Protein AF-A0A848CS69-F1 (afdb_monomer)

Radius of gyration: 28.73 Å; Cα contacts (8 Å, |Δi|>4): 547; chains: 1; bounding box: 85×51×76 Å

Structure (mmCIF, N/CA/C/O backbone):
data_AF-A0A848CS69-F1
#
_entry.id   AF-A0A848CS69-F1
#
loop_
_atom_site.group_PDB
_atom_site.id
_atom_site.type_symbol
_atom_site.label_atom_id
_atom_site.label_alt_id
_atom_site.label_comp_id
_atom_site.label_asym_id
_atom_site.label_entity_id
_atom_site.label_seq_id
_atom_site.pdbx_PDB_ins_code
_atom_site.Cartn_x
_atom_site.Cartn_y
_atom_site.Cartn_z
_atom_site.occupancy
_atom_site.B_iso_or_equiv
_atom_site.auth_seq_id
_atom_site.auth_comp_id
_atom_site.auth_asym_id
_atom_site.auth_atom_id
_atom_site.pdbx_PDB_model_num
ATOM 1 N N . MET A 1 1 ? 45.766 7.636 -18.496 1.00 32.69 1 MET A N 1
ATOM 2 C CA . MET A 1 1 ? 44.611 8.521 -18.244 1.00 32.69 1 MET A CA 1
ATOM 3 C C . MET A 1 1 ? 43.477 7.643 -17.753 1.00 32.69 1 MET A C 1
ATOM 5 O O . MET A 1 1 ? 42.910 6.905 -18.539 1.00 32.69 1 MET A O 1
ATOM 9 N N . THR A 1 2 ? 43.263 7.606 -16.443 1.00 29.02 2 THR A N 1
ATOM 10 C CA . THR A 1 2 ? 42.245 6.783 -15.784 1.00 29.02 2 THR A CA 1
ATOM 11 C C . THR A 1 2 ? 40.900 7.501 -15.844 1.00 29.02 2 THR A C 1
ATOM 13 O O . THR A 1 2 ? 40.774 8.635 -15.380 1.00 29.02 2 THR A O 1
ATOM 16 N N . ASP A 1 3 ? 39.917 6.856 -16.471 1.00 29.69 3 ASP A N 1
ATOM 17 C CA . ASP A 1 3 ? 38.559 7.365 -16.655 1.00 29.69 3 ASP A CA 1
ATOM 18 C C . ASP A 1 3 ? 37.892 7.613 -15.291 1.00 29.69 3 ASP A C 1
ATOM 20 O O . ASP A 1 3 ? 37.502 6.692 -14.577 1.00 29.69 3 ASP A O 1
ATOM 24 N N . LYS A 1 4 ? 37.736 8.889 -14.928 1.00 31.30 4 LYS A N 1
ATOM 25 C CA . LYS A 1 4 ? 36.994 9.372 -13.748 1.00 31.30 4 LYS A CA 1
ATOM 26 C C . LYS A 1 4 ? 35.462 9.231 -13.900 1.00 31.30 4 LYS A C 1
ATOM 28 O O . LYS A 1 4 ? 34.718 9.998 -13.302 1.00 31.30 4 LYS A O 1
ATOM 33 N N . ARG A 1 5 ? 34.965 8.287 -14.708 1.00 34.53 5 ARG A N 1
ATOM 34 C CA . ARG A 1 5 ? 33.547 8.216 -15.130 1.00 34.53 5 ARG A CA 1
ATOM 35 C C . ARG A 1 5 ? 32.634 7.346 -14.254 1.00 34.53 5 ARG A C 1
ATOM 37 O O . ARG A 1 5 ? 31.474 7.171 -14.596 1.00 34.53 5 ARG A O 1
ATOM 44 N N . VAL A 1 6 ? 33.121 6.794 -13.139 1.00 38.44 6 VAL A N 1
ATOM 45 C CA . VAL A 1 6 ? 32.386 5.758 -12.376 1.00 38.44 6 VAL A CA 1
ATOM 46 C C . VAL A 1 6 ? 31.570 6.301 -11.184 1.00 38.44 6 VAL A C 1
ATOM 48 O O . VAL A 1 6 ? 30.789 5.562 -10.603 1.00 38.44 6 VAL A O 1
ATOM 51 N N . ASN A 1 7 ? 31.651 7.589 -10.832 1.00 40.09 7 ASN A N 1
ATOM 52 C CA . ASN A 1 7 ? 31.157 8.065 -9.524 1.00 40.09 7 ASN A CA 1
ATOM 53 C C . ASN A 1 7 ? 29.826 8.844 -9.504 1.00 40.09 7 ASN A C 1
ATOM 55 O O . ASN A 1 7 ? 29.534 9.487 -8.501 1.00 40.09 7 ASN A O 1
ATOM 59 N N . GLU A 1 8 ? 29.001 8.800 -10.553 1.00 49.69 8 GLU A N 1
ATOM 60 C CA . GLU A 1 8 ? 27.701 9.511 -10.547 1.00 49.69 8 GLU A CA 1
ATOM 61 C C . GLU A 1 8 ? 26.488 8.605 -10.274 1.00 49.69 8 GLU A C 1
ATOM 63 O O . GLU A 1 8 ? 25.396 9.098 -9.994 1.00 49.69 8 GLU A O 1
ATOM 68 N N . THR A 1 9 ? 26.668 7.278 -10.279 1.00 57.91 9 THR A N 1
ATOM 69 C CA . THR A 1 9 ? 25.634 6.310 -9.873 1.00 57.91 9 THR A CA 1
ATOM 70 C C . THR A 1 9 ? 26.131 5.416 -8.760 1.00 57.91 9 THR A C 1
ATOM 72 O O . THR A 1 9 ? 27.282 4.994 -8.750 1.00 57.91 9 THR A O 1
ATOM 75 N N . GLY A 1 10 ? 25.232 5.080 -7.838 1.00 68.56 10 GLY A N 1
ATOM 76 C CA . GLY A 1 10 ? 25.487 4.089 -6.799 1.00 68.56 10 GLY A CA 1
ATOM 77 C C . GLY A 1 10 ? 25.571 2.654 -7.330 1.00 68.56 10 GLY A C 1
ATOM 78 O O . GLY A 1 10 ? 25.892 1.769 -6.544 1.00 68.56 10 GLY A O 1
ATOM 79 N N . GLY A 1 11 ? 25.273 2.441 -8.618 1.00 88.62 11 GLY A N 1
ATOM 80 C CA . GLY A 1 11 ? 25.394 1.187 -9.358 1.00 88.62 11 GLY A CA 1
ATOM 81 C C . GLY A 1 11 ? 24.170 0.888 -10.230 1.00 88.62 11 GLY A C 1
ATOM 82 O O . GLY A 1 11 ? 23.153 1.579 -10.161 1.00 88.62 11 GLY A O 1
ATOM 83 N N . THR A 1 12 ? 24.258 -0.149 -11.056 1.00 91.19 12 THR A N 1
ATOM 84 C CA . THR A 1 12 ? 23.193 -0.596 -11.964 1.00 91.19 12 THR A CA 1
ATOM 85 C C . THR A 1 12 ? 22.949 -2.096 -11.825 1.00 91.19 12 THR A C 1
ATOM 87 O O . THR A 1 12 ? 23.832 -2.829 -11.367 1.00 91.19 12 THR A O 1
ATOM 90 N N . PHE A 1 13 ? 21.751 -2.567 -12.180 1.00 92.38 13 PHE A N 1
ATOM 91 C CA . PHE A 1 13 ? 21.398 -3.983 -12.107 1.00 92.38 13 PHE A CA 1
ATOM 92 C C . PHE A 1 13 ? 20.371 -4.410 -13.155 1.00 92.38 13 PHE A C 1
ATOM 94 O O . PHE A 1 13 ? 19.520 -3.628 -13.578 1.00 92.38 13 PHE A O 1
ATOM 101 N N . VAL A 1 14 ? 20.431 -5.694 -13.503 1.00 91.50 14 VAL A N 1
ATOM 102 C CA . VAL A 1 14 ? 19.454 -6.390 -14.338 1.00 91.50 14 VAL A CA 1
ATOM 103 C C . VAL A 1 14 ? 19.036 -7.671 -13.626 1.00 91.50 14 VAL A C 1
ATOM 105 O O . VAL A 1 14 ? 19.890 -8.449 -13.190 1.00 91.50 14 VAL A O 1
ATOM 108 N N . ILE A 1 15 ? 17.729 -7.873 -13.481 1.00 90.50 15 ILE A N 1
ATOM 109 C CA . ILE A 1 15 ? 17.126 -9.089 -12.937 1.00 90.50 15 ILE A CA 1
ATOM 110 C C . ILE A 1 15 ? 16.302 -9.738 -14.041 1.00 90.50 15 ILE A C 1
ATOM 112 O O . ILE A 1 15 ? 15.501 -9.077 -14.700 1.00 90.50 15 ILE A O 1
ATOM 116 N N . ASP A 1 16 ? 16.498 -11.037 -14.208 1.00 88.31 16 ASP A N 1
ATOM 117 C CA . ASP A 1 16 ? 15.801 -11.851 -15.192 1.00 88.31 16 ASP A CA 1
ATOM 118 C C . ASP A 1 16 ? 15.541 -13.263 -14.634 1.00 88.31 16 ASP A C 1
ATOM 120 O O . ASP A 1 16 ? 15.951 -13.587 -13.518 1.00 88.31 16 ASP A O 1
ATOM 124 N N . ARG A 1 17 ? 14.816 -14.109 -15.362 1.00 83.81 17 ARG A N 1
ATOM 125 C CA . ARG A 1 17 ? 14.505 -15.487 -14.971 1.00 83.81 17 ARG A CA 1
ATOM 126 C C . ARG A 1 17 ? 15.755 -16.368 -14.909 1.00 83.81 17 ARG A C 1
ATOM 128 O O . ARG A 1 17 ? 16.570 -16.391 -15.824 1.00 83.81 17 ARG A O 1
ATOM 135 N N . ASP A 1 18 ? 15.863 -17.162 -13.843 1.00 75.69 18 ASP A N 1
ATOM 136 C CA . ASP A 1 18 ? 16.842 -18.245 -13.730 1.00 75.69 18 ASP A CA 1
ATOM 137 C C . ASP A 1 18 ? 16.339 -19.479 -14.507 1.00 75.69 18 ASP A C 1
ATOM 139 O O . ASP A 1 18 ? 15.344 -20.089 -14.086 1.00 75.69 18 ASP A O 1
ATOM 143 N N . PRO A 1 19 ? 17.024 -19.893 -15.593 1.00 64.88 19 PRO A N 1
ATOM 144 C CA . PRO A 1 19 ? 16.638 -21.064 -16.378 1.00 64.88 19 PRO A CA 1
ATOM 145 C C . PRO A 1 19 ? 16.680 -22.371 -15.574 1.00 64.88 19 PRO A C 1
ATOM 147 O O . PRO A 1 19 ? 15.929 -23.302 -15.854 1.00 64.88 19 PRO A O 1
ATOM 150 N N . ALA A 1 20 ? 17.590 -22.474 -14.600 1.00 63.34 20 ALA A N 1
ATOM 151 C CA . ALA A 1 20 ? 17.909 -23.718 -13.906 1.00 63.34 20 ALA A CA 1
ATOM 152 C C . ALA A 1 20 ? 17.099 -23.914 -12.619 1.00 63.34 20 ALA A C 1
ATOM 154 O O . ALA A 1 20 ? 16.867 -25.050 -12.204 1.00 63.34 20 ALA A O 1
ATOM 155 N N . ARG A 1 21 ? 16.701 -22.823 -11.956 1.00 60.56 21 ARG A N 1
ATOM 156 C CA . ARG A 1 21 ? 16.043 -22.872 -10.637 1.00 60.56 21 ARG A CA 1
ATOM 157 C C . ARG A 1 21 ? 14.581 -22.441 -10.652 1.00 60.56 21 ARG A C 1
ATOM 159 O O . ARG A 1 21 ? 13.849 -22.793 -9.729 1.00 60.56 21 ARG A O 1
ATOM 166 N N . GLY A 1 22 ? 14.152 -21.719 -11.689 1.00 63.41 22 GLY A N 1
ATOM 167 C CA . GLY A 1 22 ? 12.882 -21.000 -11.684 1.00 63.41 22 GLY A CA 1
ATOM 168 C C . GLY A 1 22 ? 12.912 -19.795 -10.731 1.00 63.41 22 GLY A C 1
ATOM 169 O O . GLY A 1 22 ? 13.581 -19.802 -9.700 1.00 63.41 22 GLY A O 1
ATOM 170 N N . GLY A 1 23 ? 12.181 -18.736 -11.085 1.00 74.19 23 GLY A N 1
ATOM 171 C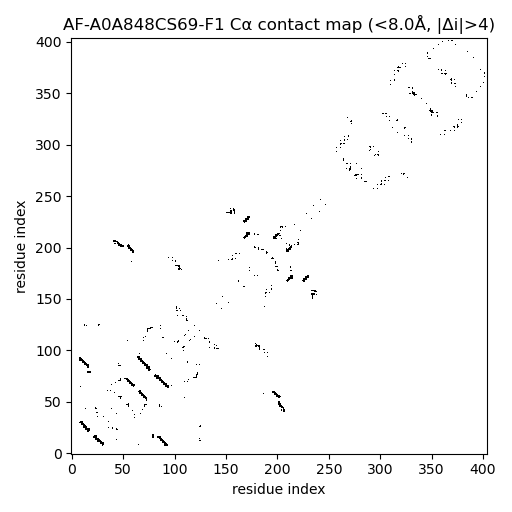 CA . GLY A 1 23 ? 12.185 -17.463 -10.348 1.00 74.19 23 GLY A CA 1
ATOM 172 C C . GLY A 1 23 ? 13.203 -16.451 -10.885 1.00 74.19 23 GLY A C 1
ATOM 173 O O . GLY A 1 23 ? 13.935 -16.742 -11.825 1.00 74.19 23 GLY A O 1
ATOM 174 N N . GLN A 1 24 ? 13.206 -15.239 -10.332 1.00 82.50 24 GLN A N 1
ATOM 175 C CA . GLN A 1 24 ? 14.039 -14.127 -10.801 1.00 82.50 24 GLN A CA 1
ATOM 176 C C . GLN A 1 24 ? 15.394 -14.052 -10.067 1.00 82.50 24 GLN A C 1
ATOM 178 O O . GLN A 1 24 ? 15.493 -14.220 -8.844 1.00 82.50 24 GLN A O 1
ATOM 183 N N . VAL A 1 25 ? 16.459 -13.779 -10.820 1.00 87.12 25 VAL A N 1
ATOM 184 C CA . VAL A 1 25 ? 17.848 -13.645 -10.365 1.00 87.12 25 VAL A CA 1
ATOM 185 C C . VAL A 1 25 ? 18.524 -12.442 -11.008 1.00 87.12 25 VAL A C 1
ATOM 187 O O . VAL A 1 25 ? 18.225 -12.060 -12.132 1.00 87.12 25 VAL A O 1
ATOM 190 N N . MET A 1 26 ? 19.464 -11.835 -10.287 1.00 88.81 26 MET A N 1
ATOM 191 C CA . MET A 1 26 ? 20.275 -10.747 -10.825 1.00 88.81 26 MET A CA 1
ATOM 192 C C . MET A 1 26 ? 21.317 -11.320 -11.792 1.00 88.81 26 MET A C 1
ATOM 194 O O . MET A 1 26 ? 22.241 -12.004 -11.352 1.00 88.81 26 MET A O 1
ATOM 198 N N . VAL A 1 27 ? 21.151 -11.055 -13.088 1.00 87.94 27 VAL A N 1
ATOM 199 C CA . VAL A 1 27 ? 22.013 -11.570 -14.168 1.00 87.94 27 VAL A CA 1
ATOM 200 C C . VAL A 1 27 ? 23.180 -1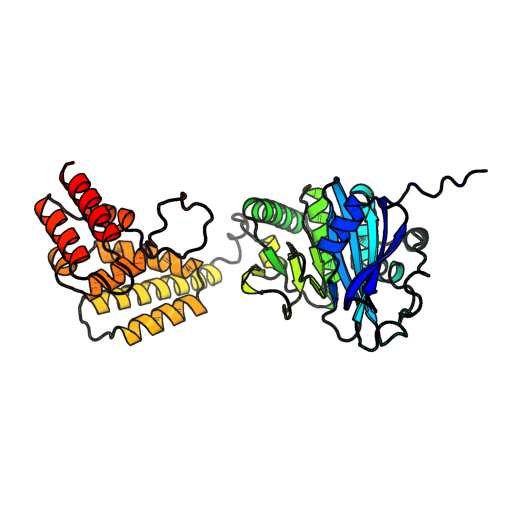0.636 -14.482 1.00 87.94 27 VAL A C 1
ATOM 202 O O . VAL A 1 27 ? 24.248 -11.098 -14.872 1.00 87.94 27 VAL A O 1
ATOM 205 N N . ALA A 1 28 ? 23.016 -9.335 -14.232 1.00 88.12 28 ALA A N 1
ATOM 206 C CA . ALA A 1 28 ? 24.075 -8.344 -14.382 1.00 88.12 28 ALA A CA 1
ATOM 207 C C . ALA A 1 28 ? 23.998 -7.289 -13.274 1.00 88.12 28 ALA A C 1
ATOM 209 O O . ALA A 1 28 ? 22.918 -6.924 -12.804 1.00 88.12 28 ALA A O 1
ATOM 210 N N . SER A 1 29 ? 25.158 -6.792 -12.841 1.00 90.62 29 SER A N 1
ATOM 211 C CA . SER A 1 29 ? 25.244 -5.700 -11.869 1.00 90.62 29 SER A CA 1
ATOM 212 C C . SER A 1 29 ? 26.596 -5.003 -11.931 1.00 90.62 29 SER A C 1
ATOM 214 O O . SER A 1 29 ? 27.621 -5.689 -11.924 1.00 90.62 29 SER A O 1
ATOM 216 N N . THR A 1 30 ? 26.604 -3.676 -11.858 1.00 89.06 30 THR A N 1
ATOM 217 C CA . THR A 1 30 ? 27.827 -2.860 -11.862 1.00 89.06 30 THR A CA 1
ATOM 218 C C . THR A 1 30 ? 27.806 -1.898 -10.681 1.00 89.06 30 THR A C 1
ATOM 220 O O . THR A 1 30 ? 26.786 -1.276 -10.414 1.00 89.06 30 THR A O 1
ATOM 223 N N . GLY A 1 31 ? 28.916 -1.769 -9.949 1.00 85.81 31 GLY A N 1
ATOM 224 C CA . GLY A 1 31 ? 29.045 -0.790 -8.855 1.00 85.81 31 GLY A CA 1
ATOM 225 C C . GLY A 1 31 ? 28.250 -1.093 -7.575 1.00 85.81 31 GLY A C 1
ATOM 226 O O . GLY A 1 31 ? 28.211 -0.254 -6.684 1.00 85.81 31 GLY A O 1
ATOM 227 N N . LEU A 1 32 ? 27.638 -2.279 -7.455 1.00 90.31 32 LEU A N 1
ATOM 228 C CA . LEU A 1 32 ? 26.842 -2.682 -6.289 1.00 90.31 32 LEU A CA 1
ATOM 229 C C . LEU A 1 32 ? 27.597 -3.670 -5.393 1.00 90.31 32 LEU A C 1
ATOM 231 O O . LEU A 1 32 ? 28.125 -4.674 -5.878 1.00 90.31 32 LEU A O 1
ATOM 235 N N . ASP A 1 33 ? 27.584 -3.430 -4.083 1.00 90.00 33 ASP A N 1
ATOM 236 C CA . ASP A 1 33 ? 28.054 -4.392 -3.084 1.00 90.00 33 ASP A CA 1
ATOM 237 C C . ASP A 1 33 ? 27.025 -5.509 -2.818 1.00 90.00 33 ASP A C 1
ATOM 239 O O . ASP A 1 33 ? 25.859 -5.433 -3.210 1.00 90.00 33 ASP A O 1
ATOM 243 N N . GLN A 1 34 ? 27.456 -6.578 -2.142 1.00 90.94 34 GLN A N 1
ATOM 244 C CA . GLN A 1 34 ? 26.623 -7.763 -1.916 1.00 90.94 34 GLN A CA 1
ATOM 245 C C . GLN A 1 34 ? 25.390 -7.490 -1.039 1.00 90.94 34 GLN A C 1
ATOM 247 O O . GLN A 1 34 ? 24.348 -8.125 -1.230 1.00 90.94 34 GLN A O 1
ATOM 252 N N . THR A 1 35 ? 25.485 -6.552 -0.096 1.00 90.75 35 THR A N 1
ATOM 253 C CA . THR A 1 35 ? 24.377 -6.185 0.794 1.00 90.75 35 THR A CA 1
ATOM 254 C C . THR A 1 35 ? 23.265 -5.533 -0.016 1.00 90.75 35 THR A C 1
ATOM 256 O O . THR A 1 35 ? 22.107 -5.943 0.072 1.00 90.75 35 THR A O 1
ATOM 259 N N . VAL A 1 36 ? 23.632 -4.587 -0.879 1.00 91.38 36 VAL A N 1
ATOM 260 C CA . VAL A 1 36 ? 22.708 -3.884 -1.772 1.00 91.38 36 VAL A CA 1
ATOM 261 C C . VAL A 1 36 ? 22.100 -4.833 -2.797 1.00 91.38 36 VAL A C 1
ATOM 263 O O . VAL A 1 36 ? 20.892 -4.795 -3.013 1.00 91.38 36 VAL A O 1
ATOM 266 N N . LYS A 1 37 ? 22.890 -5.744 -3.385 1.00 92.06 37 LYS A N 1
ATOM 267 C CA . LYS A 1 37 ? 22.360 -6.770 -4.304 1.00 92.06 37 LYS A CA 1
ATOM 268 C C . LYS A 1 37 ? 21.302 -7.650 -3.641 1.00 92.06 37 LYS A C 1
ATOM 270 O O . LYS A 1 37 ? 20.285 -7.960 -4.258 1.00 92.06 37 LYS A O 1
ATOM 275 N N . THR A 1 38 ? 21.540 -8.043 -2.390 1.00 90.56 38 THR A N 1
ATOM 276 C CA . THR A 1 38 ? 20.602 -8.868 -1.616 1.00 90.56 38 THR A CA 1
ATOM 277 C C . THR A 1 38 ? 19.312 -8.102 -1.341 1.00 90.56 38 THR A C 1
ATOM 279 O O . THR A 1 38 ? 18.231 -8.607 -1.626 1.00 90.56 38 THR A O 1
ATOM 282 N N . GLU A 1 39 ? 19.420 -6.852 -0.888 1.00 92.31 39 GLU A N 1
ATOM 283 C CA . GLU A 1 39 ? 18.257 -5.996 -0.644 1.00 92.31 39 GLU A CA 1
ATOM 284 C C . GLU A 1 39 ? 17.457 -5.712 -1.929 1.00 92.31 39 GLU A C 1
ATOM 286 O O . GLU A 1 39 ? 16.229 -5.758 -1.917 1.00 92.31 39 GLU A O 1
ATOM 291 N N . ILE A 1 40 ? 18.124 -5.477 -3.062 1.00 92.19 40 ILE A N 1
ATOM 292 C CA . ILE A 1 40 ? 17.464 -5.321 -4.366 1.00 92.19 40 ILE A CA 1
ATOM 293 C C . ILE A 1 40 ? 16.691 -6.587 -4.732 1.00 92.19 40 ILE A C 1
ATOM 295 O O . ILE A 1 40 ? 15.539 -6.489 -5.141 1.00 92.19 40 ILE A O 1
ATOM 299 N N . LYS A 1 41 ? 17.282 -7.772 -4.553 1.00 89.31 41 LYS A N 1
ATOM 300 C CA . LYS A 1 41 ? 16.595 -9.038 -4.830 1.00 89.31 41 LYS A CA 1
ATOM 301 C C . LYS A 1 41 ? 15.353 -9.217 -3.951 1.00 89.31 41 LYS A C 1
ATOM 303 O O . LYS A 1 41 ? 14.325 -9.657 -4.449 1.00 89.31 41 LYS A O 1
ATOM 308 N N . GLU A 1 42 ? 15.424 -8.847 -2.675 1.00 87.44 42 GLU A N 1
ATOM 309 C CA . GLU A 1 42 ? 14.285 -8.904 -1.746 1.00 87.44 42 GLU A CA 1
ATOM 310 C C . GLU A 1 42 ? 13.171 -7.902 -2.099 1.00 87.44 42 GLU A C 1
ATOM 312 O O . GLU A 1 42 ? 11.996 -8.181 -1.869 1.00 87.44 42 GLU A O 1
ATOM 317 N N . ASN A 1 43 ? 13.525 -6.740 -2.655 1.00 85.81 43 ASN A N 1
ATOM 318 C CA . ASN A 1 43 ? 12.572 -5.666 -2.954 1.00 85.81 43 ASN A CA 1
ATOM 319 C C . ASN A 1 43 ? 11.982 -5.741 -4.370 1.00 85.81 43 ASN A C 1
ATOM 321 O O . ASN A 1 43 ? 10.851 -5.308 -4.578 1.00 85.81 43 ASN A O 1
ATOM 325 N N . TYR A 1 44 ? 12.758 -6.243 -5.332 1.00 84.56 44 TYR A N 1
ATOM 326 C CA . TYR A 1 44 ? 12.459 -6.190 -6.763 1.00 84.56 44 TYR A CA 1
ATOM 327 C C . TYR A 1 44 ? 12.492 -7.542 -7.463 1.00 84.56 44 TYR A C 1
ATOM 329 O O . TYR A 1 44 ? 12.136 -7.601 -8.628 1.00 84.56 44 TYR A O 1
ATOM 337 N N . GLY A 1 45 ? 12.876 -8.631 -6.797 1.00 77.06 45 GLY A N 1
ATOM 338 C CA . GLY A 1 45 ? 12.942 -9.959 -7.416 1.00 77.06 45 GLY A CA 1
ATOM 339 C C . GLY A 1 45 ? 11.590 -10.578 -7.793 1.00 77.06 45 GLY A C 1
ATOM 340 O O . GLY A 1 45 ? 11.544 -11.782 -8.015 1.00 77.06 45 GLY A O 1
ATOM 341 N N . GLU A 1 46 ? 10.503 -9.802 -7.793 1.00 85.50 46 GLU A N 1
ATOM 342 C CA . GLU A 1 46 ? 9.202 -10.198 -8.337 1.00 85.50 46 GLU A CA 1
ATOM 343 C C . GLU A 1 46 ? 8.364 -8.947 -8.657 1.00 85.50 46 GLU A C 1
ATOM 345 O O . GLU A 1 46 ? 7.351 -8.663 -8.018 1.00 85.50 46 GLU A O 1
ATOM 350 N N . LEU A 1 47 ? 8.841 -8.145 -9.616 1.00 89.75 47 LEU A N 1
ATOM 351 C CA . LEU A 1 47 ? 8.038 -7.080 -10.222 1.00 89.75 47 LEU A CA 1
ATOM 352 C C . LEU A 1 47 ? 7.165 -7.656 -11.335 1.00 89.75 47 LEU A C 1
ATOM 354 O O . LEU A 1 47 ? 7.687 -8.242 -12.282 1.00 89.75 47 LEU A O 1
ATOM 358 N N . ILE A 1 48 ? 5.855 -7.443 -11.237 1.00 89.38 48 ILE A N 1
ATOM 359 C CA . ILE A 1 48 ? 4.859 -7.968 -12.170 1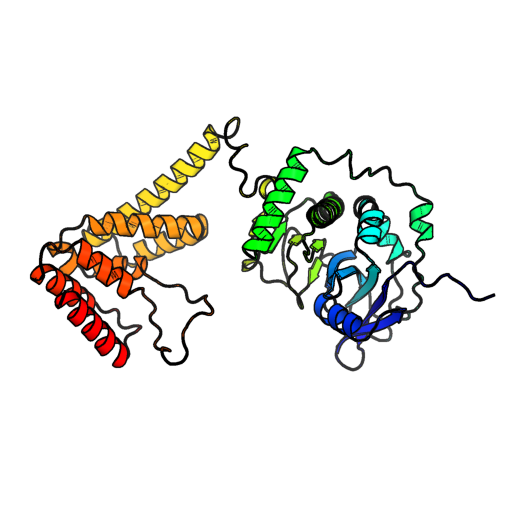.00 89.38 48 ILE A CA 1
ATOM 360 C C . ILE A 1 48 ? 4.221 -6.805 -12.925 1.00 89.38 48 ILE A C 1
ATOM 362 O O . ILE A 1 48 ? 3.578 -5.938 -12.330 1.00 89.38 48 ILE A O 1
ATOM 366 N N . VAL A 1 49 ? 4.358 -6.809 -14.249 1.00 90.44 49 VAL A N 1
ATOM 367 C CA . VAL A 1 49 ? 3.695 -5.835 -15.127 1.00 90.44 49 VAL A CA 1
ATOM 368 C C . VAL A 1 49 ? 2.240 -6.263 -15.325 1.00 90.44 49 VAL A C 1
ATOM 370 O O . VAL A 1 49 ? 1.981 -7.379 -15.786 1.00 90.44 49 VAL A O 1
ATOM 373 N N . GLN A 1 50 ? 1.270 -5.396 -15.017 1.00 83.69 50 GLN A N 1
ATOM 374 C CA . GLN A 1 50 ? -0.150 -5.769 -15.119 1.00 83.69 50 GLN A CA 1
ATOM 375 C C . GLN A 1 50 ? -0.625 -5.832 -16.578 1.00 83.69 50 GLN A C 1
ATOM 377 O O . GLN A 1 50 ? -1.370 -6.732 -16.973 1.00 83.69 50 GLN A O 1
ATOM 382 N N . SER A 1 51 ? -0.174 -4.897 -17.411 1.00 78.81 51 SER A N 1
ATOM 383 C CA . SER A 1 51 ? -0.581 -4.825 -18.810 1.00 78.81 51 SER A CA 1
ATOM 384 C C . SER A 1 51 ? 0.000 -5.976 -19.647 1.00 78.81 51 SER A C 1
ATOM 386 O O . SER A 1 51 ? 1.013 -6.602 -19.316 1.00 78.81 51 SER A O 1
ATOM 388 N N . LYS A 1 52 ? -0.663 -6.288 -20.771 1.00 68.81 52 LYS A N 1
ATOM 389 C CA . LYS A 1 52 ? -0.127 -7.230 -21.774 1.00 68.81 52 LYS A CA 1
ATOM 390 C C . LYS A 1 52 ? 1.086 -6.657 -22.516 1.00 68.81 52 LYS A C 1
ATOM 392 O O . LYS A 1 52 ? 1.920 -7.429 -22.970 1.00 68.81 52 LYS A O 1
ATOM 397 N N . LYS A 1 53 ? 1.151 -5.329 -22.639 1.00 70.19 53 LYS A N 1
ATOM 398 C CA . LYS A 1 53 ? 2.263 -4.551 -23.194 1.00 70.19 53 LYS A CA 1
ATOM 399 C C . LYS A 1 53 ? 2.483 -3.312 -22.331 1.00 70.19 53 LYS A C 1
ATOM 401 O O . LYS A 1 53 ? 1.501 -2.686 -21.927 1.00 70.19 53 LYS A O 1
ATOM 406 N N . GLY A 1 54 ? 3.739 -2.963 -22.079 1.00 77.62 54 GLY A N 1
ATOM 407 C CA . GLY A 1 54 ? 4.134 -1.801 -21.285 1.00 77.62 54 GLY A CA 1
ATOM 408 C C . GLY A 1 54 ? 5.111 -2.163 -20.172 1.00 77.62 54 GLY A C 1
ATOM 409 O O . GLY A 1 54 ? 5.611 -3.291 -20.108 1.00 77.62 54 GLY A O 1
ATOM 410 N N . THR A 1 55 ? 5.359 -1.195 -19.298 1.00 87.88 55 THR A N 1
ATOM 411 C CA . THR A 1 55 ? 6.272 -1.330 -18.167 1.00 87.88 55 THR A CA 1
ATOM 412 C C . THR A 1 55 ? 5.575 -1.055 -16.845 1.00 87.88 55 THR A C 1
ATOM 414 O O . THR A 1 55 ? 4.523 -0.422 -16.795 1.00 87.88 55 THR A O 1
ATOM 417 N N . CYS A 1 56 ? 6.174 -1.535 -15.759 1.00 91.56 56 CYS A N 1
ATOM 418 C CA . CYS A 1 56 ? 5.870 -1.039 -14.422 1.00 91.56 56 CYS A CA 1
ATOM 419 C C . CYS A 1 56 ? 7.111 -0.391 -13.819 1.00 91.56 56 CYS A C 1
ATOM 421 O O . CYS A 1 56 ? 8.233 -0.810 -14.113 1.00 91.56 56 CYS A O 1
ATOM 423 N N . CYS A 1 57 ? 6.914 0.577 -12.930 1.00 93.38 57 CYS A N 1
ATOM 424 C CA . CYS A 1 57 ? 7.996 1.312 -12.287 1.00 93.38 57 CYS A CA 1
ATOM 425 C C . CYS A 1 57 ? 7.938 1.162 -10.764 1.00 93.38 57 CYS A C 1
ATOM 427 O O . CYS A 1 57 ? 6.864 1.227 -10.163 1.00 93.38 57 CYS A O 1
ATOM 429 N N . GLY A 1 58 ? 9.097 1.011 -10.126 1.00 94.88 58 GLY A N 1
ATOM 430 C CA . GLY A 1 58 ? 9.243 1.012 -8.675 1.00 94.88 58 GLY A CA 1
ATOM 431 C C . GLY A 1 58 ? 10.385 1.910 -8.205 1.00 94.88 58 GLY A C 1
ATOM 432 O O . GLY A 1 58 ? 11.446 1.961 -8.825 1.00 94.88 58 GLY A O 1
ATOM 433 N N . VAL A 1 59 ? 10.172 2.607 -7.087 1.00 96.44 59 VAL A N 1
ATOM 434 C CA . VAL A 1 59 ? 11.189 3.409 -6.389 1.00 96.44 59 VAL A CA 1
ATOM 435 C C . VAL A 1 59 ? 11.215 2.999 -4.925 1.00 96.44 59 VAL A C 1
ATOM 437 O O . VAL A 1 59 ? 10.263 3.242 -4.184 1.00 96.44 59 VAL A O 1
ATOM 440 N N . CYS A 1 60 ? 12.317 2.391 -4.496 1.00 95.31 60 CYS A N 1
ATOM 441 C CA . CYS A 1 60 ? 12.458 1.789 -3.178 1.00 95.31 60 CYS A CA 1
ATOM 442 C C . CYS A 1 60 ? 13.666 2.379 -2.443 1.00 95.31 60 CYS A C 1
ATOM 444 O O . CYS A 1 60 ? 14.781 2.347 -2.971 1.00 95.31 60 CYS A O 1
ATOM 446 N N . PRO A 1 61 ? 13.489 2.872 -1.207 1.00 94.69 61 PRO A N 1
ATOM 447 C CA . PRO A 1 61 ? 14.603 3.243 -0.348 1.00 94.69 61 PRO A CA 1
ATOM 448 C C . PRO A 1 61 ? 15.376 1.998 0.104 1.00 94.69 61 PRO A C 1
ATOM 450 O O . PRO A 1 61 ? 14.769 0.992 0.479 1.00 94.69 61 PRO A O 1
ATOM 453 N N . LEU A 1 62 ? 16.705 2.098 0.121 1.00 93.62 62 LEU A N 1
ATOM 454 C CA . LEU A 1 62 ? 17.631 1.061 0.590 1.00 93.62 62 LEU A CA 1
ATOM 455 C C . LEU A 1 62 ? 18.098 1.316 2.030 1.00 93.62 62 LEU A C 1
ATOM 457 O O . LEU A 1 62 ? 18.079 2.448 2.513 1.00 93.62 62 LEU A O 1
ATOM 461 N N . LYS A 1 63 ? 18.565 0.307 2.762 1.00 90.88 63 LYS A N 1
ATOM 462 C CA . LYS A 1 63 ? 18.984 0.488 4.169 1.00 90.88 63 LYS A CA 1
ATOM 463 C C . LYS A 1 63 ? 20.109 1.514 4.347 1.00 90.88 63 LYS A C 1
ATOM 465 O O . LYS A 1 63 ? 20.122 2.216 5.353 1.00 90.88 63 LYS A O 1
ATOM 470 N N . ASP A 1 64 ? 20.984 1.651 3.358 1.00 88.06 64 ASP A N 1
ATOM 471 C C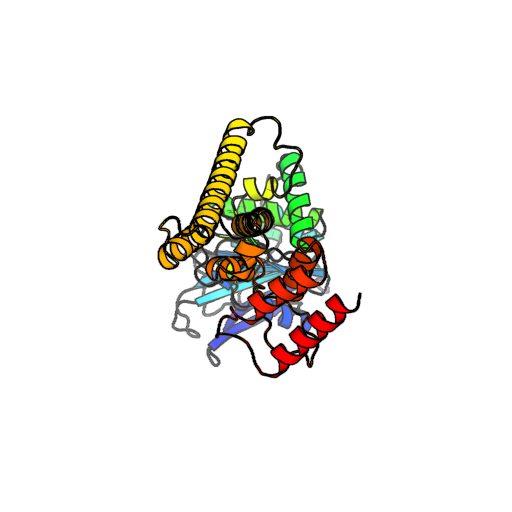A . ASP A 1 64 ? 22.148 2.547 3.367 1.00 88.06 64 ASP A CA 1
ATOM 472 C C . ASP A 1 64 ? 21.836 4.033 3.090 1.00 88.06 64 ASP A C 1
ATOM 474 O O . ASP A 1 64 ? 22.737 4.866 3.100 1.00 88.06 64 ASP A O 1
ATOM 478 N N . GLY A 1 65 ? 20.569 4.377 2.848 1.00 88.12 65 GLY A N 1
ATOM 479 C CA . GLY A 1 65 ? 20.134 5.751 2.573 1.00 88.12 65 GLY A CA 1
ATOM 480 C C . GLY A 1 65 ? 19.894 6.053 1.093 1.00 88.12 65 GLY A C 1
ATOM 481 O O . GLY A 1 65 ? 19.148 6.984 0.792 1.00 88.12 65 GLY A O 1
ATOM 482 N N . ARG A 1 66 ? 20.425 5.240 0.173 1.00 93.69 66 ARG A N 1
ATOM 483 C CA . ARG A 1 66 ? 20.203 5.393 -1.272 1.00 93.69 66 ARG A CA 1
ATOM 484 C C . ARG A 1 66 ? 18.807 4.918 -1.683 1.00 93.69 66 ARG A C 1
ATOM 486 O O . ARG A 1 66 ? 18.029 4.407 -0.869 1.00 93.69 66 ARG A O 1
ATOM 493 N N . TYR A 1 67 ? 18.488 5.101 -2.959 1.00 95.00 67 TYR A N 1
ATOM 494 C CA . TYR A 1 67 ? 17.252 4.646 -3.585 1.00 95.00 67 TYR A CA 1
ATOM 495 C C . TYR A 1 67 ? 17.573 3.779 -4.793 1.00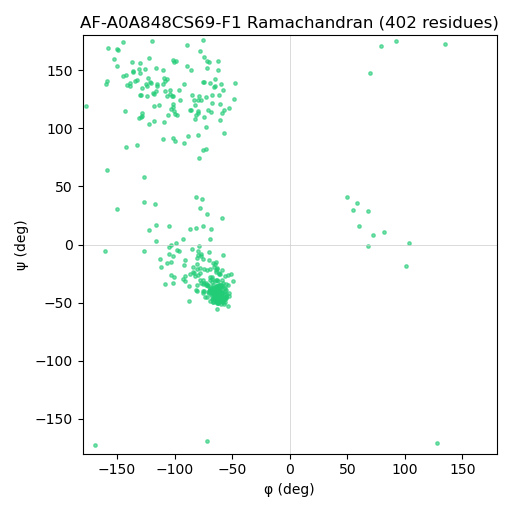 95.00 67 TYR A C 1
ATOM 497 O O . TYR A 1 67 ? 18.449 4.108 -5.588 1.00 95.00 67 TYR A O 1
ATOM 505 N N . ALA A 1 68 ? 16.838 2.687 -4.942 1.00 95.06 68 ALA A N 1
ATOM 506 C CA . ALA A 1 68 ? 16.845 1.878 -6.145 1.00 95.06 68 ALA A CA 1
ATOM 507 C C . ALA A 1 68 ? 15.592 2.205 -6.961 1.00 95.06 68 ALA A C 1
ATOM 509 O O . ALA A 1 68 ? 14.483 2.153 -6.425 1.00 95.06 68 ALA A O 1
ATOM 510 N N . ILE A 1 69 ? 15.771 2.535 -8.236 1.00 94.31 69 ILE A N 1
ATOM 511 C CA . ILE A 1 69 ? 14.695 2.723 -9.214 1.00 94.31 69 ILE A CA 1
ATOM 512 C C . ILE A 1 69 ? 14.748 1.539 -10.164 1.00 94.31 69 ILE A C 1
ATOM 514 O O . ILE A 1 69 ? 15.828 1.207 -10.652 1.00 94.31 69 ILE A O 1
ATOM 518 N N . ALA A 1 70 ? 13.608 0.917 -10.424 1.00 94.50 70 ALA A N 1
ATOM 519 C CA . ALA A 1 70 ? 13.512 -0.223 -11.317 1.00 94.50 70 ALA A CA 1
ATOM 520 C C . ALA A 1 70 ? 12.330 -0.065 -12.268 1.00 94.50 70 ALA A C 1
ATOM 522 O O . ALA A 1 70 ? 11.251 0.364 -11.856 1.00 94.50 70 ALA A O 1
ATOM 523 N N . PHE A 1 71 ? 12.534 -0.459 -13.518 1.00 93.25 71 PHE A N 1
ATOM 524 C CA . PHE A 1 71 ? 11.469 -0.687 -14.480 1.00 93.25 71 PHE A CA 1
ATOM 525 C C . PHE A 1 71 ? 11.448 -2.165 -14.849 1.00 93.25 71 PHE A C 1
ATOM 527 O O . PHE A 1 71 ? 12.499 -2.759 -15.092 1.00 93.25 71 PHE A O 1
ATOM 534 N N . ALA A 1 72 ? 10.256 -2.748 -14.904 1.00 93.12 72 ALA A N 1
ATOM 535 C CA . ALA A 1 72 ? 10.054 -4.084 -15.445 1.00 93.12 72 ALA A CA 1
ATOM 536 C C . ALA A 1 72 ? 9.344 -3.992 -16.791 1.00 93.12 72 ALA A C 1
ATOM 538 O O . ALA A 1 72 ? 8.425 -3.189 -16.938 1.00 93.12 72 ALA A O 1
ATOM 539 N N . TYR A 1 73 ? 9.748 -4.829 -17.739 1.00 91.06 73 TYR A N 1
ATOM 540 C CA . TYR A 1 73 ? 9.119 -4.979 -19.046 1.00 91.06 73 TYR A CA 1
ATOM 541 C C . TYR A 1 73 ? 8.736 -6.444 -19.249 1.00 91.06 73 TYR A C 1
ATOM 543 O O . TYR A 1 73 ? 9.522 -7.347 -18.952 1.00 91.06 73 TYR A O 1
ATOM 551 N N . LYS A 1 74 ? 7.530 -6.687 -19.767 1.00 89.50 74 LYS A N 1
ATOM 552 C CA . LYS A 1 74 ? 7.048 -8.038 -20.072 1.00 89.50 74 LYS A CA 1
ATOM 553 C C . LYS A 1 74 ? 7.575 -8.500 -21.431 1.00 89.50 74 LYS A C 1
ATOM 555 O O . LYS A 1 74 ? 7.126 -8.014 -22.465 1.00 89.50 74 LYS A O 1
ATOM 560 N N . VAL A 1 75 ? 8.520 -9.433 -21.423 1.00 86.94 75 VAL A N 1
ATOM 561 C CA . VAL A 1 75 ? 9.194 -9.965 -22.613 1.00 86.94 75 VAL A CA 1
ATOM 562 C C . VAL A 1 75 ? 8.633 -11.322 -23.033 1.00 86.94 75 VAL A C 1
ATOM 564 O O . VAL A 1 75 ? 8.007 -12.039 -22.247 1.00 86.94 75 VAL A O 1
ATOM 567 N N . GLY A 1 76 ? 8.827 -11.657 -24.309 1.00 83.88 76 GLY A N 1
ATOM 568 C CA . GLY A 1 76 ? 8.460 -12.952 -24.877 1.00 83.88 76 GLY A CA 1
ATOM 569 C C . GLY A 1 76 ? 9.362 -14.097 -24.407 1.00 83.88 76 GLY A C 1
ATOM 570 O O . GLY A 1 76 ? 10.164 -13.956 -23.488 1.00 83.88 76 GLY A O 1
ATOM 571 N N . ALA A 1 77 ? 9.217 -15.248 -25.061 1.00 83.44 77 ALA A N 1
ATOM 572 C CA . ALA A 1 77 ? 10.103 -16.381 -24.832 1.00 83.44 77 ALA A CA 1
ATOM 573 C C . ALA A 1 77 ? 11.542 -16.054 -25.272 1.00 83.44 77 ALA A C 1
ATOM 575 O O . ALA A 1 77 ? 11.748 -15.418 -26.304 1.00 83.44 77 ALA A O 1
ATOM 576 N N . SER A 1 78 ? 12.518 -16.548 -24.519 1.00 80.88 78 SER A N 1
ATOM 577 C CA . SER A 1 78 ? 13.946 -16.518 -24.836 1.00 80.88 78 SER A CA 1
ATOM 578 C C . SER A 1 78 ? 14.504 -17.937 -24.924 1.00 80.88 78 SER A C 1
ATOM 580 O O . SER A 1 78 ? 13.829 -18.916 -24.592 1.00 80.88 78 SER A O 1
ATOM 582 N N . LYS A 1 79 ? 15.774 -18.074 -25.311 1.00 79.69 79 LYS A N 1
ATOM 583 C CA . LYS A 1 79 ? 16.511 -19.347 -25.220 1.00 79.69 79 LYS A CA 1
ATOM 584 C C . LYS A 1 79 ? 16.582 -19.885 -23.785 1.00 79.69 79 LYS A C 1
ATOM 586 O O . LYS A 1 79 ? 16.831 -21.073 -23.592 1.00 79.69 79 LYS A O 1
ATOM 591 N N . LYS A 1 80 ? 16.415 -19.006 -22.792 1.00 75.12 80 LYS A N 1
ATOM 592 C CA . LYS A 1 80 ? 16.565 -19.269 -21.356 1.00 75.12 80 LYS A CA 1
ATOM 593 C C . LYS A 1 80 ? 15.219 -19.480 -20.643 1.00 75.12 80 LYS A C 1
ATOM 595 O O . LYS A 1 80 ? 15.169 -20.220 -19.667 1.00 75.12 80 LYS A O 1
ATOM 600 N N . GLU A 1 81 ? 14.128 -18.888 -21.128 1.00 82.62 81 GLU A N 1
ATOM 601 C CA . GLU A 1 81 ? 12.781 -19.031 -20.561 1.00 82.62 81 GLU A CA 1
ATOM 602 C C . GLU A 1 81 ? 11.737 -19.062 -21.684 1.00 82.62 81 GLU A C 1
ATOM 604 O O . GLU A 1 81 ? 11.530 -18.086 -22.396 1.00 82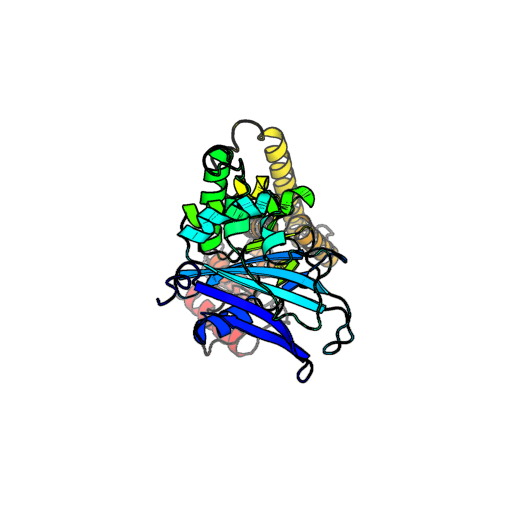.62 81 GLU A O 1
ATOM 609 N N . PHE A 1 82 ? 11.049 -20.195 -21.833 1.00 81.12 82 PHE A N 1
ATOM 610 C CA . PHE A 1 82 ? 10.090 -20.419 -22.923 1.00 81.12 82 PHE A CA 1
ATOM 611 C C . PHE A 1 82 ? 8.738 -19.721 -22.715 1.00 81.12 82 PHE A C 1
ATOM 613 O O . PHE A 1 82 ? 7.886 -19.745 -23.605 1.00 81.12 82 PHE A O 1
ATOM 620 N N . ARG A 1 83 ? 8.502 -19.136 -21.537 1.00 84.19 83 ARG A N 1
ATOM 621 C CA . ARG A 1 83 ? 7.276 -18.401 -21.213 1.00 84.19 83 ARG A CA 1
ATOM 622 C C . ARG A 1 83 ? 7.501 -16.899 -21.306 1.00 84.19 83 ARG A C 1
ATOM 624 O O . ARG A 1 83 ? 8.610 -16.402 -21.146 1.00 84.19 83 ARG A O 1
ATOM 631 N N . THR A 1 84 ? 6.406 -16.168 -21.467 1.00 85.50 84 THR A N 1
ATOM 632 C CA . THR A 1 84 ? 6.382 -14.732 -21.182 1.00 85.50 84 THR A CA 1
ATOM 633 C C . THR A 1 84 ? 6.778 -14.494 -19.725 1.00 85.50 84 THR A C 1
ATOM 635 O O . THR A 1 84 ? 6.268 -15.172 -18.829 1.00 85.50 84 THR A O 1
ATOM 638 N N . HIS A 1 85 ? 7.682 -13.550 -19.498 1.00 86.56 85 HIS A N 1
ATOM 639 C CA . HIS A 1 85 ? 8.208 -13.219 -18.176 1.00 86.56 85 HIS A CA 1
ATOM 640 C C . HIS A 1 85 ? 8.606 -11.743 -18.105 1.00 86.56 85 HIS A C 1
ATOM 642 O O . HIS A 1 85 ? 8.637 -11.040 -19.113 1.00 86.56 85 HIS A O 1
ATOM 648 N N . GLU A 1 86 ? 8.879 -11.257 -16.901 1.00 89.12 86 GLU A N 1
ATOM 649 C CA . GLU A 1 86 ? 9.323 -9.894 -16.654 1.00 89.12 86 GLU A CA 1
ATOM 650 C C . GLU A 1 86 ? 10.846 -9.825 -16.561 1.00 89.12 86 GLU A C 1
ATOM 652 O O . GLU A 1 86 ? 11.456 -10.473 -15.705 1.00 89.12 86 GLU A O 1
ATOM 657 N N . MET A 1 87 ? 11.434 -8.976 -17.402 1.00 90.06 87 MET A N 1
ATOM 658 C CA . MET A 1 87 ? 12.814 -8.526 -17.270 1.00 90.06 87 MET A CA 1
ATOM 659 C C . MET A 1 87 ? 12.821 -7.181 -16.546 1.00 90.06 87 MET A C 1
ATOM 661 O O . MET A 1 87 ? 12.080 -6.264 -16.905 1.00 90.06 87 MET A O 1
ATOM 665 N N . ILE A 1 88 ? 13.687 -7.041 -15.547 1.00 92.00 88 ILE A N 1
ATOM 666 C CA . ILE A 1 88 ? 13.764 -5.857 -14.693 1.00 92.00 88 ILE A CA 1
ATOM 667 C C . ILE A 1 88 ? 15.125 -5.201 -14.853 1.00 92.00 88 ILE A C 1
ATOM 669 O O . ILE A 1 88 ? 16.163 -5.839 -14.680 1.00 92.00 88 ILE A O 1
ATOM 673 N N . ARG A 1 89 ? 15.126 -3.897 -15.108 1.00 92.19 89 ARG A N 1
ATOM 674 C CA . ARG A 1 89 ? 16.333 -3.072 -15.170 1.00 92.19 89 ARG A CA 1
ATOM 675 C C . ARG A 1 89 ? 16.245 -1.970 -14.140 1.00 92.19 89 ARG A C 1
ATOM 677 O O . ARG A 1 89 ? 15.189 -1.367 -13.962 1.00 92.19 89 ARG A O 1
ATOM 684 N N . GLY A 1 90 ? 17.351 -1.700 -13.462 1.00 93.00 90 GLY A N 1
ATOM 685 C CA . GLY A 1 90 ? 17.349 -0.737 -12.379 1.00 93.00 90 GLY A CA 1
ATOM 686 C C . GLY A 1 90 ? 18.681 -0.054 -12.133 1.00 93.00 90 GLY A C 1
ATOM 687 O O . GLY A 1 90 ? 19.752 -0.529 -12.513 1.00 93.00 90 GLY A O 1
ATOM 688 N N . VAL A 1 91 ? 18.598 1.090 -11.466 1.00 93.19 91 VAL A N 1
ATOM 689 C CA . VAL A 1 91 ? 19.743 1.902 -11.052 1.00 93.19 91 VAL A CA 1
ATOM 690 C C . VAL A 1 91 ? 19.620 2.253 -9.578 1.00 93.19 91 VAL A C 1
ATOM 692 O O . VAL A 1 91 ? 18.520 2.426 -9.052 1.00 93.19 91 VAL A O 1
ATOM 695 N N . VAL A 1 92 ? 20.761 2.368 -8.908 1.00 93.88 92 VAL A N 1
ATOM 696 C CA . VAL A 1 92 ? 20.861 2.840 -7.529 1.00 93.88 92 VAL A CA 1
ATOM 697 C C . VAL A 1 92 ? 21.444 4.241 -7.537 1.00 93.88 92 VAL A C 1
ATOM 699 O O . VAL A 1 92 ? 22.501 4.489 -8.117 1.00 93.88 92 VAL A O 1
ATOM 702 N N . VAL A 1 93 ? 20.758 5.166 -6.878 1.00 92.56 93 VAL A N 1
ATOM 703 C CA . VAL A 1 93 ? 21.112 6.583 -6.859 1.00 92.56 93 VAL A CA 1
ATOM 704 C C . VAL A 1 93 ? 20.980 7.169 -5.459 1.00 92.56 93 VAL A C 1
ATOM 706 O O . VAL A 1 93 ? 20.243 6.669 -4.607 1.00 92.56 93 VAL A O 1
ATOM 709 N N . GLU A 1 94 ? 21.703 8.255 -5.218 1.00 91.69 94 GLU A N 1
ATOM 710 C CA . GLU A 1 94 ? 21.524 9.070 -4.020 1.00 91.69 94 GLU A CA 1
ATOM 711 C C . GLU A 1 94 ? 20.242 9.911 -4.101 1.00 91.69 94 GLU A C 1
ATOM 713 O O . GLU A 1 94 ? 19.711 10.170 -5.182 1.00 91.69 94 GLU A O 1
ATOM 718 N N . GLU A 1 95 ? 19.774 10.394 -2.948 1.00 90.44 95 GLU A N 1
ATOM 719 C CA . GLU A 1 95 ? 18.577 11.238 -2.827 1.00 90.44 95 GLU A CA 1
ATOM 720 C C . GLU A 1 95 ? 18.614 12.460 -3.756 1.00 90.44 95 GLU A C 1
ATOM 722 O O . GLU A 1 95 ? 17.636 12.747 -4.447 1.00 90.44 95 GLU A O 1
ATOM 727 N N . LYS A 1 96 ? 19.764 13.144 -3.830 1.00 88.44 96 LYS A N 1
ATOM 728 C CA . LYS A 1 96 ? 19.942 14.317 -4.693 1.00 88.44 96 LYS A CA 1
ATOM 729 C C . LYS A 1 96 ? 19.724 13.969 -6.166 1.00 88.44 96 LYS A C 1
ATOM 731 O O . LYS A 1 96 ? 19.016 14.686 -6.867 1.00 88.44 96 LYS A O 1
ATOM 736 N N . LYS A 1 97 ? 20.284 12.846 -6.619 1.00 88.00 97 LYS A N 1
ATOM 737 C CA . LYS A 1 97 ? 20.138 12.406 -8.007 1.00 88.00 97 LYS A CA 1
ATOM 738 C C . LYS A 1 97 ? 18.718 11.920 -8.294 1.00 88.00 97 LYS A C 1
ATOM 740 O O . LYS A 1 97 ? 18.197 12.209 -9.363 1.00 88.00 97 LYS A O 1
ATOM 745 N N . LEU A 1 98 ? 18.053 11.269 -7.332 1.00 90.44 98 LEU A N 1
ATOM 746 C CA . LEU A 1 98 ? 16.631 10.9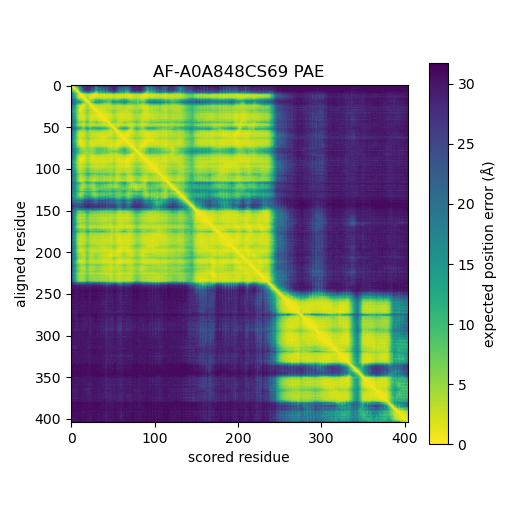29 -7.455 1.00 90.44 98 LEU A CA 1
ATOM 747 C C . LEU A 1 98 ? 15.762 12.187 -7.648 1.00 90.44 98 LEU A C 1
ATOM 749 O O . LEU A 1 98 ? 14.848 12.179 -8.469 1.00 90.44 98 LEU A O 1
ATOM 753 N N . ALA A 1 99 ? 16.060 13.276 -6.933 1.00 86.94 99 ALA A N 1
ATOM 754 C CA . ALA A 1 99 ? 15.353 14.545 -7.100 1.00 86.94 99 ALA A CA 1
ATOM 755 C C . ALA A 1 99 ? 15.565 15.157 -8.498 1.00 86.94 99 ALA A C 1
ATOM 757 O O . ALA A 1 99 ? 14.608 15.656 -9.087 1.00 86.94 99 ALA A O 1
ATOM 758 N N . GLU A 1 100 ? 16.786 15.077 -9.042 1.00 85.12 100 GLU A N 1
ATOM 759 C CA . GLU A 1 100 ? 17.112 15.537 -10.403 1.00 85.12 100 GLU A CA 1
ATOM 760 C C . GLU A 1 100 ? 16.355 14.757 -11.483 1.00 85.12 100 GLU A C 1
ATOM 762 O O . GLU A 1 100 ? 15.963 15.338 -12.491 1.00 85.12 100 GLU A O 1
ATOM 767 N N . ILE A 1 101 ? 16.136 13.453 -11.283 1.00 86.00 101 ILE A N 1
ATOM 768 C CA . ILE A 1 101 ? 15.502 12.602 -12.300 1.00 86.00 101 ILE A CA 1
ATOM 769 C C . ILE A 1 101 ? 13.974 12.525 -12.164 1.00 86.00 101 ILE A C 1
ATOM 771 O O . ILE A 1 101 ? 13.289 12.030 -13.057 1.00 86.00 101 ILE A O 1
ATOM 775 N N . CYS A 1 102 ? 13.428 12.981 -11.036 1.00 85.19 102 CYS A N 1
ATOM 776 C CA . CYS A 1 102 ? 12.003 12.901 -10.737 1.00 85.19 102 CYS A CA 1
ATOM 777 C C . CYS A 1 102 ? 11.088 13.543 -11.812 1.00 85.19 102 CYS A C 1
ATOM 779 O O . CYS A 1 102 ? 10.071 12.935 -12.154 1.00 85.19 102 CYS A O 1
ATOM 781 N N . PRO A 1 103 ? 11.449 14.692 -12.419 1.00 80.12 103 PRO A N 1
ATOM 782 C CA . PRO A 1 103 ? 10.723 15.271 -13.555 1.00 80.12 103 PRO A CA 1
ATOM 783 C C . PRO A 1 103 ? 10.506 14.315 -14.742 1.00 80.12 103 PRO A C 1
ATOM 785 O O . PRO A 1 103 ? 9.449 14.343 -15.373 1.00 80.12 103 PRO A O 1
ATOM 788 N N . TYR A 1 104 ? 11.464 13.424 -15.020 1.00 84.44 104 TYR A N 1
ATOM 789 C CA . TYR A 1 104 ? 11.421 12.533 -16.186 1.00 84.44 104 TYR A CA 1
ATOM 790 C C . TYR A 1 104 ? 10.474 11.340 -16.024 1.00 84.44 104 TYR A C 1
ATOM 792 O O . TYR A 1 104 ? 10.200 10.639 -17.000 1.00 84.44 104 TYR A O 1
ATOM 800 N N . PHE A 1 105 ? 9.953 11.099 -14.814 1.00 82.25 105 PHE A N 1
ATOM 801 C CA . PHE A 1 105 ? 8.862 10.142 -14.630 1.00 82.25 105 PHE A CA 1
ATOM 802 C C . PHE A 1 105 ? 7.629 10.616 -15.405 1.00 82.25 105 PHE A C 1
ATOM 804 O O . PHE A 1 105 ? 7.064 9.849 -16.176 1.00 82.25 105 PHE A O 1
ATOM 811 N N . ALA A 1 106 ? 7.251 11.890 -15.260 1.00 75.19 106 ALA A N 1
ATOM 812 C CA . ALA A 1 106 ? 6.047 12.440 -15.878 1.00 75.19 106 ALA A CA 1
ATOM 813 C C . ALA A 1 106 ? 6.150 12.559 -17.409 1.00 75.19 106 ALA A C 1
ATOM 815 O O . ALA A 1 106 ? 5.138 12.434 -18.092 1.00 75.19 106 ALA A O 1
ATOM 816 N N . SER A 1 107 ? 7.352 12.774 -17.957 1.00 74.19 107 SER A N 1
ATOM 817 C CA . SER A 1 107 ? 7.564 12.871 -19.409 1.00 74.19 107 SER A CA 1
ATOM 818 C C . SER A 1 107 ? 7.630 11.512 -20.119 1.00 74.19 107 SER A C 1
ATOM 820 O O . SER A 1 107 ? 7.700 11.473 -21.346 1.00 74.19 107 SER A O 1
ATOM 822 N N . GLY A 1 108 ? 7.672 10.398 -19.376 1.00 73.69 108 GLY A N 1
ATOM 823 C CA . GLY A 1 108 ? 7.882 9.055 -19.932 1.00 73.69 108 GLY A CA 1
ATOM 824 C C . GLY A 1 108 ? 9.285 8.826 -20.514 1.00 73.69 108 GLY A C 1
ATOM 825 O O . GLY A 1 108 ? 9.603 7.726 -20.955 1.00 73.69 108 GLY A O 1
ATOM 826 N N . GLN A 1 109 ? 10.167 9.831 -20.495 1.00 77.69 109 GLN A N 1
ATOM 827 C CA . GLN A 1 109 ? 11.546 9.703 -20.983 1.00 77.69 109 GLN A CA 1
ATOM 828 C C . GLN A 1 109 ? 12.375 8.771 -20.104 1.00 77.69 109 GLN A C 1
ATOM 830 O O . GLN A 1 109 ? 13.280 8.106 -20.601 1.00 77.69 109 GLN A O 1
ATOM 835 N N . LEU A 1 110 ? 12.050 8.687 -18.809 1.00 82.31 110 LEU A N 1
ATOM 836 C CA . LEU A 1 110 ? 12.767 7.815 -17.892 1.00 82.31 110 LEU A CA 1
ATOM 837 C C . LEU A 1 110 ? 12.657 6.344 -18.313 1.00 82.31 110 LEU A C 1
ATOM 839 O O . LEU A 1 110 ? 13.667 5.650 -18.307 1.00 82.31 110 LEU A O 1
ATOM 843 N N . GLU A 1 111 ? 11.476 5.891 -18.748 1.00 85.62 111 GLU A N 1
ATOM 844 C CA . GLU A 1 111 ? 11.255 4.526 -19.253 1.00 85.62 111 GLU A CA 1
ATOM 845 C C . GLU A 1 111 ? 12.208 4.194 -20.409 1.00 85.62 111 GLU A C 1
ATOM 847 O O . GLU A 1 111 ? 12.836 3.135 -20.404 1.00 85.62 111 GLU A O 1
ATOM 852 N N . LYS A 1 112 ? 12.400 5.138 -21.341 1.00 81.38 112 LYS A N 1
ATOM 853 C CA . LYS A 1 112 ? 13.280 4.975 -22.508 1.00 81.38 112 LYS A CA 1
ATOM 854 C C . LYS A 1 112 ? 14.754 4.787 -22.137 1.00 81.38 112 LYS A C 1
ATOM 856 O O . LYS A 1 112 ? 15.507 4.234 -22.928 1.00 81.38 112 LYS A O 1
ATOM 861 N N . LEU A 1 113 ? 15.187 5.201 -20.943 1.00 82.12 113 LEU A N 1
ATOM 862 C CA . LEU A 1 113 ? 16.550 4.916 -20.469 1.00 82.12 113 LEU A CA 1
ATOM 863 C C . LEU A 1 113 ? 16.724 3.466 -20.018 1.00 82.12 113 LEU A C 1
ATOM 865 O O . LEU A 1 113 ? 17.809 2.893 -20.128 1.00 82.12 113 LEU A O 1
ATOM 869 N N . PHE A 1 114 ? 15.670 2.878 -19.453 1.00 86.62 114 PHE A N 1
ATOM 870 C CA . PHE A 1 114 ? 15.690 1.482 -19.029 1.00 86.62 114 PHE A CA 1
ATOM 871 C C . PHE A 1 114 ? 15.443 0.563 -20.230 1.00 86.62 114 PHE A C 1
ATOM 873 O O . PHE A 1 114 ? 16.124 -0.456 -20.379 1.00 86.62 114 PHE A O 1
ATOM 880 N N . PHE A 1 115 ? 14.545 0.962 -21.131 1.00 85.81 115 PHE A N 1
ATOM 881 C CA . PHE A 1 115 ? 14.177 0.227 -22.338 1.00 85.81 115 PHE A CA 1
ATOM 882 C C . PHE A 1 115 ? 14.167 1.167 -23.562 1.00 85.81 115 PHE A C 1
ATOM 884 O O . PHE A 1 115 ? 13.124 1.712 -23.913 1.00 85.81 115 PHE A O 1
ATOM 891 N N . PRO A 1 116 ? 15.326 1.380 -24.220 1.00 75.62 116 PRO A N 1
ATOM 892 C CA . PRO A 1 116 ? 15.444 2.300 -25.362 1.00 75.62 116 PRO A CA 1
ATOM 893 C C . PRO A 1 116 ? 14.859 1.754 -26.672 1.00 75.62 116 PRO A C 1
ATOM 895 O O . PRO A 1 116 ? 14.712 2.497 -27.639 1.00 75.62 116 PRO A O 1
ATOM 898 N N . VAL A 1 117 ? 14.549 0.459 -26.717 1.00 75.38 117 VAL A N 1
ATOM 899 C CA . VAL A 1 117 ? 13.945 -0.233 -27.862 1.00 75.38 117 VAL A CA 1
ATOM 900 C C . VAL A 1 117 ? 12.508 -0.624 -27.526 1.00 75.38 117 VAL A C 1
ATOM 902 O O . VAL A 1 117 ? 12.203 -0.881 -26.363 1.00 75.38 117 VAL A O 1
ATOM 905 N N . GLU A 1 118 ? 11.635 -0.690 -28.535 1.00 69.56 118 GLU A N 1
ATOM 906 C CA . GLU A 1 118 ? 10.210 -1.002 -28.331 1.00 69.56 118 GLU A CA 1
ATOM 907 C C . GLU A 1 118 ? 9.982 -2.388 -27.712 1.00 69.56 118 GLU A C 1
ATOM 909 O O . GLU A 1 118 ? 9.112 -2.538 -26.854 1.00 69.56 118 GLU A O 1
ATOM 914 N N . GLU A 1 119 ? 10.776 -3.385 -28.115 1.00 75.25 119 GLU A N 1
ATOM 915 C CA . GLU A 1 119 ? 10.752 -4.745 -27.573 1.00 75.25 119 GLU A CA 1
ATOM 916 C C . GLU A 1 119 ? 12.190 -5.164 -27.227 1.00 75.25 119 GLU A C 1
ATOM 918 O O . GLU A 1 119 ? 13.018 -5.332 -28.127 1.00 75.25 119 GLU A O 1
ATOM 923 N N . PRO A 1 120 ? 12.541 -5.270 -25.934 1.00 78.56 120 PRO A N 1
ATOM 924 C CA . PRO A 1 120 ? 13.894 -5.625 -25.542 1.00 78.56 120 PRO A CA 1
ATOM 925 C C . PRO A 1 120 ? 14.166 -7.117 -25.763 1.00 78.56 120 PRO A C 1
ATOM 927 O O . PRO A 1 120 ? 13.314 -7.956 -25.476 1.00 78.56 120 PRO A O 1
ATOM 930 N N . ASP A 1 121 ? 15.369 -7.433 -26.250 1.00 81.00 121 ASP A N 1
ATOM 931 C CA . ASP A 1 121 ? 15.803 -8.807 -26.517 1.00 81.00 121 ASP A CA 1
ATOM 932 C C . ASP A 1 121 ? 16.044 -9.569 -25.198 1.00 81.00 121 ASP A C 1
ATOM 934 O O . ASP A 1 121 ? 16.941 -9.194 -24.433 1.00 81.00 121 ASP A O 1
ATOM 938 N N . PRO A 1 122 ? 15.264 -10.626 -24.906 1.00 81.38 122 PRO A N 1
ATOM 939 C CA . PRO A 1 122 ? 15.406 -11.385 -23.672 1.00 81.38 122 PRO A CA 1
ATOM 940 C C . PRO A 1 122 ? 16.565 -12.399 -23.701 1.00 81.38 122 PRO A C 1
ATOM 942 O O . PRO A 1 122 ? 16.836 -13.035 -22.685 1.00 81.38 122 PRO A O 1
ATOM 945 N N . ASP A 1 123 ? 17.264 -12.593 -24.828 1.00 82.50 123 ASP A N 1
ATOM 946 C CA . ASP A 1 123 ? 18.444 -13.469 -24.878 1.00 82.50 123 ASP A CA 1
ATOM 947 C C . ASP A 1 123 ? 19.702 -12.806 -24.291 1.00 82.50 123 ASP A C 1
ATOM 949 O O . ASP A 1 123 ? 20.541 -13.505 -23.698 1.00 82.50 123 ASP A O 1
ATOM 953 N N . TYR A 1 124 ? 19.793 -11.475 -24.413 1.00 80.56 124 TYR A N 1
ATOM 954 C CA . TYR A 1 124 ? 20.936 -10.647 -24.005 1.00 80.56 124 TYR A CA 1
ATOM 955 C C . TYR A 1 124 ? 20.517 -9.500 -23.062 1.00 80.56 124 TYR A C 1
ATOM 957 O O . TYR A 1 124 ? 20.734 -8.319 -23.359 1.00 80.56 124 TYR A O 1
ATOM 965 N N . PRO A 1 125 ? 19.904 -9.810 -21.904 1.00 74.94 125 PRO A N 1
ATOM 966 C CA . PRO A 1 125 ? 19.457 -8.799 -20.948 1.00 74.94 125 PRO A CA 1
ATOM 967 C C . PRO A 1 125 ? 20.611 -7.939 -20.395 1.00 74.94 125 PRO A C 1
ATOM 969 O O . PRO A 1 125 ? 20.380 -6.796 -19.990 1.00 74.94 125 PRO A O 1
ATOM 972 N N . GLU A 1 126 ? 21.841 -8.465 -20.396 1.00 70.50 126 GLU A N 1
ATOM 973 C CA . GLU A 1 126 ? 23.070 -7.814 -19.934 1.00 70.50 126 GLU A CA 1
ATOM 974 C C . GLU A 1 126 ? 23.645 -6.735 -20.868 1.00 70.50 126 GLU A C 1
ATOM 976 O O . GLU A 1 126 ? 24.352 -5.857 -20.376 1.00 70.50 126 GLU A O 1
ATOM 981 N N . ASP A 1 127 ? 23.309 -6.730 -22.165 1.00 73.19 127 ASP A N 1
ATOM 982 C CA . ASP A 1 127 ? 23.863 -5.794 -23.172 1.00 73.19 127 ASP A CA 1
ATOM 983 C C . ASP A 1 127 ? 23.287 -4.365 -23.065 1.00 73.19 127 ASP A C 1
ATOM 985 O O . ASP A 1 127 ? 23.401 -3.522 -23.958 1.00 73.19 127 ASP A O 1
ATOM 989 N N . TRP A 1 128 ? 22.655 -4.066 -21.935 1.00 71.12 128 TRP A N 1
ATOM 990 C CA . TRP A 1 128 ? 22.086 -2.771 -21.619 1.00 71.12 128 TRP A CA 1
ATOM 991 C C . TRP A 1 128 ? 23.165 -1.730 -21.300 1.00 71.12 128 TRP A C 1
ATOM 993 O O . TRP A 1 128 ? 23.984 -1.895 -20.393 1.00 71.12 128 TRP A O 1
ATOM 1003 N N . SER A 1 129 ? 23.098 -0.597 -21.998 1.00 69.06 129 SER A N 1
ATOM 1004 C CA . SER A 1 129 ? 23.830 0.616 -21.652 1.00 69.06 129 SER A CA 1
ATOM 1005 C C . SER A 1 129 ? 22.886 1.635 -21.017 1.00 69.06 129 SER A C 1
ATOM 1007 O O . SER A 1 129 ? 21.815 1.940 -21.539 1.00 69.06 129 SER A O 1
ATOM 1009 N N . PHE A 1 130 ? 23.290 2.167 -19.865 1.00 74.56 130 PHE A N 1
ATOM 1010 C CA . PHE A 1 130 ? 22.580 3.251 -19.199 1.00 74.56 130 PHE A CA 1
ATOM 1011 C C . PHE A 1 130 ? 23.361 4.551 -19.383 1.00 74.56 130 PHE A C 1
ATOM 1013 O O . PHE A 1 130 ? 24.454 4.693 -18.831 1.00 74.56 130 PHE A O 1
ATOM 1020 N N . ASP A 1 131 ? 22.818 5.492 -20.157 1.00 75.56 131 ASP A N 1
ATOM 1021 C CA . ASP A 1 131 ? 23.468 6.777 -20.432 1.00 75.56 131 ASP A CA 1
ATOM 1022 C C . ASP A 1 131 ? 22.637 7.953 -19.904 1.00 75.56 131 ASP A C 1
ATOM 1024 O O . ASP A 1 131 ? 21.621 8.339 -20.482 1.00 75.56 131 ASP A O 1
ATOM 1028 N N . TRP A 1 132 ? 23.104 8.562 -18.810 1.00 74.94 132 TRP A N 1
ATOM 1029 C CA . TRP A 1 132 ? 22.481 9.753 -18.221 1.00 74.94 132 TRP A CA 1
ATOM 1030 C C . TRP A 1 132 ? 22.449 10.950 -19.165 1.00 74.94 132 TRP A C 1
ATOM 1032 O O . TRP A 1 132 ? 21.576 11.805 -19.020 1.00 74.94 132 TRP A O 1
ATOM 1042 N N . LYS A 1 133 ? 23.360 11.019 -20.141 1.00 71.38 133 LYS A N 1
ATOM 1043 C CA . LYS A 1 133 ? 23.421 12.141 -21.084 1.00 71.38 133 LYS A CA 1
ATOM 1044 C C . LYS A 1 133 ? 22.179 12.231 -21.958 1.00 71.38 133 LYS A C 1
ATOM 1046 O O . LYS A 1 133 ? 21.863 13.316 -22.434 1.00 71.38 133 LYS A O 1
ATOM 1051 N N . LEU A 1 134 ? 21.460 11.121 -22.133 1.00 69.00 134 LEU A N 1
ATOM 1052 C CA . LEU A 1 134 ? 20.181 11.104 -22.840 1.00 69.00 134 LEU A CA 1
ATOM 1053 C C . LEU A 1 134 ? 19.119 11.952 -22.123 1.00 69.00 134 LEU A C 1
ATOM 1055 O O . LEU A 1 134 ? 18.293 12.561 -22.790 1.00 69.00 134 LEU A O 1
ATOM 1059 N N . LEU A 1 135 ? 19.174 12.067 -20.788 1.00 67.19 135 LEU A N 1
ATOM 1060 C CA . LEU A 1 135 ? 18.286 12.965 -20.039 1.00 67.19 135 LEU A CA 1
ATOM 1061 C C . LEU A 1 135 ? 18.705 14.433 -20.138 1.00 67.19 135 LEU A C 1
ATOM 1063 O O . LEU A 1 135 ? 17.860 15.318 -20.140 1.00 67.19 135 LEU A O 1
ATOM 1067 N N . GLU A 1 136 ? 20.005 14.714 -20.222 1.00 62.78 136 GLU A N 1
ATOM 1068 C CA . GLU A 1 136 ? 20.521 16.091 -20.260 1.00 62.78 136 GLU A CA 1
ATOM 1069 C C . GLU A 1 136 ? 20.243 16.802 -21.595 1.00 62.78 136 GLU A C 1
ATOM 1071 O O . GLU A 1 136 ? 20.233 18.034 -21.655 1.00 62.78 136 GLU A O 1
ATOM 1076 N N . GLN A 1 137 ? 20.015 16.036 -22.666 1.00 56.06 137 GLN A N 1
ATOM 1077 C CA . GLN A 1 137 ? 19.743 16.552 -24.010 1.00 56.06 137 GLN A CA 1
ATOM 1078 C C . GLN A 1 137 ? 18.293 17.019 -24.196 1.00 56.06 137 GLN A C 1
ATOM 1080 O O . GLN A 1 137 ? 18.044 17.928 -24.988 1.00 56.06 137 GLN A O 1
ATOM 1085 N N . GLU A 1 138 ? 17.347 16.464 -23.438 1.00 55.19 138 GLU A N 1
ATOM 1086 C CA . GLU A 1 138 ? 15.934 16.834 -23.490 1.00 55.19 138 GLU A CA 1
ATOM 1087 C C . GLU A 1 138 ? 15.554 17.570 -22.200 1.00 55.19 138 GLU A C 1
ATOM 1089 O O . GLU A 1 138 ? 15.158 16.965 -21.207 1.00 55.19 138 GLU A O 1
ATOM 1094 N N . LYS A 1 139 ? 15.676 18.905 -22.193 1.00 52.59 139 LYS A N 1
ATOM 1095 C CA . LYS A 1 139 ? 15.202 19.717 -21.061 1.00 52.59 139 LYS A CA 1
ATOM 1096 C C . LYS A 1 139 ? 13.706 19.478 -20.853 1.00 52.59 139 LYS A C 1
ATOM 1098 O O . LYS A 1 139 ? 12.894 19.890 -21.674 1.00 52.59 139 LYS A O 1
ATOM 1103 N N . THR A 1 140 ? 13.337 18.858 -19.738 1.00 54.22 140 THR A N 1
ATOM 1104 C CA . THR A 1 140 ? 11.940 18.796 -19.307 1.00 54.22 140 THR A CA 1
ATOM 1105 C C . THR A 1 140 ? 11.521 20.132 -18.703 1.00 54.22 140 THR A C 1
ATOM 1107 O O . THR A 1 140 ? 12.101 20.560 -17.705 1.00 54.22 140 THR A O 1
ATOM 1110 N N . ASP A 1 141 ? 10.452 20.737 -19.225 1.00 50.97 141 ASP A N 1
ATOM 1111 C CA . ASP A 1 141 ? 9.797 21.924 -18.642 1.00 50.97 141 ASP A CA 1
ATOM 1112 C C . ASP A 1 141 ? 9.071 21.633 -17.313 1.00 50.97 141 ASP A C 1
ATOM 1114 O O . ASP A 1 141 ? 8.408 22.501 -16.739 1.00 50.97 141 ASP A O 1
ATOM 1118 N N . PHE A 1 142 ? 9.189 20.409 -16.791 1.00 48.75 142 PHE A N 1
ATOM 1119 C CA . PHE A 1 142 ? 8.563 19.994 -15.544 1.00 48.75 142 PHE A CA 1
ATOM 1120 C C . PHE A 1 142 ? 9.318 20.585 -14.347 1.00 48.75 142 PHE A C 1
ATOM 1122 O O . PHE A 1 142 ? 10.170 19.966 -13.708 1.00 48.75 142 PHE A O 1
ATOM 1129 N N . ASN A 1 143 ? 9.008 21.846 -14.060 1.00 48.72 143 ASN A N 1
ATOM 1130 C CA . ASN A 1 143 ? 9.560 22.582 -12.938 1.00 48.72 143 ASN A CA 1
ATOM 1131 C C . ASN A 1 143 ? 8.812 22.159 -11.659 1.00 48.72 143 ASN A C 1
ATOM 1133 O O . ASN A 1 143 ? 7.742 22.687 -11.338 1.00 48.72 143 ASN A O 1
ATOM 1137 N N . ASN A 1 144 ? 9.377 21.179 -10.944 1.00 46.22 144 ASN A N 1
ATOM 1138 C CA . ASN A 1 144 ? 8.833 20.574 -9.715 1.00 46.22 144 ASN A CA 1
ATOM 1139 C C . ASN A 1 144 ? 8.424 21.599 -8.635 1.00 46.22 144 ASN A C 1
ATOM 1141 O O . ASN A 1 144 ? 7.564 21.318 -7.804 1.00 46.22 144 ASN A O 1
ATOM 1145 N N . SER A 1 145 ? 9.033 22.786 -8.636 1.00 42.22 145 SER A N 1
ATOM 1146 C CA . SER A 1 145 ? 8.779 23.868 -7.680 1.00 42.22 145 SER A CA 1
ATOM 1147 C C . SER A 1 145 ? 7.588 24.767 -8.035 1.00 42.22 145 SER A C 1
ATOM 1149 O O . SER A 1 145 ? 7.061 25.420 -7.139 1.00 42.22 145 SER A O 1
ATOM 1151 N N . ASN A 1 146 ? 7.136 24.788 -9.296 1.00 41.88 146 ASN A N 1
ATOM 1152 C CA . ASN A 1 146 ? 6.105 25.727 -9.765 1.00 41.88 146 ASN A CA 1
ATOM 1153 C C . ASN A 1 146 ? 4.767 25.069 -10.145 1.00 41.88 146 ASN A C 1
ATOM 1155 O O . ASN A 1 146 ? 3.787 25.788 -10.321 1.00 41.88 146 ASN A O 1
ATOM 1159 N N . CYS A 1 147 ? 4.698 23.737 -10.269 1.00 42.16 147 CYS A N 1
ATOM 1160 C CA . CYS A 1 147 ? 3.508 23.053 -10.808 1.00 42.16 147 CYS A CA 1
ATOM 1161 C C . CYS A 1 147 ? 2.627 22.353 -9.762 1.00 42.16 147 CYS A C 1
ATOM 1163 O O . CYS A 1 147 ? 1.536 21.898 -10.093 1.00 42.16 147 CYS A O 1
ATOM 1165 N N . ILE A 1 148 ? 3.065 22.256 -8.504 1.00 56.06 148 ILE A N 1
ATOM 1166 C CA . ILE A 1 148 ? 2.249 21.668 -7.438 1.00 56.06 148 ILE A CA 1
ATOM 1167 C C . ILE A 1 148 ? 1.631 22.817 -6.659 1.00 56.06 148 ILE A C 1
ATOM 1169 O O . ILE A 1 148 ? 2.338 23.558 -5.976 1.00 56.06 148 ILE A O 1
ATOM 1173 N N . GLU A 1 149 ? 0.308 22.965 -6.741 1.00 63.88 149 GLU A N 1
ATOM 1174 C CA . GLU A 1 149 ? -0.412 23.894 -5.875 1.00 63.88 149 GLU A CA 1
ATOM 1175 C C . GLU A 1 149 ? 0.040 23.666 -4.424 1.00 63.88 149 GLU A C 1
ATOM 1177 O O . GLU A 1 149 ? -0.011 22.543 -3.916 1.00 63.88 149 GLU A O 1
ATOM 1182 N N . SER A 1 150 ? 0.507 24.721 -3.749 1.00 68.88 150 SER A N 1
ATOM 1183 C CA . SER A 1 150 ? 1.057 24.645 -2.382 1.00 68.88 150 SER A CA 1
ATOM 1184 C C . SER A 1 150 ? 0.140 23.875 -1.421 1.00 68.88 150 SER A C 1
ATOM 1186 O O . SER A 1 150 ? 0.585 23.183 -0.505 1.00 68.88 150 SER A O 1
ATOM 1188 N N . GLU A 1 151 ? -1.170 23.938 -1.648 1.00 71.94 151 GLU A N 1
ATOM 1189 C CA . GLU A 1 151 ? -2.167 23.214 -0.870 1.00 71.94 151 GLU A CA 1
ATOM 1190 C C . GLU A 1 151 ? -2.130 21.693 -1.087 1.00 71.94 151 GLU A C 1
ATOM 1192 O O . GLU A 1 151 ? -2.264 20.947 -0.114 1.00 71.94 151 GLU A O 1
ATOM 1197 N N . THR A 1 152 ? -1.894 21.238 -2.319 1.00 79.81 152 THR A N 1
ATOM 1198 C CA . THR A 1 152 ? -1.720 19.824 -2.689 1.00 79.81 152 THR A CA 1
ATOM 1199 C C . THR A 1 152 ? -0.466 19.254 -2.042 1.00 79.81 152 THR A C 1
ATOM 1201 O O . THR A 1 152 ? -0.532 18.236 -1.350 1.00 79.81 152 THR A O 1
ATOM 1204 N N . PHE A 1 153 ? 0.657 19.967 -2.156 1.00 82.25 153 PHE A N 1
ATOM 1205 C CA . PHE A 1 153 ? 1.913 19.580 -1.516 1.00 82.25 153 PHE A CA 1
ATOM 1206 C C . PHE A 1 153 ? 1.778 19.481 0.010 1.00 82.25 153 PHE A C 1
ATOM 1208 O O . PHE A 1 153 ? 2.176 18.490 0.626 1.00 82.25 153 PHE A O 1
ATOM 1215 N N . ASN A 1 154 ? 1.170 20.491 0.638 1.00 83.06 154 ASN A N 1
ATOM 1216 C CA . ASN A 1 154 ? 0.938 20.506 2.081 1.00 83.06 154 ASN A CA 1
ATOM 1217 C C . ASN A 1 154 ? 0.004 19.377 2.540 1.00 83.06 154 ASN A C 1
ATOM 1219 O O . ASN A 1 154 ? 0.187 18.840 3.635 1.00 83.06 154 ASN A O 1
ATOM 1223 N N . GLY A 1 155 ? -1.000 19.030 1.731 1.00 86.0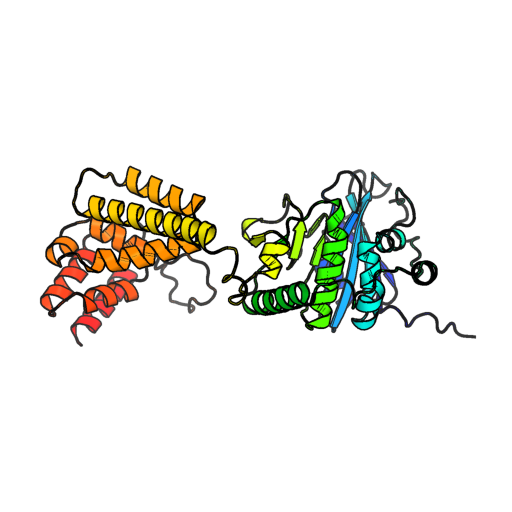0 155 GLY A N 1
ATOM 1224 C CA . GLY A 1 155 ? -1.893 17.903 1.983 1.00 86.00 155 GLY A CA 1
ATOM 1225 C C . GLY A 1 155 ? -1.147 16.572 1.979 1.00 86.00 155 GLY A C 1
ATOM 1226 O O . GLY A 1 155 ? -1.136 15.870 2.991 1.00 86.00 155 GLY A O 1
ATOM 1227 N N . LEU A 1 156 ? -0.430 16.284 0.890 1.00 90.75 156 LEU A N 1
ATOM 1228 C CA . LEU A 1 156 ? 0.372 15.065 0.750 1.00 90.75 156 LEU A CA 1
ATOM 1229 C C . LEU A 1 156 ? 1.453 14.953 1.832 1.00 90.75 156 LEU A C 1
ATOM 1231 O O . LEU A 1 156 ? 1.623 13.896 2.433 1.00 90.75 156 LEU A O 1
ATOM 1235 N N . SER A 1 157 ? 2.124 16.058 2.160 1.00 89.44 157 SER A N 1
ATOM 1236 C CA . SER A 1 157 ? 3.134 16.111 3.225 1.00 89.44 157 SER A CA 1
ATOM 1237 C C . SER A 1 157 ? 2.585 15.649 4.581 1.00 89.44 157 SER A C 1
ATOM 1239 O O . SER A 1 157 ? 3.260 14.942 5.334 1.00 89.44 157 SER A O 1
ATOM 1241 N N . ARG A 1 158 ? 1.343 16.027 4.917 1.00 88.44 158 ARG A N 1
ATOM 1242 C CA . ARG A 1 158 ? 0.669 15.569 6.146 1.00 88.44 158 ARG A CA 1
ATOM 1243 C C . ARG A 1 158 ? 0.273 14.103 6.047 1.00 88.44 158 ARG A C 1
ATOM 1245 O O . ARG A 1 158 ? 0.534 13.355 6.989 1.00 88.44 158 ARG A O 1
ATOM 1252 N N . ALA A 1 159 ? -0.307 13.703 4.916 1.00 91.38 159 ALA A N 1
ATOM 1253 C CA . ALA A 1 159 ? -0.691 12.320 4.662 1.00 91.38 159 ALA A CA 1
ATOM 1254 C C . ALA A 1 159 ? 0.507 11.377 4.838 1.00 91.38 159 ALA A C 1
ATOM 1256 O O . ALA A 1 159 ? 0.423 10.403 5.579 1.00 91.38 159 ALA A O 1
ATOM 1257 N N . PHE A 1 160 ? 1.661 11.730 4.271 1.00 93.62 160 PHE A N 1
ATOM 1258 C CA . PHE A 1 160 ? 2.884 10.930 4.332 1.00 93.62 160 PHE A CA 1
ATOM 1259 C C . PHE A 1 160 ? 3.412 10.766 5.758 1.00 93.62 160 PHE A C 1
ATOM 1261 O O . PHE A 1 160 ? 3.804 9.668 6.157 1.00 93.62 160 PHE A O 1
ATOM 1268 N N . LYS A 1 161 ? 3.387 11.829 6.567 1.00 89.50 161 LYS A N 1
ATOM 1269 C CA . LYS A 1 161 ? 3.795 11.746 7.978 1.00 89.50 161 LYS A CA 1
ATOM 1270 C C . LYS A 1 161 ? 2.900 10.791 8.768 1.00 89.50 161 LYS A C 1
ATOM 1272 O O . LYS A 1 161 ? 3.408 9.971 9.530 1.00 89.50 161 LYS A O 1
ATOM 1277 N N . GLU A 1 162 ? 1.588 10.854 8.555 1.00 87.44 162 GLU A N 1
ATOM 1278 C CA . GLU A 1 162 ? 0.636 9.960 9.220 1.00 87.44 162 GLU A CA 1
ATOM 1279 C C . GLU A 1 162 ? 0.726 8.519 8.712 1.00 87.44 162 GLU A C 1
ATOM 1281 O O . GLU A 1 162 ? 0.713 7.588 9.513 1.00 87.44 162 GLU A O 1
ATOM 1286 N N . MET A 1 163 ? 0.890 8.314 7.406 1.00 91.62 163 MET A N 1
ATOM 1287 C CA . MET A 1 163 ? 1.115 6.986 6.839 1.00 91.62 163 MET A CA 1
ATOM 1288 C C . MET A 1 163 ? 2.349 6.324 7.448 1.00 91.62 163 MET A C 1
ATOM 1290 O O . MET A 1 163 ? 2.265 5.189 7.909 1.00 91.62 163 MET A O 1
ATOM 1294 N N . LYS A 1 164 ? 3.471 7.054 7.530 1.00 88.69 164 LYS A N 1
ATOM 1295 C CA . LYS A 1 164 ? 4.710 6.555 8.143 1.00 88.69 164 LYS A CA 1
ATOM 1296 C C . LYS A 1 164 ? 4.505 6.201 9.617 1.00 88.69 164 LYS A C 1
ATOM 1298 O O . LYS A 1 164 ? 4.986 5.169 10.071 1.00 88.69 164 LYS A O 1
ATOM 1303 N N . LYS A 1 165 ? 3.791 7.050 10.360 1.00 86.88 165 LYS A N 1
ATOM 1304 C CA . LYS A 1 165 ? 3.516 6.863 11.791 1.00 86.88 165 LYS A CA 1
ATOM 1305 C C . LYS A 1 165 ? 2.640 5.639 12.068 1.00 86.88 165 LYS A C 1
ATOM 1307 O O . LYS A 1 165 ? 2.902 4.918 13.024 1.00 86.88 165 LYS A O 1
ATOM 1312 N N . ASN A 1 166 ? 1.607 5.426 11.257 1.00 85.31 166 ASN A N 1
ATOM 1313 C CA . ASN A 1 166 ? 0.609 4.378 11.482 1.00 85.31 166 ASN A CA 1
ATOM 1314 C C . ASN A 1 166 ? 0.871 3.099 10.663 1.00 85.31 166 ASN A C 1
ATOM 1316 O O . ASN A 1 166 ? 0.157 2.114 10.830 1.00 85.31 166 ASN A O 1
ATOM 1320 N N . GLY A 1 167 ? 1.882 3.096 9.788 1.00 86.50 167 GLY A N 1
ATOM 1321 C CA . GLY A 1 167 ? 2.213 1.960 8.925 1.00 86.50 167 GLY A CA 1
ATOM 1322 C C . GLY A 1 167 ? 1.158 1.681 7.852 1.00 86.50 167 GLY A C 1
ATOM 1323 O O . GLY A 1 167 ? 0.969 0.528 7.466 1.00 86.50 167 GLY A O 1
ATOM 1324 N N . TRP A 1 168 ? 0.438 2.711 7.402 1.00 90.94 168 TRP A N 1
ATOM 1325 C CA . TRP A 1 168 ? -0.607 2.558 6.391 1.00 90.94 168 TRP A CA 1
ATOM 1326 C C . TRP A 1 168 ? -0.021 2.351 5.001 1.00 90.94 168 TRP A C 1
ATOM 1328 O O . TRP A 1 168 ? 0.929 3.029 4.611 1.00 90.94 168 TRP A O 1
ATOM 1338 N N . LYS A 1 169 ? -0.651 1.452 4.245 1.00 94.06 169 LYS A N 1
ATOM 1339 C CA . LYS A 1 169 ? -0.362 1.219 2.833 1.00 94.06 169 LYS A CA 1
ATOM 1340 C C . LYS A 1 169 ? -1.513 1.722 1.980 1.00 94.06 169 LYS A C 1
ATOM 1342 O O . LYS A 1 169 ? -2.676 1.528 2.336 1.00 94.06 169 LYS A O 1
ATOM 1347 N N . ILE A 1 170 ? -1.190 2.378 0.876 1.00 95.62 170 ILE A N 1
ATOM 1348 C CA . ILE A 1 170 ? -2.157 3.087 0.040 1.00 95.62 170 ILE A CA 1
ATOM 1349 C C . ILE A 1 170 ? -2.183 2.478 -1.354 1.00 95.62 170 ILE A C 1
ATOM 1351 O O . ILE A 1 170 ? -1.142 2.294 -1.978 1.00 95.62 170 ILE A O 1
ATOM 1355 N N . GLN A 1 171 ? -3.381 2.178 -1.838 1.00 95.69 171 GLN A N 1
ATOM 1356 C CA . GLN A 1 171 ? -3.615 1.927 -3.250 1.00 95.69 171 GLN A CA 1
ATOM 1357 C C . GLN A 1 171 ? -4.236 3.194 -3.837 1.00 95.69 171 GLN A C 1
ATOM 1359 O O . GLN A 1 171 ? -5.318 3.613 -3.421 1.00 95.69 171 GLN A O 1
ATOM 1364 N N . LEU A 1 172 ? -3.548 3.811 -4.788 1.00 95.19 172 LEU A N 1
ATOM 1365 C CA . LEU A 1 172 ? -3.973 5.046 -5.417 1.00 95.19 172 LEU A CA 1
ATOM 1366 C C . LEU A 1 172 ? -4.599 4.752 -6.780 1.00 95.19 172 LEU A C 1
ATOM 1368 O O . LEU A 1 172 ? -3.917 4.283 -7.689 1.00 95.19 172 LEU A O 1
ATOM 1372 N N . SER A 1 173 ? -5.893 5.036 -6.911 1.00 91.69 173 SER A N 1
ATOM 1373 C CA . SER A 1 173 ? -6.604 4.946 -8.187 1.00 91.69 173 SER A CA 1
ATOM 1374 C C . SER A 1 173 ? -6.426 6.259 -8.938 1.00 91.69 173 SER A C 1
ATOM 1376 O O . SER A 1 173 ? -6.831 7.323 -8.461 1.00 91.69 173 SER A O 1
ATOM 1378 N N . VAL A 1 174 ? -5.755 6.175 -10.083 1.00 85.88 174 VAL A N 1
ATOM 1379 C CA . VAL A 1 174 ? -5.407 7.302 -10.950 1.00 85.88 174 VAL A CA 1
ATOM 1380 C C . VAL A 1 174 ? -5.632 6.846 -12.393 1.00 85.88 174 VAL A C 1
ATOM 1382 O O . VAL A 1 174 ? -5.211 5.732 -12.727 1.00 85.88 174 VAL A O 1
ATOM 1385 N N . PRO A 1 175 ? -6.253 7.684 -13.249 1.00 82.88 175 PRO A N 1
ATOM 1386 C CA . PRO A 1 175 ? -6.349 7.418 -14.681 1.00 82.88 175 PRO A CA 1
ATOM 1387 C C . PRO A 1 175 ? -5.000 7.000 -15.274 1.00 82.88 175 PRO A C 1
ATOM 1389 O O . PRO A 1 175 ? -3.965 7.549 -14.895 1.00 82.88 175 PRO A O 1
ATOM 1392 N N . GLY A 1 176 ? -5.011 6.009 -16.171 1.00 79.25 176 GLY A N 1
ATOM 1393 C CA . GLY A 1 176 ? -3.796 5.355 -16.679 1.00 79.25 176 GLY A CA 1
ATOM 1394 C C . GLY A 1 176 ? -2.746 6.321 -17.234 1.00 79.25 176 GLY A C 1
ATOM 1395 O O . GLY A 1 176 ? -1.568 6.207 -16.917 1.00 79.25 176 GLY A O 1
ATOM 1396 N N . ASP A 1 177 ? -3.190 7.327 -17.980 1.00 80.06 177 ASP A N 1
ATOM 1397 C CA . ASP A 1 177 ? -2.377 8.394 -18.568 1.00 80.06 177 ASP A CA 1
ATOM 1398 C C . ASP A 1 177 ? -1.718 9.327 -17.536 1.00 80.06 177 ASP A C 1
ATOM 1400 O O . ASP A 1 177 ? -0.729 9.991 -17.839 1.00 80.06 177 ASP A O 1
ATOM 1404 N N . MET A 1 178 ? -2.221 9.356 -16.300 1.00 84.06 178 MET A N 1
ATOM 1405 C CA . MET A 1 178 ? -1.706 10.202 -15.222 1.00 84.06 178 MET A CA 1
ATOM 1406 C C . MET A 1 178 ? -0.879 9.445 -14.174 1.00 84.06 178 MET A C 1
ATOM 1408 O O . MET A 1 178 ? -0.352 10.069 -13.250 1.00 84.06 178 MET A O 1
ATOM 1412 N N . ARG A 1 179 ? -0.721 8.119 -14.283 1.00 88.25 179 ARG A N 1
ATOM 1413 C CA . ARG A 1 179 ? -0.049 7.304 -13.250 1.00 88.25 179 ARG A CA 1
ATOM 1414 C C . ARG A 1 179 ? 1.419 7.673 -13.058 1.00 88.25 179 ARG A C 1
ATOM 1416 O O . ARG A 1 179 ? 1.864 7.818 -11.920 1.00 88.25 179 ARG A O 1
ATOM 1423 N N . MET A 1 180 ? 2.151 7.923 -14.141 1.00 87.19 180 MET A N 1
ATOM 1424 C CA . MET A 1 180 ? 3.558 8.330 -14.064 1.00 87.19 180 MET A CA 1
ATOM 1425 C C . MET A 1 180 ? 3.741 9.770 -13.564 1.00 87.19 180 MET A C 1
ATOM 1427 O O . MET A 1 180 ? 4.672 10.051 -12.807 1.00 87.19 180 MET A O 1
ATOM 1431 N N . ALA A 1 181 ? 2.811 10.673 -13.887 1.00 85.75 181 ALA A N 1
ATOM 1432 C CA . ALA A 1 181 ? 2.777 12.009 -13.294 1.00 85.75 181 ALA A CA 1
ATOM 1433 C C . ALA A 1 181 ? 2.479 11.950 -11.783 1.00 85.75 181 ALA A C 1
ATOM 1435 O O . ALA A 1 181 ? 3.127 12.634 -10.988 1.00 85.75 181 ALA A O 1
ATOM 1436 N N . ALA A 1 182 ? 1.553 11.081 -11.364 1.00 89.25 182 ALA A N 1
ATOM 1437 C CA . ALA A 1 182 ? 1.289 10.818 -9.953 1.00 89.25 182 ALA A CA 1
ATOM 1438 C C . ALA A 1 182 ? 2.520 10.225 -9.252 1.00 89.25 182 ALA A C 1
ATOM 1440 O O . ALA A 1 182 ? 2.870 10.671 -8.161 1.00 89.25 182 ALA A O 1
ATOM 1441 N N . MET A 1 183 ? 3.223 9.283 -9.888 1.00 91.44 183 MET A N 1
ATOM 1442 C CA . MET A 1 183 ? 4.479 8.729 -9.380 1.00 91.44 183 MET A CA 1
ATOM 1443 C C . MET A 1 183 ? 5.527 9.830 -9.152 1.00 91.44 183 MET A C 1
ATOM 1445 O O . MET A 1 183 ? 6.104 9.906 -8.066 1.00 91.44 183 MET A O 1
ATOM 1449 N N . ALA A 1 184 ? 5.713 10.738 -10.118 1.00 89.69 184 ALA A N 1
ATOM 1450 C CA . ALA A 1 184 ? 6.616 11.885 -9.993 1.00 89.69 184 ALA A CA 1
ATOM 1451 C C . ALA A 1 184 ? 6.255 12.783 -8.792 1.00 89.69 184 ALA A C 1
ATOM 1453 O O . ALA A 1 184 ? 7.113 13.140 -7.978 1.00 89.69 184 ALA A O 1
ATOM 1454 N N . LEU A 1 185 ? 4.967 13.106 -8.634 1.00 89.12 185 LEU A N 1
ATOM 1455 C CA . LEU A 1 185 ? 4.457 13.908 -7.519 1.00 89.12 185 LEU A CA 1
ATOM 1456 C C . LEU A 1 185 ? 4.710 13.240 -6.158 1.00 89.12 185 LEU A C 1
ATOM 1458 O O . LEU A 1 185 ? 5.157 13.896 -5.211 1.00 89.12 185 LEU A O 1
ATOM 1462 N N . LEU A 1 186 ? 4.435 11.939 -6.052 1.00 93.44 186 LEU A N 1
ATOM 1463 C CA . LEU A 1 186 ? 4.622 11.168 -4.823 1.00 93.44 186 LEU A CA 1
ATOM 1464 C C . LEU A 1 186 ? 6.105 11.066 -4.451 1.00 93.44 186 LEU A C 1
ATOM 1466 O O . LEU A 1 186 ? 6.450 11.335 -3.300 1.00 93.44 186 LEU A O 1
ATOM 1470 N N . VAL A 1 187 ? 6.983 10.747 -5.410 1.00 92.69 187 VAL A N 1
ATOM 1471 C CA . VAL A 1 187 ? 8.440 10.694 -5.196 1.00 92.69 187 VAL A CA 1
ATOM 1472 C C . VAL A 1 187 ? 8.954 12.062 -4.746 1.00 92.69 187 VAL A C 1
ATOM 1474 O O . VAL A 1 187 ? 9.582 12.160 -3.693 1.00 92.69 187 VAL A O 1
ATOM 1477 N N . SER A 1 188 ? 8.621 13.132 -5.474 1.00 89.31 188 SER A N 1
ATOM 1478 C CA . SER A 1 188 ? 9.030 14.502 -5.129 1.00 89.31 188 SER A CA 1
ATOM 1479 C C . SER A 1 188 ? 8.595 14.889 -3.719 1.00 89.31 188 SER A C 1
ATOM 1481 O O . SER A 1 188 ? 9.385 15.414 -2.934 1.00 89.31 188 SER A O 1
ATOM 1483 N N . THR A 1 189 ? 7.345 14.587 -3.365 1.00 90.44 189 THR A N 1
ATOM 1484 C CA . THR A 1 189 ? 6.813 14.914 -2.041 1.00 90.44 189 THR A CA 1
ATOM 1485 C C . THR A 1 189 ? 7.482 14.096 -0.939 1.00 90.44 189 THR A C 1
ATOM 1487 O O . THR A 1 189 ? 7.745 14.624 0.144 1.00 90.44 189 THR A O 1
ATOM 1490 N N . ALA A 1 190 ? 7.783 12.822 -1.201 1.00 92.19 190 ALA A N 1
ATOM 1491 C CA . ALA A 1 190 ? 8.440 11.937 -0.247 1.00 92.19 190 ALA A CA 1
ATOM 1492 C C . ALA A 1 190 ? 9.848 12.443 0.082 1.00 92.19 190 ALA A C 1
ATOM 1494 O O . ALA A 1 190 ? 10.188 12.560 1.261 1.00 92.19 190 ALA A O 1
ATOM 1495 N N . LEU A 1 191 ? 10.610 12.834 -0.946 1.00 90.50 191 LEU A N 1
ATOM 1496 C CA . LEU A 1 191 ? 11.953 13.397 -0.795 1.00 90.50 191 LEU A CA 1
ATOM 1497 C C . LEU A 1 191 ? 11.934 14.704 -0.002 1.00 90.50 191 LEU A C 1
ATOM 1499 O O . LEU A 1 191 ? 12.633 14.823 0.998 1.00 90.50 191 LEU A O 1
ATOM 1503 N N . GLN A 1 192 ? 11.065 15.651 -0.368 1.00 87.75 192 GLN A N 1
ATOM 1504 C CA . GLN A 1 192 ? 10.973 16.943 0.326 1.00 87.75 192 GLN A CA 1
ATOM 1505 C C . GLN A 1 192 ? 10.530 16.816 1.796 1.00 87.75 192 GLN A C 1
ATOM 1507 O O . GLN A 1 192 ? 10.789 17.705 2.603 1.00 87.75 192 GLN A O 1
ATOM 1512 N N . ASN A 1 193 ? 9.867 15.714 2.164 1.00 87.06 193 ASN A N 1
ATOM 1513 C CA . ASN A 1 193 ? 9.475 15.423 3.545 1.00 87.06 193 ASN A CA 1
ATOM 1514 C C . ASN A 1 193 ? 10.427 14.454 4.266 1.00 87.06 193 ASN A C 1
ATOM 1516 O O . ASN A 1 193 ? 10.154 14.095 5.416 1.00 87.06 193 ASN A O 1
ATOM 1520 N N . HIS A 1 194 ? 11.504 14.007 3.613 1.00 89.06 194 HIS A N 1
ATOM 1521 C CA . HIS A 1 194 ? 12.427 12.978 4.103 1.00 89.06 194 HIS A CA 1
ATOM 1522 C C . HIS A 1 194 ? 11.702 11.709 4.593 1.00 89.06 194 HIS A C 1
ATOM 1524 O O . HIS A 1 194 ? 12.012 11.108 5.634 1.00 89.06 194 HIS A O 1
ATOM 1530 N N . VAL A 1 195 ? 10.674 11.302 3.846 1.00 92.44 195 VAL A N 1
ATOM 1531 C CA . VAL A 1 195 ? 9.926 10.072 4.092 1.00 92.44 195 VAL A CA 1
ATOM 1532 C C . VAL A 1 195 ? 10.371 9.008 3.099 1.00 92.44 195 VAL A C 1
ATOM 1534 O O . VAL A 1 195 ? 10.387 9.220 1.894 1.00 92.44 195 VAL A O 1
ATOM 1537 N N . ARG A 1 196 ? 10.733 7.838 3.627 1.00 93.19 196 ARG A N 1
ATOM 1538 C CA . ARG A 1 196 ? 11.291 6.726 2.860 1.00 93.19 196 ARG A CA 1
ATOM 1539 C C . ARG A 1 196 ? 10.187 5.710 2.586 1.00 93.19 196 ARG A C 1
ATOM 1541 O O . ARG A 1 196 ? 9.983 4.812 3.398 1.00 93.19 196 ARG A O 1
ATOM 1548 N N . PHE A 1 197 ? 9.473 5.888 1.480 1.00 95.19 197 PHE A N 1
ATOM 1549 C CA . PHE A 1 197 ? 8.422 4.971 1.037 1.00 95.19 197 PHE A CA 1
ATOM 1550 C C . PHE A 1 197 ? 8.858 4.153 -0.164 1.00 95.19 197 PHE A C 1
ATOM 1552 O O . PHE A 1 197 ? 9.506 4.681 -1.063 1.00 95.19 197 PHE A O 1
ATOM 1559 N N . PHE A 1 198 ? 8.454 2.885 -0.193 1.00 95.81 198 PHE A N 1
ATOM 1560 C CA . PHE A 1 198 ? 8.463 2.109 -1.424 1.00 95.81 198 PHE A CA 1
ATOM 1561 C C . PHE A 1 198 ? 7.230 2.482 -2.257 1.00 95.81 198 PHE A C 1
ATOM 1563 O O . PHE A 1 198 ? 6.096 2.233 -1.844 1.00 95.81 198 PHE A O 1
ATOM 1570 N N . LEU A 1 199 ? 7.459 3.107 -3.408 1.00 96.38 199 LEU A N 1
ATOM 1571 C CA . LEU A 1 199 ? 6.433 3.560 -4.341 1.00 96.38 199 LEU A CA 1
ATOM 1572 C C . LEU A 1 199 ? 6.452 2.687 -5.598 1.00 96.38 199 LEU A C 1
ATOM 1574 O O . LEU A 1 199 ? 7.525 2.291 -6.056 1.00 96.38 199 LEU A O 1
ATOM 1578 N N . MET A 1 200 ? 5.281 2.415 -6.164 1.00 95.12 200 MET A N 1
ATOM 1579 C CA . MET A 1 200 ? 5.129 1.591 -7.360 1.00 95.12 200 MET A CA 1
ATOM 1580 C C . MET A 1 200 ? 3.992 2.098 -8.249 1.00 95.12 200 MET A C 1
ATOM 1582 O O . MET A 1 200 ? 2.974 2.546 -7.726 1.00 95.12 200 MET A O 1
ATOM 1586 N N . ALA A 1 201 ? 4.144 1.989 -9.569 1.00 93.94 201 ALA A N 1
ATOM 1587 C CA . ALA A 1 201 ? 3.125 2.319 -10.564 1.00 93.94 201 ALA A CA 1
ATOM 1588 C C . ALA A 1 201 ? 3.052 1.250 -11.668 1.00 93.94 201 ALA A C 1
ATOM 1590 O O . ALA A 1 201 ? 4.065 0.630 -11.998 1.00 93.94 201 ALA A O 1
ATOM 1591 N N . ASP A 1 202 ? 1.852 1.047 -12.224 1.00 91.50 202 ASP A N 1
ATOM 1592 C CA . ASP A 1 202 ? 1.572 0.178 -13.389 1.00 91.50 202 ASP A CA 1
ATOM 1593 C C . ASP A 1 202 ? 1.916 -1.316 -13.229 1.00 91.50 202 ASP A C 1
ATOM 1595 O O . ASP A 1 202 ? 1.940 -2.093 -14.188 1.00 91.50 202 ASP A O 1
ATOM 1599 N N . GLY A 1 203 ? 2.123 -1.757 -11.992 1.00 92.00 203 GLY A N 1
ATOM 1600 C CA . GLY A 1 203 ? 2.410 -3.146 -11.676 1.00 92.00 203 GLY A CA 1
ATOM 1601 C C . GLY A 1 203 ? 2.337 -3.440 -10.189 1.00 92.00 203 GLY A C 1
ATOM 1602 O O . GLY A 1 203 ? 1.915 -2.607 -9.382 1.00 92.00 203 GLY A O 1
ATOM 1603 N N . GLU A 1 204 ? 2.749 -4.651 -9.843 1.00 92.75 204 GLU A N 1
ATOM 1604 C CA . GLU A 1 204 ? 2.666 -5.204 -8.496 1.00 92.75 204 GLU A CA 1
ATOM 1605 C C . GLU A 1 204 ? 4.006 -5.809 -8.060 1.00 92.75 204 GLU A C 1
ATOM 1607 O O . GLU A 1 204 ? 4.791 -6.257 -8.894 1.00 92.75 204 GLU A O 1
ATOM 1612 N N . CYS A 1 205 ? 4.284 -5.815 -6.750 1.00 90.75 205 CYS A N 1
ATOM 1613 C CA . CYS A 1 205 ? 5.461 -6.468 -6.169 1.00 90.75 205 CYS A CA 1
ATOM 1614 C C . CYS A 1 205 ? 5.033 -7.391 -5.031 1.00 90.75 205 CYS A C 1
ATOM 1616 O O . CYS A 1 205 ? 4.613 -6.943 -3.960 1.00 90.75 205 CYS A O 1
ATOM 1618 N N . THR A 1 206 ? 5.156 -8.693 -5.248 1.00 86.19 206 THR A N 1
ATOM 1619 C CA . THR A 1 206 ? 4.674 -9.724 -4.318 1.00 86.19 206 THR A CA 1
ATOM 1620 C C . THR A 1 206 ? 5.686 -10.078 -3.230 1.00 86.19 206 THR A C 1
ATOM 1622 O O . THR A 1 206 ? 5.273 -10.459 -2.132 1.00 86.19 206 THR A O 1
ATOM 1625 N N . LEU A 1 207 ? 6.990 -9.877 -3.463 1.00 85.69 207 LEU A N 1
ATOM 1626 C CA . LEU A 1 207 ? 8.026 -10.104 -2.443 1.00 85.69 207 LEU A CA 1
ATOM 1627 C C . LEU A 1 207 ? 7.961 -9.074 -1.313 1.00 85.69 207 LEU A C 1
ATOM 1629 O O . LEU A 1 207 ? 7.934 -9.430 -0.131 1.00 85.69 207 LEU A O 1
ATOM 1633 N N . ARG A 1 208 ? 7.889 -7.785 -1.664 1.00 87.12 208 ARG A N 1
ATOM 1634 C CA . ARG A 1 208 ? 7.758 -6.692 -0.700 1.00 87.12 208 ARG A CA 1
ATOM 1635 C C . ARG A 1 208 ? 6.608 -5.785 -1.095 1.00 87.12 208 ARG A C 1
ATOM 1637 O O . ARG A 1 208 ? 6.723 -4.982 -2.006 1.00 87.12 208 ARG A O 1
ATOM 1644 N N . ASN A 1 209 ? 5.540 -5.844 -0.303 1.00 90.25 209 ASN A N 1
ATOM 1645 C CA . ASN A 1 209 ? 4.385 -4.956 -0.440 1.00 90.25 209 ASN A CA 1
ATOM 1646 C C . ASN A 1 209 ? 4.844 -3.480 -0.457 1.00 90.25 209 ASN A C 1
ATOM 1648 O O . ASN A 1 209 ? 5.358 -3.020 0.578 1.00 90.25 209 ASN A O 1
ATOM 1652 N N . PRO A 1 210 ? 4.629 -2.721 -1.549 1.00 94.69 210 PRO A N 1
ATOM 1653 C CA . PRO A 1 210 ? 4.927 -1.292 -1.588 1.00 94.69 210 PRO A CA 1
ATOM 1654 C C . PRO A 1 210 ? 4.081 -0.517 -0.576 1.00 94.69 210 PRO A C 1
ATOM 1656 O O . PRO A 1 210 ? 3.049 -1.000 -0.098 1.00 94.69 210 PRO A O 1
ATOM 1659 N N . ASP A 1 211 ? 4.537 0.663 -0.179 1.00 96.31 211 ASP A N 1
ATOM 1660 C CA . ASP A 1 211 ? 3.804 1.551 0.728 1.00 96.31 211 ASP A CA 1
ATOM 1661 C C . ASP A 1 211 ? 2.730 2.339 -0.020 1.00 96.31 211 ASP A C 1
ATOM 1663 O O . ASP A 1 211 ? 1.639 2.535 0.514 1.00 96.31 211 ASP A O 1
ATOM 1667 N N . ILE A 1 212 ? 3.007 2.714 -1.272 1.00 97.00 212 ILE A N 1
ATOM 1668 C CA . ILE A 1 212 ? 2.011 3.265 -2.195 1.00 97.00 212 ILE A CA 1
ATOM 1669 C C . ILE A 1 212 ? 2.090 2.517 -3.519 1.00 97.00 212 ILE A C 1
ATOM 1671 O O . ILE A 1 212 ? 3.167 2.402 -4.101 1.00 97.00 212 ILE A O 1
ATOM 1675 N N . VAL A 1 213 ? 0.943 2.039 -3.991 1.00 96.50 213 VAL A N 1
ATOM 1676 C CA . VAL A 1 213 ? 0.787 1.416 -5.308 1.00 96.50 213 VAL A CA 1
ATOM 1677 C C . VAL A 1 213 ? -0.189 2.253 -6.124 1.00 96.50 213 VAL A C 1
ATOM 1679 O O . VAL A 1 213 ? -1.337 2.418 -5.720 1.00 96.50 213 VAL A O 1
ATOM 1682 N N . VAL A 1 214 ? 0.259 2.793 -7.252 1.00 95.00 214 VAL A N 1
ATOM 1683 C CA . VAL A 1 214 ? -0.548 3.565 -8.202 1.00 95.00 214 VAL A CA 1
ATOM 1684 C C . VAL A 1 214 ? -1.104 2.600 -9.245 1.00 95.00 214 VAL A C 1
ATOM 1686 O O . VAL A 1 214 ? -0.476 2.330 -10.270 1.00 95.00 214 VAL A O 1
ATOM 1689 N N . LEU A 1 215 ? -2.259 2.017 -8.922 1.00 90.81 215 LEU A N 1
ATOM 1690 C CA . LEU A 1 215 ? -2.926 1.001 -9.730 1.00 90.81 215 LEU A CA 1
ATOM 1691 C C . LEU A 1 215 ? -4.415 0.927 -9.379 1.00 90.81 215 LEU A C 1
ATOM 1693 O O . LEU A 1 215 ? -4.801 0.982 -8.206 1.00 90.81 215 LEU A O 1
ATOM 1697 N N . ASP A 1 216 ? -5.271 0.744 -10.383 1.00 86.44 216 ASP A N 1
ATOM 1698 C CA . ASP A 1 216 ? -6.724 0.710 -10.164 1.00 86.44 216 ASP A CA 1
ATOM 1699 C C . ASP A 1 216 ? -7.204 -0.593 -9.521 1.00 86.44 216 ASP A C 1
ATOM 1701 O O . ASP A 1 216 ? -8.140 -0.587 -8.711 1.00 86.44 216 ASP A O 1
ATOM 1705 N N . GLN A 1 217 ? -6.544 -1.706 -9.831 1.00 88.38 217 GLN A N 1
ATOM 1706 C CA . GLN A 1 217 ? -6.872 -3.030 -9.320 1.00 88.38 217 GLN A CA 1
ATOM 1707 C C . GLN A 1 217 ? -5.593 -3.805 -9.020 1.00 88.38 217 GLN A C 1
ATOM 1709 O O . GLN A 1 217 ? -4.656 -3.752 -9.808 1.00 88.38 217 GLN A O 1
ATOM 1714 N N . LEU A 1 218 ? -5.586 -4.505 -7.885 1.00 88.94 218 LEU A N 1
ATOM 1715 C CA . LEU A 1 218 ? -4.533 -5.434 -7.484 1.00 88.94 218 LEU A CA 1
ATOM 1716 C C . LEU A 1 218 ? -5.022 -6.855 -7.766 1.00 88.94 218 LEU A C 1
ATOM 1718 O O . LEU A 1 218 ? -6.058 -7.254 -7.229 1.00 88.94 218 LEU A O 1
ATOM 1722 N N . ASP A 1 219 ? -4.291 -7.587 -8.595 1.00 89.50 219 ASP A N 1
ATOM 1723 C CA . ASP A 1 219 ? -4.596 -8.960 -8.993 1.00 89.50 219 ASP A CA 1
ATOM 1724 C C . ASP A 1 219 ? -3.739 -9.973 -8.221 1.00 89.50 219 ASP A C 1
ATOM 1726 O O . ASP A 1 219 ? -4.210 -11.067 -7.902 1.00 89.50 219 ASP A O 1
ATOM 1730 N N . TYR A 1 220 ? -2.499 -9.608 -7.876 1.00 88.62 220 TYR A N 1
ATOM 1731 C CA . TYR A 1 220 ? -1.528 -10.512 -7.245 1.00 88.62 220 TYR A CA 1
ATOM 1732 C C . TYR A 1 220 ? -1.282 -10.193 -5.764 1.00 88.62 220 TYR A C 1
ATOM 1734 O O . TYR A 1 220 ? -1.070 -11.092 -4.946 1.00 88.62 220 TYR A O 1
ATOM 1742 N N . MET A 1 221 ? -1.325 -8.917 -5.381 1.00 89.00 221 MET A N 1
ATOM 1743 C CA . MET A 1 221 ? -1.181 -8.467 -4.000 1.00 89.00 221 MET A CA 1
ATOM 1744 C C . MET A 1 221 ? -2.518 -8.485 -3.254 1.00 89.00 221 MET A C 1
ATOM 1746 O O . MET A 1 221 ? -3.595 -8.254 -3.795 1.00 89.00 221 MET A O 1
ATOM 1750 N N . ASN A 1 222 ? -2.457 -8.705 -1.938 1.00 86.88 222 ASN A N 1
ATOM 1751 C CA . ASN A 1 222 ? -3.653 -8.707 -1.100 1.00 86.88 222 ASN A CA 1
ATOM 1752 C C . ASN A 1 222 ? -4.208 -7.283 -0.910 1.00 86.88 222 ASN A C 1
ATOM 1754 O O . ASN A 1 222 ? -3.740 -6.543 -0.039 1.00 86.88 222 ASN A O 1
ATOM 1758 N N . ALA A 1 223 ? -5.262 -6.947 -1.657 1.00 86.94 223 ALA A N 1
ATOM 1759 C CA . ALA A 1 223 ? -5.929 -5.646 -1.607 1.00 86.94 223 ALA A CA 1
ATOM 1760 C C . ALA A 1 223 ? -6.424 -5.235 -0.209 1.00 86.94 223 ALA A C 1
ATOM 1762 O O . ALA A 1 223 ? -6.443 -4.049 0.106 1.00 86.94 223 ALA A O 1
ATOM 1763 N N . ARG A 1 224 ? -6.739 -6.186 0.687 1.00 85.62 224 ARG A N 1
ATOM 1764 C CA . ARG A 1 224 ? -7.182 -5.880 2.065 1.00 85.62 224 ARG A CA 1
ATOM 1765 C C . ARG A 1 224 ? -6.101 -5.199 2.910 1.00 85.62 224 ARG A C 1
ATOM 1767 O O . ARG A 1 224 ? -6.412 -4.641 3.957 1.00 85.62 224 ARG A O 1
ATOM 1774 N N . LYS A 1 225 ? -4.833 -5.261 2.486 1.00 88.12 225 LYS A N 1
ATOM 1775 C CA . LYS A 1 225 ? -3.713 -4.576 3.151 1.00 88.12 225 LYS A CA 1
ATOM 1776 C C . LYS A 1 225 ? -3.619 -3.093 2.791 1.00 88.12 225 LYS A C 1
ATOM 1778 O O . LYS A 1 225 ? -2.846 -2.385 3.431 1.00 88.12 225 LYS A O 1
ATOM 1783 N N . TYR A 1 226 ? -4.356 -2.644 1.778 1.00 91.62 226 TYR A N 1
ATOM 1784 C CA . TYR A 1 226 ? -4.243 -1.309 1.212 1.00 91.62 226 TYR A CA 1
ATOM 1785 C C . TYR A 1 226 ? -5.525 -0.509 1.424 1.00 91.62 226 TYR A C 1
ATOM 1787 O O . TYR A 1 226 ? -6.636 -0.997 1.227 1.00 91.62 226 TYR A O 1
ATOM 1795 N N . HIS A 1 227 ? -5.371 0.762 1.780 1.00 90.94 227 HIS A N 1
ATOM 1796 C CA . HIS A 1 227 ? -6.458 1.725 1.702 1.00 90.94 227 HIS A CA 1
ATOM 1797 C C . HIS A 1 227 ? -6.556 2.224 0.263 1.00 90.94 227 HIS A C 1
ATOM 1799 O O . HIS A 1 227 ? -5.659 2.924 -0.208 1.00 90.94 227 HIS A O 1
ATOM 1805 N N . LYS A 1 228 ? -7.633 1.856 -0.435 1.00 92.62 228 LYS A N 1
ATOM 1806 C CA . LYS A 1 228 ? -7.905 2.344 -1.789 1.00 92.62 228 LYS A CA 1
ATOM 1807 C C . LYS A 1 228 ? -8.494 3.753 -1.741 1.00 92.62 228 LYS A C 1
ATOM 1809 O O . LYS A 1 228 ? -9.472 3.976 -1.030 1.00 92.62 228 LYS A O 1
ATOM 1814 N N . MET A 1 229 ? -7.909 4.688 -2.485 1.00 92.31 229 MET A N 1
ATOM 1815 C CA . MET A 1 229 ? -8.364 6.082 -2.553 1.00 92.31 229 MET A CA 1
ATOM 1816 C C . MET A 1 229 ? -7.903 6.782 -3.835 1.00 92.31 229 MET A C 1
ATOM 1818 O O . MET A 1 229 ? -7.062 6.248 -4.559 1.00 92.31 229 MET A O 1
ATOM 1822 N N . THR A 1 230 ? -8.434 7.973 -4.112 1.00 90.19 230 THR A N 1
ATOM 1823 C CA . THR A 1 230 ? -7.940 8.841 -5.196 1.00 90.19 230 THR A CA 1
ATOM 1824 C C . THR A 1 230 ? -6.827 9.776 -4.709 1.00 90.19 230 THR A C 1
ATOM 1826 O O . THR A 1 230 ? -6.563 9.885 -3.506 1.00 90.19 230 THR A O 1
ATOM 1829 N N . MET A 1 231 ? -6.170 10.488 -5.633 1.00 87.31 231 MET A N 1
ATOM 1830 C CA . MET A 1 231 ? -5.176 11.512 -5.280 1.00 87.31 231 MET A CA 1
ATOM 1831 C C . MET A 1 231 ? -5.783 12.621 -4.408 1.00 87.31 231 MET A C 1
ATOM 1833 O O . MET A 1 231 ? -5.173 13.048 -3.430 1.00 87.31 231 MET A O 1
ATOM 1837 N N . GLU A 1 232 ? -7.005 13.058 -4.704 1.00 86.25 232 GLU A N 1
ATOM 1838 C CA . GLU A 1 232 ? -7.702 14.100 -3.945 1.00 86.25 232 GLU A CA 1
ATOM 1839 C C . GLU A 1 232 ? -7.995 13.656 -2.510 1.00 86.25 232 GLU A C 1
ATOM 1841 O O . GLU A 1 232 ? -7.849 14.447 -1.573 1.00 86.25 232 GLU A O 1
ATOM 1846 N N . ASP A 1 233 ? -8.387 12.395 -2.331 1.00 87.75 233 ASP A N 1
ATOM 1847 C CA . ASP A 1 233 ? -8.615 11.803 -1.016 1.00 87.75 233 ASP A CA 1
ATOM 1848 C C . ASP A 1 233 ? -7.314 11.728 -0.212 1.00 87.75 233 ASP A C 1
ATOM 1850 O O . ASP A 1 233 ? -7.303 12.084 0.968 1.00 87.75 233 ASP A O 1
ATOM 1854 N N . LEU A 1 234 ? -6.203 11.352 -0.857 1.00 89.56 234 LEU A N 1
ATOM 1855 C CA . LEU A 1 234 ? -4.882 11.318 -0.230 1.00 89.56 234 LEU A CA 1
ATOM 1856 C C . LEU A 1 234 ? -4.406 12.723 0.177 1.00 89.56 234 LEU A C 1
ATOM 1858 O O . LEU A 1 234 ? -3.919 12.920 1.287 1.00 89.56 234 LEU A O 1
ATOM 1862 N N . VAL A 1 235 ? -4.602 13.735 -0.672 1.00 87.06 235 VAL A N 1
ATOM 1863 C CA . VAL A 1 235 ? -4.282 15.146 -0.367 1.00 87.06 235 VAL A CA 1
ATOM 1864 C C . VAL A 1 235 ? -5.121 15.673 0.803 1.00 87.06 235 VAL A C 1
ATOM 1866 O O . VAL A 1 235 ? -4.664 16.476 1.625 1.00 87.06 235 VAL A O 1
ATOM 1869 N N . ARG A 1 236 ? -6.381 15.243 0.892 1.00 83.56 236 ARG A N 1
ATOM 1870 C CA . ARG A 1 236 ? -7.307 15.627 1.969 1.00 83.56 236 ARG A CA 1
ATOM 1871 C C . ARG A 1 236 ? -7.168 14.750 3.206 1.00 83.56 236 ARG A C 1
ATOM 1873 O O . ARG A 1 236 ? -7.817 15.044 4.217 1.00 83.56 236 ARG A O 1
ATOM 1880 N N . TRP A 1 237 ? -6.326 13.723 3.148 1.00 77.00 237 TRP A N 1
ATOM 1881 C CA . TRP A 1 237 ? -6.177 12.740 4.202 1.00 77.00 237 TRP A CA 1
ATOM 1882 C C . TRP A 1 237 ? -5.811 13.430 5.512 1.00 77.00 237 TRP A C 1
ATOM 1884 O O . TRP A 1 237 ? -4.769 14.073 5.652 1.00 77.00 237 TRP A O 1
ATOM 1894 N N . ASN A 1 238 ? -6.725 13.323 6.474 1.00 62.25 238 ASN A N 1
ATOM 1895 C CA . ASN A 1 238 ? -6.590 13.903 7.804 1.00 62.25 238 ASN A CA 1
ATOM 1896 C C . ASN A 1 238 ? -6.401 15.439 7.819 1.00 62.25 238 ASN A C 1
ATOM 1898 O O . ASN A 1 238 ? -5.671 15.979 8.651 1.00 62.25 238 ASN A O 1
ATOM 1902 N N . ASN A 1 239 ? -7.054 16.162 6.898 1.00 54.44 239 ASN A N 1
ATOM 1903 C CA . ASN A 1 239 ? -6.967 17.619 6.784 1.00 54.44 239 ASN A CA 1
ATOM 1904 C C . ASN A 1 239 ? -8.204 18.320 7.403 1.00 54.44 239 ASN A C 1
ATOM 1906 O O . ASN A 1 239 ? -9.198 18.559 6.713 1.00 54.44 239 ASN A O 1
ATOM 1910 N N . PRO A 1 240 ? -8.183 18.703 8.698 1.00 47.59 240 PRO A N 1
ATOM 1911 C CA . PRO A 1 240 ? -9.351 19.279 9.373 1.00 47.59 240 PRO A CA 1
ATOM 1912 C C . PRO A 1 240 ? -9.724 20.694 8.894 1.00 47.59 240 PRO A C 1
ATOM 1914 O O . PRO A 1 240 ? -10.811 21.174 9.208 1.00 47.59 240 PRO A O 1
ATOM 1917 N N . ARG A 1 241 ? -8.850 21.386 8.142 1.00 43.00 241 ARG A N 1
ATOM 1918 C CA . ARG A 1 241 ? -9.012 22.820 7.828 1.00 43.00 241 ARG A CA 1
ATOM 1919 C C . ARG A 1 241 ? -9.753 23.143 6.526 1.00 43.00 241 ARG A C 1
ATOM 1921 O O . ARG A 1 241 ? -10.255 24.254 6.413 1.00 43.00 241 ARG A O 1
ATOM 1928 N N . LYS A 1 242 ? -9.900 22.206 5.582 1.00 42.06 242 LYS A N 1
ATOM 1929 C CA . LYS A 1 242 ? -10.626 22.444 4.311 1.00 42.06 242 LYS A CA 1
ATOM 1930 C C . LYS A 1 242 ? -12.034 21.848 4.237 1.00 42.06 242 LYS A C 1
ATOM 1932 O O . LYS A 1 242 ? -12.745 22.083 3.268 1.00 42.06 242 LYS A O 1
ATOM 1937 N N . ASN A 1 243 ? -12.490 21.175 5.291 1.00 38.34 243 ASN A N 1
ATOM 1938 C CA . ASN A 1 243 ? -13.853 20.637 5.380 1.00 38.34 243 ASN A CA 1
ATOM 1939 C C . ASN A 1 243 ? -14.923 21.665 5.798 1.00 38.34 243 ASN A C 1
ATOM 1941 O O . ASN A 1 243 ? -16.020 21.267 6.176 1.00 38.34 243 ASN A O 1
ATOM 1945 N N . ARG A 1 244 ? -14.633 22.976 5.767 1.00 39.06 244 ARG A N 1
ATOM 1946 C CA . ARG A 1 244 ? -15.569 23.991 6.284 1.00 39.06 244 ARG A CA 1
ATOM 1947 C C . ARG A 1 244 ? -16.359 24.785 5.246 1.00 39.06 244 ARG A C 1
ATOM 1949 O O . ARG A 1 244 ? -17.471 25.166 5.581 1.00 39.06 244 ARG A O 1
ATOM 1956 N N . ASN A 1 245 ? -15.891 24.977 4.009 1.00 34.56 245 ASN A N 1
ATOM 1957 C CA . ASN A 1 245 ? -16.494 26.032 3.169 1.00 34.56 245 ASN A CA 1
ATOM 1958 C C . ASN A 1 245 ? -17.092 25.585 1.820 1.00 34.56 245 ASN A C 1
ATOM 1960 O O . ASN A 1 245 ? -17.437 26.437 1.013 1.00 34.56 245 ASN A O 1
ATOM 1964 N N . GLY A 1 246 ? -17.281 24.284 1.567 1.00 34.88 246 GLY A N 1
ATOM 1965 C CA . GLY A 1 246 ? -17.957 23.840 0.329 1.00 34.88 246 GLY A CA 1
ATOM 1966 C C . GLY A 1 246 ? -18.536 22.422 0.317 1.00 34.88 246 GLY A C 1
ATOM 1967 O O . GLY A 1 246 ? -19.205 22.043 -0.638 1.00 34.88 246 GLY A O 1
ATOM 1968 N N . SER A 1 247 ? -18.307 21.629 1.368 1.00 41.28 247 SER A N 1
ATOM 1969 C CA . SER A 1 247 ? -18.736 20.226 1.469 1.00 41.28 247 SER A CA 1
ATOM 1970 C C . SER A 1 247 ? -19.752 19.963 2.583 1.00 41.28 247 SER A C 1
ATOM 1972 O O . SER A 1 247 ? -20.113 18.805 2.791 1.00 41.28 247 SER A O 1
ATOM 1974 N N . SER A 1 248 ? -20.210 20.996 3.308 1.00 43.47 248 SER A N 1
ATOM 1975 C CA . SER A 1 248 ? -20.991 20.779 4.530 1.00 43.47 248 SER A CA 1
ATOM 1976 C C . SER A 1 248 ? -22.303 20.062 4.239 1.00 43.47 248 SER A C 1
ATOM 1978 O O . SER A 1 248 ? -22.549 19.064 4.882 1.00 43.47 248 SER A O 1
ATOM 1980 N N . VAL A 1 249 ? -23.074 20.432 3.217 1.00 40.97 249 VAL A N 1
ATOM 1981 C CA . VAL A 1 249 ? -24.405 19.829 3.012 1.00 40.97 249 VAL A CA 1
ATOM 1982 C C . VAL A 1 249 ? -24.324 18.336 2.656 1.00 40.97 249 VAL A C 1
ATOM 1984 O O . VAL A 1 249 ? -24.935 17.519 3.333 1.00 40.97 249 VAL A O 1
ATOM 1987 N N . LYS A 1 250 ? -23.483 17.943 1.686 1.00 41.69 250 LYS A N 1
ATOM 1988 C CA . LYS A 1 250 ? -23.381 16.534 1.244 1.00 41.69 250 LYS A CA 1
ATOM 1989 C C . LYS A 1 250 ? -22.629 15.622 2.221 1.00 41.69 250 LYS A C 1
ATOM 1991 O O . LYS A 1 250 ? -22.915 14.428 2.281 1.00 41.69 250 LYS A O 1
ATOM 1996 N N . ASN A 1 251 ? -21.652 16.141 2.973 1.00 42.50 251 ASN A N 1
ATOM 1997 C CA . ASN A 1 251 ? -20.978 15.358 4.015 1.00 42.50 251 ASN A CA 1
ATOM 1998 C C . ASN A 1 251 ? -21.774 15.326 5.324 1.00 42.50 251 ASN A C 1
ATOM 2000 O O . ASN A 1 251 ? -21.633 14.352 6.058 1.00 42.50 251 ASN A O 1
ATOM 2004 N N . HIS A 1 252 ? -22.596 16.341 5.611 1.00 47.25 252 HIS A N 1
ATOM 2005 C CA . HIS A 1 252 ? -23.578 16.288 6.692 1.00 47.25 252 HIS A CA 1
ATOM 2006 C C . HIS A 1 252 ? -24.651 15.260 6.341 1.00 47.25 252 HIS A C 1
ATOM 2008 O O . HIS A 1 252 ? -24.797 14.331 7.113 1.00 47.25 252 HIS A O 1
ATOM 2014 N N . GLU A 1 253 ? -25.203 15.268 5.121 1.00 50.00 253 GLU A N 1
ATOM 2015 C CA . GLU A 1 253 ? -26.117 14.216 4.641 1.00 50.00 253 GLU A CA 1
ATOM 2016 C C . GLU A 1 253 ? -25.498 12.817 4.716 1.00 50.00 253 GLU A C 1
ATOM 2018 O O . GLU A 1 253 ? -26.101 11.905 5.263 1.00 50.00 253 GLU A O 1
ATOM 2023 N N . LYS A 1 254 ? -24.273 12.607 4.210 1.00 59.19 254 LYS A N 1
ATOM 2024 C CA . LYS A 1 254 ? -23.630 11.279 4.272 1.00 59.19 254 LYS A CA 1
ATOM 2025 C C . LYS A 1 254 ? -23.268 10.853 5.695 1.00 59.19 254 LYS A C 1
ATOM 2027 O O . LYS A 1 254 ? -23.170 9.655 5.959 1.00 59.19 254 LYS A O 1
ATOM 2032 N N . ARG A 1 255 ? -23.006 11.798 6.602 1.00 59.81 255 ARG A N 1
ATOM 2033 C CA . ARG A 1 255 ? -22.720 11.513 8.014 1.00 59.81 255 ARG A CA 1
ATOM 2034 C C . ARG A 1 255 ? -24.005 11.278 8.799 1.00 59.81 255 ARG A C 1
ATOM 2036 O O . ARG A 1 255 ? -24.018 10.354 9.596 1.00 59.81 255 ARG A O 1
ATOM 2043 N N . GLU A 1 256 ? -25.057 12.041 8.532 1.00 65.44 256 GLU A N 1
ATOM 2044 C CA . GLU A 1 256 ? -26.410 11.840 9.048 1.00 65.44 256 GLU A CA 1
ATOM 2045 C C . GLU A 1 256 ? -26.949 10.498 8.581 1.00 65.44 256 GLU A C 1
ATOM 2047 O O . GLU A 1 256 ? -27.287 9.689 9.424 1.00 65.44 256 GLU A O 1
ATOM 2052 N N . GLN A 1 257 ? -26.860 10.160 7.293 1.00 75.00 257 GLN A N 1
ATOM 2053 C CA . GLN A 1 257 ? -27.255 8.842 6.783 1.00 75.00 257 GLN A CA 1
ATOM 2054 C C . GLN A 1 257 ? -26.458 7.696 7.424 1.00 75.00 257 GLN A C 1
ATOM 2056 O O . GLN A 1 257 ? -26.993 6.615 7.658 1.00 75.00 257 GLN A O 1
ATOM 2061 N N . LYS A 1 258 ? -25.163 7.891 7.709 1.00 79.31 258 LYS A N 1
ATOM 2062 C CA . LYS A 1 258 ? -24.362 6.890 8.435 1.00 79.31 258 LYS A CA 1
ATOM 2063 C C . LYS A 1 258 ? -24.776 6.781 9.900 1.00 79.31 258 LYS A C 1
ATOM 2065 O O . LYS A 1 258 ? -24.868 5.668 10.409 1.00 79.31 258 LYS A O 1
ATOM 2070 N N . GLU A 1 259 ? -25.029 7.903 10.561 1.00 83.25 259 GLU A N 1
ATOM 2071 C CA . GLU A 1 259 ? -25.480 7.940 11.952 1.00 83.25 259 GLU A CA 1
ATOM 2072 C C . GLU A 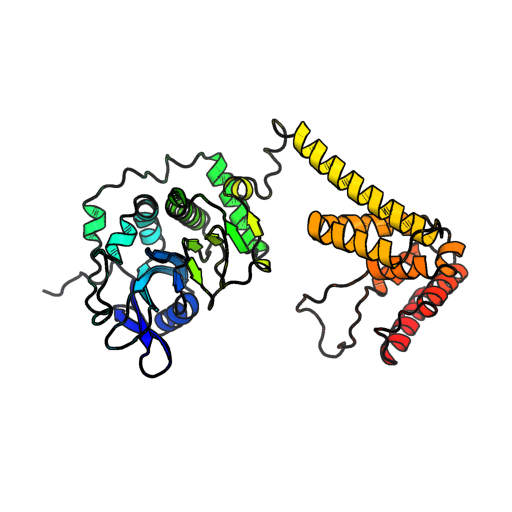1 259 ? -26.894 7.359 12.090 1.00 83.25 259 GLU A C 1
ATOM 2074 O O . GLU A 1 259 ? -27.145 6.586 13.005 1.00 83.25 259 GLU A O 1
ATOM 2079 N N . GLU A 1 260 ? -27.784 7.631 11.137 1.00 86.00 260 GLU A N 1
ATOM 2080 C CA . GLU A 1 260 ? -29.119 7.043 11.019 1.00 86.00 260 GLU A CA 1
ATOM 2081 C C . GLU A 1 260 ? -29.041 5.530 10.839 1.00 86.00 260 GLU A C 1
ATOM 2083 O O . GLU A 1 260 ? -29.750 4.800 11.527 1.00 86.00 260 GLU A O 1
ATOM 2088 N N . LYS A 1 261 ? -28.141 5.029 9.981 1.00 87.31 261 LYS A N 1
ATOM 2089 C CA . LYS A 1 261 ? -27.918 3.583 9.824 1.00 87.31 261 LYS A CA 1
ATOM 2090 C C . LYS A 1 261 ? -27.381 2.937 11.100 1.00 87.31 261 LYS A C 1
ATOM 2092 O O . LYS A 1 261 ? -27.850 1.863 11.470 1.00 87.31 261 LYS A O 1
ATOM 2097 N N . ILE A 1 262 ? -26.442 3.588 11.795 1.00 90.75 262 ILE A N 1
ATOM 2098 C CA . ILE A 1 262 ? -25.971 3.128 13.111 1.00 90.75 262 ILE A CA 1
ATOM 2099 C C . ILE A 1 262 ? -27.144 3.096 14.093 1.00 90.75 262 ILE A C 1
ATOM 2101 O O . ILE A 1 262 ? -27.357 2.089 14.761 1.00 90.75 262 ILE A O 1
ATOM 2105 N N . HIS A 1 263 ? -27.929 4.169 14.163 1.00 90.56 263 HIS A N 1
ATOM 2106 C CA . HIS A 1 263 ? -29.060 4.274 15.075 1.00 90.56 263 HIS A CA 1
ATOM 2107 C C . HIS A 1 263 ? -30.138 3.223 14.774 1.00 90.56 263 HIS A C 1
ATOM 2109 O O . HIS A 1 263 ? -30.690 2.629 15.700 1.00 90.56 263 HIS A O 1
ATOM 2115 N N . ALA A 1 264 ? -30.422 2.955 13.500 1.00 90.38 264 ALA A N 1
ATOM 2116 C CA . ALA A 1 264 ? -31.357 1.920 13.077 1.00 90.38 264 ALA A CA 1
ATOM 2117 C C . ALA A 1 264 ? -30.872 0.526 13.494 1.00 90.38 264 ALA A C 1
ATOM 2119 O O . ALA A 1 264 ? -31.641 -0.240 14.073 1.00 90.38 264 ALA A O 1
ATOM 2120 N N . LEU A 1 265 ? -29.587 0.221 13.283 1.00 89.88 265 LEU A N 1
ATOM 2121 C CA . LEU A 1 265 ? -29.011 -1.066 13.673 1.00 89.88 265 LEU A CA 1
ATOM 2122 C C . LEU A 1 265 ? -28.985 -1.250 15.196 1.00 89.88 265 LEU A C 1
ATOM 2124 O O . LEU A 1 265 ? -29.278 -2.330 15.703 1.00 89.88 265 LEU A O 1
ATOM 2128 N N . VAL A 1 266 ? -28.696 -0.188 15.950 1.00 92.38 266 VAL A N 1
ATOM 2129 C CA . VAL A 1 266 ? -28.761 -0.219 17.416 1.00 92.38 266 VAL A CA 1
ATOM 2130 C C . VAL A 1 266 ? -30.201 -0.397 17.909 1.00 92.38 266 VAL A C 1
ATOM 2132 O O . VAL A 1 266 ? -30.431 -1.164 18.843 1.00 92.38 266 VAL A O 1
ATOM 2135 N N . ASN A 1 267 ? -31.184 0.245 17.270 1.00 90.38 267 ASN A N 1
ATOM 2136 C CA . ASN A 1 267 ? -32.599 0.028 17.580 1.00 90.38 267 ASN A CA 1
ATOM 2137 C C . ASN A 1 267 ? -33.023 -1.418 17.306 1.00 90.38 267 ASN A C 1
ATOM 2139 O O . ASN A 1 267 ? -33.761 -1.984 18.108 1.00 90.38 267 ASN A O 1
ATOM 2143 N N . LEU A 1 268 ? -32.526 -2.025 16.224 1.00 87.38 268 LEU A N 1
ATOM 2144 C CA . LEU A 1 268 ? -32.764 -3.435 15.916 1.00 87.38 268 LEU A CA 1
ATOM 2145 C C . LEU A 1 268 ? -32.175 -4.351 17.000 1.00 87.38 268 LEU A C 1
ATOM 2147 O O . LEU A 1 268 ? -32.862 -5.241 17.490 1.00 87.38 268 LEU A O 1
ATOM 2151 N N . CYS A 1 269 ? -30.947 -4.076 17.456 1.00 88.06 269 CYS A N 1
ATOM 2152 C CA . CYS A 1 269 ? -30.339 -4.783 18.588 1.00 88.06 269 CYS A CA 1
ATOM 2153 C C . CYS A 1 269 ? -31.179 -4.629 19.868 1.00 88.06 269 CYS A C 1
ATOM 2155 O O . CYS A 1 269 ? -31.392 -5.581 20.610 1.00 88.06 269 CYS A O 1
ATOM 2157 N N . ARG A 1 270 ? -31.699 -3.427 20.137 1.00 90.12 270 ARG A N 1
ATOM 2158 C CA . ARG A 1 270 ? -32.562 -3.182 21.299 1.00 90.12 270 ARG A CA 1
ATOM 2159 C C . ARG A 1 270 ? -33.884 -3.948 21.197 1.00 90.12 270 ARG A C 1
ATOM 2161 O O . ARG A 1 270 ? -34.337 -4.500 22.194 1.00 90.12 270 ARG A O 1
ATOM 2168 N N . ALA A 1 271 ? -34.483 -3.985 20.009 1.00 87.88 271 ALA A N 1
ATOM 2169 C CA . ALA A 1 271 ? -35.700 -4.738 19.721 1.00 87.88 271 ALA A CA 1
ATOM 2170 C C . ALA A 1 271 ? -35.494 -6.251 19.897 1.00 87.88 271 ALA A C 1
ATOM 2172 O O . ALA A 1 271 ? -36.374 -6.917 20.435 1.00 87.88 271 ALA A O 1
ATOM 2173 N N . TYR A 1 272 ? -34.315 -6.762 19.528 1.00 86.88 272 TYR A N 1
ATOM 2174 C CA . TYR A 1 272 ? -33.915 -8.150 19.760 1.00 86.88 272 TYR A CA 1
ATOM 2175 C C . TYR A 1 272 ? -33.897 -8.517 21.253 1.00 86.88 272 TYR A C 1
ATOM 2177 O O . TYR A 1 272 ? -34.460 -9.537 21.637 1.00 86.88 272 TYR A O 1
ATOM 2185 N N . VAL A 1 273 ? -33.350 -7.651 22.118 1.00 87.50 273 VAL A N 1
ATOM 2186 C CA . VAL A 1 273 ? -33.366 -7.879 23.581 1.00 87.50 273 VAL A CA 1
ATOM 2187 C C . VAL A 1 273 ? -34.773 -7.824 24.168 1.00 87.50 273 VAL A C 1
ATOM 2189 O O . VAL A 1 273 ? -35.079 -8.522 25.127 1.00 87.50 273 VAL A O 1
ATOM 2192 N N . LEU A 1 274 ? -35.624 -6.960 23.620 1.00 86.75 274 LEU A N 1
ATOM 2193 C CA . LEU A 1 274 ? -36.996 -6.759 24.089 1.00 86.75 274 LEU A CA 1
ATOM 2194 C C . LEU A 1 274 ? -37.997 -7.746 23.462 1.00 86.75 274 LEU A C 1
ATOM 2196 O O . LEU A 1 274 ? -39.199 -7.513 23.566 1.00 86.75 274 LEU A O 1
ATOM 2200 N N . GLU A 1 275 ? -37.515 -8.808 22.805 1.00 72.19 275 GLU A N 1
ATOM 2201 C CA . GLU A 1 275 ? -38.323 -9.859 22.167 1.00 72.19 275 GLU A CA 1
ATOM 2202 C C . GLU A 1 275 ? -39.356 -9.333 21.146 1.00 72.19 275 GLU A C 1
ATOM 2204 O O . GLU A 1 275 ? -40.401 -9.938 20.912 1.00 72.19 275 GLU A O 1
ATOM 2209 N N . ALA A 1 276 ? -39.076 -8.210 20.478 1.00 72.12 276 ALA A N 1
ATOM 2210 C CA . ALA A 1 276 ? -40.019 -7.554 19.565 1.00 72.12 276 ALA A CA 1
ATOM 2211 C C . ALA A 1 276 ? -40.129 -8.228 18.173 1.00 72.12 276 ALA A C 1
ATOM 2213 O O . ALA A 1 276 ? -40.359 -7.551 17.173 1.00 72.12 276 ALA A O 1
ATOM 2214 N N . GLY A 1 277 ? -39.957 -9.553 18.097 1.00 71.56 277 GLY A N 1
ATOM 2215 C CA . GLY A 1 277 ? -40.098 -10.341 16.865 1.00 71.56 277 GLY A CA 1
ATOM 2216 C C . GLY A 1 277 ? -38.878 -10.357 15.935 1.00 71.56 277 GLY A C 1
ATOM 2217 O O . GLY A 1 277 ? -38.995 -10.835 14.812 1.00 71.56 277 GLY A O 1
ATOM 2218 N N . VAL A 1 278 ? -37.718 -9.864 16.383 1.00 79.94 278 VAL A N 1
ATOM 2219 C CA . VAL A 1 278 ? -36.453 -9.921 15.626 1.00 79.94 278 VAL A CA 1
ATOM 2220 C C . VAL A 1 278 ? -35.772 -11.264 15.881 1.00 79.94 278 VAL A C 1
ATOM 2222 O O . VAL A 1 278 ? -35.580 -11.647 17.033 1.00 79.94 278 VAL A O 1
ATOM 2225 N N . THR A 1 279 ? -35.379 -11.975 14.825 1.00 76.00 279 THR A N 1
ATOM 2226 C CA . THR A 1 279 ? -34.651 -13.249 14.965 1.00 76.00 279 THR A CA 1
ATOM 2227 C C . THR A 1 279 ? -33.136 -13.033 15.030 1.00 76.00 279 THR A C 1
ATOM 2229 O O . THR A 1 279 ? -32.614 -12.075 14.459 1.00 76.00 279 THR A O 1
ATOM 2232 N N . ALA A 1 280 ? -32.403 -13.951 15.672 1.00 70.38 280 ALA A N 1
ATOM 2233 C CA . ALA A 1 280 ? -30.936 -13.910 15.715 1.00 70.38 280 ALA A CA 1
ATOM 2234 C C . ALA A 1 280 ? -30.310 -13.913 14.306 1.00 70.38 280 ALA A C 1
ATOM 2236 O O . ALA A 1 280 ? -29.336 -13.206 14.051 1.00 70.38 280 ALA A O 1
ATOM 2237 N N . TYR A 1 281 ? -30.912 -14.666 13.378 1.00 65.94 281 TYR A N 1
ATOM 2238 C CA . TYR A 1 281 ? -30.489 -14.737 11.979 1.00 65.94 281 TYR A CA 1
ATOM 2239 C C . TYR A 1 281 ? -30.633 -13.388 11.263 1.00 65.94 281 TYR A C 1
ATOM 2241 O O . TYR A 1 281 ? -29.672 -12.902 10.672 1.00 65.94 281 TYR A O 1
ATOM 2249 N N . GLU A 1 282 ? -31.804 -12.754 11.378 1.00 72.56 282 GLU A N 1
ATOM 2250 C CA . GLU A 1 282 ? -32.061 -11.426 10.807 1.00 72.56 282 GLU A CA 1
ATOM 2251 C C . GLU A 1 282 ? -31.095 -10.382 11.377 1.00 72.56 282 GLU A C 1
ATOM 2253 O O . GLU A 1 282 ? -30.523 -9.576 10.643 1.00 72.56 282 GLU A O 1
ATOM 2258 N N . LEU A 1 283 ? -30.862 -10.416 12.690 1.00 77.81 283 LEU A N 1
ATOM 2259 C CA . LEU A 1 283 ? -29.925 -9.512 13.338 1.00 77.81 283 LEU A CA 1
ATOM 2260 C C . LEU A 1 283 ? -28.493 -9.714 12.819 1.00 77.81 283 LEU A C 1
ATOM 2262 O O . LEU A 1 283 ? -27.816 -8.739 12.488 1.00 77.81 283 LEU A O 1
ATOM 2266 N N . GLN A 1 284 ? -28.033 -10.961 12.718 1.00 72.19 284 GLN A N 1
ATOM 2267 C CA . GLN A 1 284 ? -26.696 -11.284 12.227 1.00 72.19 284 GLN A CA 1
ATOM 2268 C C . GLN A 1 284 ? -26.503 -10.851 10.769 1.00 72.19 284 GLN A C 1
ATOM 2270 O O . GLN A 1 284 ? -25.475 -10.256 10.442 1.00 72.19 284 GLN A O 1
ATOM 2275 N N . GLU A 1 285 ? -27.494 -11.096 9.910 1.00 65.88 285 GLU A N 1
ATOM 2276 C CA . GLU A 1 285 ? -27.477 -10.678 8.506 1.00 65.88 285 GLU A CA 1
ATOM 2277 C C . GLU A 1 285 ? -27.351 -9.154 8.386 1.00 65.88 285 GLU A C 1
ATOM 2279 O O . GLU A 1 285 ? -26.479 -8.659 7.672 1.00 65.88 285 GLU A O 1
ATOM 2284 N N . ARG A 1 286 ? -28.140 -8.395 9.156 1.00 72.62 286 ARG A N 1
ATOM 2285 C CA . ARG A 1 286 ? -28.097 -6.923 9.156 1.00 72.62 286 ARG A CA 1
ATOM 2286 C C . ARG A 1 286 ? -26.789 -6.357 9.685 1.00 72.62 286 ARG A C 1
ATOM 2288 O O . ARG A 1 286 ? -26.301 -5.346 9.177 1.00 72.62 286 ARG A O 1
ATOM 2295 N N . ILE A 1 287 ? -26.213 -6.991 10.701 1.00 77.12 287 ILE A N 1
ATOM 2296 C CA . ILE A 1 287 ? -24.910 -6.598 11.242 1.00 77.12 287 ILE A CA 1
ATOM 2297 C C . ILE A 1 287 ? -23.808 -6.841 10.203 1.00 77.12 287 ILE A C 1
ATOM 2299 O O . ILE A 1 287 ? -22.956 -5.971 10.005 1.00 77.12 287 ILE A O 1
ATOM 2303 N N . GLN A 1 288 ? -23.844 -7.985 9.517 1.00 68.94 288 GLN A N 1
ATOM 2304 C CA . GLN A 1 288 ? -22.890 -8.322 8.464 1.00 68.94 288 GLN A CA 1
ATOM 2305 C C . GLN A 1 288 ? -23.034 -7.382 7.257 1.00 68.94 288 GLN A C 1
ATOM 2307 O O . GLN A 1 288 ? -22.046 -6.795 6.820 1.00 68.94 288 GLN A O 1
ATOM 2312 N N . GLU A 1 289 ? -24.264 -7.144 6.790 1.00 72.00 289 GLU A N 1
ATOM 2313 C CA . GLU A 1 289 ? -24.578 -6.186 5.723 1.00 72.00 289 GLU A CA 1
ATOM 2314 C C . GLU A 1 289 ? -24.037 -4.790 6.064 1.00 72.00 289 GLU A C 1
ATOM 2316 O O . GLU A 1 289 ? -23.399 -4.135 5.234 1.00 72.00 289 GLU A O 1
ATOM 2321 N N . PHE A 1 290 ? -24.241 -4.332 7.303 1.00 76.25 290 PHE A N 1
ATOM 2322 C CA . PHE A 1 290 ? -23.732 -3.047 7.773 1.00 76.25 290 PHE A CA 1
ATOM 2323 C C . PHE A 1 290 ? -22.202 -3.004 7.796 1.00 76.25 290 PHE A C 1
ATOM 2325 O O . PHE A 1 290 ? -21.613 -2.013 7.358 1.00 76.25 290 PHE A O 1
ATOM 2332 N N . HIS A 1 291 ? -21.545 -4.060 8.279 1.00 72.81 291 HIS A N 1
ATOM 2333 C CA . HIS A 1 291 ? -20.088 -4.151 8.265 1.00 72.81 291 HIS A CA 1
ATOM 2334 C C . HIS A 1 291 ? -19.537 -4.082 6.831 1.00 72.81 291 HIS A C 1
ATOM 2336 O O . HIS A 1 291 ? -18.606 -3.316 6.570 1.00 72.81 291 HIS A O 1
ATOM 2342 N N . ASP A 1 292 ? -20.150 -4.807 5.896 1.00 63.81 292 ASP A N 1
ATOM 2343 C CA . ASP A 1 292 ? -19.689 -4.903 4.510 1.00 63.81 292 ASP A CA 1
ATOM 2344 C C . ASP A 1 292 ? -19.949 -3.618 3.711 1.00 63.81 292 ASP A C 1
ATOM 2346 O O . ASP A 1 292 ? -19.117 -3.209 2.900 1.00 63.81 292 ASP A O 1
ATOM 2350 N N . THR A 1 293 ? -21.061 -2.924 3.975 1.00 72.19 293 THR A N 1
ATOM 2351 C CA . THR A 1 293 ? -21.410 -1.675 3.275 1.00 72.19 293 THR A CA 1
ATOM 2352 C C . THR A 1 293 ? -20.817 -0.416 3.907 1.00 72.19 293 THR A C 1
ATOM 2354 O O . THR A 1 293 ? -20.476 0.528 3.190 1.00 72.19 293 THR A O 1
ATOM 2357 N N . CYS A 1 294 ? -20.705 -0.353 5.237 1.00 71.00 294 CYS A N 1
ATOM 2358 C CA . CYS A 1 294 ? -20.273 0.853 5.956 1.00 71.00 294 CYS A CA 1
ATOM 2359 C C . CYS A 1 294 ? -18.817 0.786 6.449 1.00 71.00 294 CYS A C 1
ATOM 2361 O O . CYS A 1 294 ? -18.234 1.832 6.764 1.00 71.00 294 CYS A O 1
ATOM 2363 N N . GLY A 1 295 ? -18.215 -0.407 6.467 1.00 68.81 295 GLY A N 1
ATOM 2364 C CA . GLY A 1 295 ? -16.816 -0.648 6.810 1.00 68.81 295 GLY A CA 1
ATOM 2365 C C . GLY A 1 295 ? -16.518 -0.665 8.314 1.00 68.81 295 GLY A C 1
ATOM 2366 O O . GLY A 1 295 ? -17.323 -0.270 9.161 1.00 68.81 295 GLY A O 1
ATOM 2367 N N . SER A 1 296 ? -15.294 -1.076 8.654 1.00 71.19 296 SER A N 1
ATOM 2368 C CA . SER A 1 296 ? -14.852 -1.346 10.032 1.00 71.19 296 SER A CA 1
ATOM 2369 C C . SER A 1 296 ? -14.919 -0.143 10.983 1.00 71.19 296 SER A C 1
ATOM 2371 O O . SER A 1 296 ? -15.242 -0.302 12.155 1.00 71.19 296 SER A O 1
ATOM 2373 N N . ILE A 1 297 ? -14.665 1.080 10.501 1.00 74.19 297 ILE A N 1
ATOM 2374 C CA . ILE A 1 297 ? -14.721 2.295 11.338 1.00 74.19 297 ILE A CA 1
ATOM 2375 C C . ILE A 1 297 ? -16.164 2.583 11.789 1.00 74.19 297 ILE A C 1
ATOM 2377 O O . ILE A 1 297 ? -16.406 2.943 12.946 1.00 74.19 297 ILE A O 1
ATOM 2381 N N . ALA A 1 298 ? -17.130 2.425 10.880 1.00 76.62 298 ALA A N 1
ATOM 2382 C CA . ALA A 1 298 ? -18.546 2.595 11.194 1.00 76.62 298 ALA A CA 1
ATOM 2383 C C . ALA A 1 298 ? -19.036 1.470 12.110 1.00 76.62 298 ALA A C 1
ATOM 2385 O O . ALA A 1 298 ? -19.758 1.740 13.065 1.00 76.62 298 ALA A O 1
ATOM 2386 N N . TYR A 1 299 ? -18.568 0.241 11.881 1.00 77.19 299 TYR A N 1
ATOM 2387 C CA . TYR A 1 299 ? -18.824 -0.902 12.753 1.00 77.19 299 TYR A CA 1
ATOM 2388 C C . TYR A 1 299 ? -18.327 -0.671 14.189 1.00 77.19 299 TYR A C 1
ATOM 2390 O O . TYR A 1 299 ? -19.092 -0.816 15.136 1.00 77.19 299 TYR A O 1
ATOM 2398 N N . GLU A 1 300 ? -17.103 -0.175 14.376 1.00 80.81 300 GLU A N 1
ATOM 2399 C CA . GLU A 1 300 ? -16.587 0.207 15.702 1.00 80.81 300 GLU A CA 1
ATOM 2400 C C . GLU A 1 300 ? -17.422 1.307 16.376 1.00 80.81 300 GLU A C 1
ATOM 2402 O O . GLU A 1 300 ? -17.601 1.327 17.599 1.00 80.81 300 GLU A O 1
ATOM 2407 N N . SER A 1 301 ? -17.955 2.236 15.581 1.00 85.56 301 SER A N 1
ATOM 2408 C CA . SER A 1 301 ? -18.829 3.309 16.069 1.00 85.56 301 SER A CA 1
ATOM 2409 C C . SER A 1 301 ? -20.191 2.754 16.499 1.00 85.56 301 SER A C 1
ATOM 2411 O O . SER A 1 301 ? -20.685 3.110 17.572 1.00 85.56 301 SER A O 1
ATOM 2413 N N . PHE A 1 302 ? -20.734 1.805 15.733 1.00 87.75 302 PHE A N 1
ATOM 2414 C CA . PHE A 1 302 ? -21.895 1.002 16.100 1.00 87.75 302 PHE A CA 1
ATOM 2415 C C . PHE A 1 302 ? -21.669 0.245 17.415 1.00 87.75 302 PHE A C 1
ATOM 2417 O O . PHE A 1 302 ? -22.460 0.426 18.335 1.00 87.75 302 PHE A O 1
ATOM 2424 N N . LEU A 1 303 ? -20.568 -0.499 17.580 1.00 85.62 303 LEU A N 1
ATOM 2425 C CA . LEU A 1 303 ? -20.291 -1.241 18.821 1.00 85.62 303 LEU A CA 1
ATOM 2426 C C . LEU A 1 303 ? -20.181 -0.312 20.040 1.00 85.62 303 LEU A C 1
ATOM 2428 O O . LEU A 1 303 ? -20.659 -0.636 21.128 1.00 85.62 303 LEU A O 1
ATOM 2432 N N . ARG A 1 304 ? -19.584 0.879 19.881 1.00 88.25 304 ARG A N 1
ATOM 2433 C CA . ARG A 1 304 ? -19.555 1.898 20.947 1.00 88.25 304 ARG A CA 1
ATOM 2434 C C . ARG A 1 304 ? -20.954 2.371 21.318 1.00 88.25 304 ARG A C 1
ATOM 2436 O O . ARG A 1 304 ? -21.237 2.488 22.509 1.00 88.25 304 ARG A O 1
ATOM 2443 N N . ARG A 1 305 ? -21.804 2.647 20.327 1.00 90.94 305 ARG A N 1
ATOM 2444 C CA . ARG A 1 305 ? -23.181 3.092 20.561 1.00 90.94 305 ARG A CA 1
ATOM 2445 C C . ARG A 1 305 ? -24.023 1.981 21.183 1.00 90.94 305 ARG A C 1
ATOM 2447 O O . ARG A 1 305 ? -24.719 2.242 22.158 1.00 90.94 305 ARG A O 1
ATOM 2454 N N . LEU A 1 306 ? -23.870 0.751 20.701 1.00 91.38 306 LEU A N 1
ATOM 2455 C CA . LEU A 1 306 ? -24.508 -0.437 21.252 1.00 91.38 306 LEU A CA 1
ATOM 2456 C C . LEU A 1 306 ? -24.172 -0.602 22.738 1.00 91.38 306 LEU A C 1
ATOM 2458 O O . LEU A 1 306 ? -25.088 -0.751 23.535 1.00 91.38 306 LEU A O 1
ATOM 2462 N N . ARG A 1 307 ? -22.901 -0.471 23.150 1.00 92.25 307 ARG A N 1
ATOM 2463 C CA . ARG A 1 307 ? -22.531 -0.505 24.582 1.00 92.25 307 ARG A CA 1
ATOM 2464 C C . ARG A 1 307 ? -23.278 0.548 25.406 1.00 92.25 307 ARG A C 1
ATOM 2466 O O . ARG A 1 307 ? -23.739 0.244 26.503 1.00 92.25 307 ARG A O 1
ATOM 2473 N N . SER A 1 308 ? -23.408 1.771 24.894 1.00 91.94 308 SER A N 1
ATOM 2474 C CA . SER A 1 308 ? -24.140 2.843 25.583 1.00 91.94 308 SER A CA 1
ATOM 2475 C C . SER A 1 308 ? -25.635 2.549 25.720 1.00 91.94 308 SER A C 1
ATOM 2477 O O . SER A 1 308 ? -26.202 2.846 26.771 1.00 91.94 308 SER A O 1
ATOM 2479 N N . GLU A 1 309 ? -26.261 1.958 24.700 1.00 91.88 309 GLU A N 1
ATOM 2480 C CA . GLU A 1 309 ? -27.682 1.586 24.744 1.00 91.88 309 GLU A CA 1
ATOM 2481 C C . GLU A 1 309 ? -27.927 0.339 25.601 1.00 91.88 309 GLU A C 1
ATOM 2483 O O . GLU A 1 309 ? -28.849 0.328 26.414 1.00 91.88 309 GLU A O 1
ATOM 2488 N N . LEU A 1 310 ? -27.057 -0.675 25.523 1.00 91.56 310 LEU A N 1
ATOM 2489 C CA . LEU A 1 310 ? -27.089 -1.827 26.427 1.00 91.56 310 LEU A CA 1
ATOM 2490 C C . LEU A 1 310 ? -27.008 -1.367 27.886 1.00 91.56 310 LEU A C 1
ATOM 2492 O O . LEU A 1 310 ? -27.713 -1.896 28.737 1.00 91.56 310 LEU A O 1
ATOM 2496 N N . TYR A 1 311 ? -26.222 -0.327 28.182 1.00 92.19 311 TYR A N 1
ATOM 2497 C CA . TYR A 1 311 ? -26.121 0.227 29.533 1.00 92.19 311 TYR A CA 1
ATOM 2498 C C . TYR A 1 311 ? -27.442 0.812 30.058 1.00 92.19 311 TYR A C 1
ATOM 2500 O O . TYR A 1 311 ? -27.595 0.941 31.274 1.00 92.19 311 TYR A O 1
ATOM 2508 N N . GLN A 1 312 ? -28.404 1.155 29.195 1.00 91.38 312 GLN A N 1
ATOM 2509 C CA . GLN A 1 312 ? -29.696 1.711 29.614 1.00 91.38 312 GLN A CA 1
ATOM 2510 C C . GLN A 1 312 ? -30.667 0.652 30.147 1.00 91.38 312 GLN A C 1
ATOM 2512 O O . GLN A 1 312 ? -31.560 1.004 30.913 1.00 91.38 312 GLN A O 1
ATOM 2517 N N . PHE A 1 313 ? -30.480 -0.630 29.820 1.00 91.38 313 PHE A N 1
ATOM 2518 C CA . PHE A 1 313 ? -31.357 -1.705 30.297 1.00 91.38 313 PHE A CA 1
ATOM 2519 C C . PHE A 1 313 ? -31.338 -1.846 31.822 1.00 91.38 313 PHE A C 1
ATOM 2521 O O . PHE A 1 313 ? -30.337 -1.549 32.478 1.00 91.38 313 PHE A O 1
ATOM 2528 N N . GLU A 1 314 ? -32.445 -2.287 32.413 1.00 89.81 314 GLU A N 1
ATOM 2529 C CA . GLU A 1 314 ? -32.502 -2.584 33.845 1.00 89.81 314 GLU A CA 1
ATOM 2530 C C . GLU A 1 314 ? -31.710 -3.853 34.165 1.00 89.81 314 GLU A C 1
ATOM 2532 O O . GLU A 1 314 ? -31.562 -4.734 33.318 1.00 89.81 314 GLU A O 1
ATOM 2537 N N . VAL A 1 315 ? -31.177 -3.948 35.387 1.00 85.38 315 VAL A N 1
ATOM 2538 C CA . VAL A 1 315 ? -30.339 -5.088 35.797 1.00 85.38 315 VAL A CA 1
ATOM 2539 C C . VAL A 1 315 ? -31.115 -6.398 35.672 1.00 85.38 315 VAL A C 1
ATOM 2541 O O . VAL A 1 315 ? -30.545 -7.413 35.288 1.00 85.38 315 VAL A O 1
ATOM 2544 N N . GLU A 1 316 ? -32.414 -6.365 35.944 1.00 85.12 316 GLU A N 1
ATOM 2545 C CA . GLU A 1 316 ? -33.341 -7.475 35.780 1.00 85.12 316 GLU A CA 1
ATOM 2546 C C . GLU A 1 316 ? -33.365 -7.973 34.331 1.00 85.12 316 GLU A C 1
ATOM 2548 O O . GLU A 1 316 ? -33.163 -9.161 34.097 1.00 85.12 316 GLU A O 1
ATOM 2553 N N . THR A 1 317 ? -33.517 -7.076 33.351 1.00 82.56 317 THR A N 1
ATOM 2554 C CA . THR A 1 317 ? -33.474 -7.449 31.929 1.00 82.56 317 THR A CA 1
ATOM 2555 C C . THR A 1 317 ? -32.101 -7.982 31.534 1.00 82.56 317 THR A C 1
ATOM 2557 O O . THR A 1 317 ? -32.013 -8.999 30.857 1.00 82.56 317 THR A O 1
ATOM 2560 N N . MET A 1 318 ? -31.026 -7.346 32.010 1.00 85.19 318 MET A N 1
ATOM 2561 C CA . MET A 1 318 ? -29.655 -7.784 31.732 1.00 85.19 318 MET A CA 1
ATOM 2562 C C . MET A 1 318 ? -29.363 -9.195 32.258 1.00 85.19 318 MET A C 1
ATOM 2564 O O . MET A 1 318 ? -28.575 -9.915 31.659 1.00 85.19 318 MET A O 1
ATOM 2568 N N . CYS A 1 319 ? -29.948 -9.578 33.398 1.00 81.38 319 CYS A N 1
ATOM 2569 C CA . CYS A 1 319 ? -29.686 -10.875 34.025 1.00 81.38 319 CYS A CA 1
ATOM 2570 C C . CYS A 1 319 ? -30.527 -12.016 33.448 1.00 81.38 319 CYS A C 1
ATOM 2572 O O . CYS A 1 319 ? -30.141 -13.163 33.624 1.00 81.38 319 CYS A O 1
ATOM 2574 N N . CYS A 1 320 ? -31.681 -11.720 32.847 1.00 80.12 320 CYS A N 1
ATOM 2575 C CA . CYS A 1 320 ? -32.662 -12.740 32.469 1.00 80.12 320 CYS A CA 1
ATOM 2576 C C . CYS A 1 320 ? -32.729 -13.006 30.960 1.00 80.12 320 CYS A C 1
ATOM 2578 O O . CYS A 1 320 ? -33.312 -14.008 30.564 1.00 80.12 320 CYS A O 1
ATOM 2580 N N . GLN A 1 321 ? -32.180 -12.115 30.131 1.00 81.38 321 GLN A N 1
ATOM 2581 C CA . GLN A 1 321 ? -32.272 -12.206 28.674 1.00 81.38 321 GLN A CA 1
ATOM 2582 C C . GLN A 1 321 ? -30.960 -12.711 28.060 1.00 81.38 321 GLN A C 1
ATOM 2584 O O . GLN A 1 321 ? -29.936 -12.029 28.121 1.00 81.38 321 GLN A O 1
ATOM 2589 N N . GLU A 1 322 ? -30.999 -13.882 27.421 1.00 81.62 322 GLU A N 1
ATOM 2590 C CA . GLU A 1 322 ? -29.856 -14.454 26.690 1.00 81.62 322 GLU A CA 1
ATOM 2591 C C . GLU A 1 322 ? -29.412 -13.533 25.544 1.00 81.62 322 GLU A C 1
ATOM 2593 O O . GLU A 1 322 ? -28.228 -13.226 25.397 1.00 81.62 322 GLU A O 1
ATOM 2598 N N . SER A 1 323 ? -30.388 -12.976 24.825 1.00 81.50 323 SER A N 1
ATOM 2599 C CA . SER A 1 323 ? -30.216 -11.986 23.756 1.00 81.50 323 SER A CA 1
ATOM 2600 C C . SER A 1 323 ? -29.433 -10.743 24.202 1.00 81.50 323 SER A C 1
ATOM 2602 O O . SER A 1 323 ? -28.653 -10.177 23.431 1.00 81.50 323 SER A O 1
ATOM 2604 N N . PHE A 1 324 ? -29.577 -10.319 25.464 1.00 89.81 324 PHE A N 1
ATOM 2605 C CA . PHE A 1 324 ? -28.764 -9.239 26.028 1.00 89.81 324 PHE A CA 1
ATOM 2606 C C . PHE A 1 324 ? -27.295 -9.652 26.147 1.00 89.81 324 PHE A C 1
ATOM 2608 O O . PHE A 1 324 ? -26.402 -8.880 25.785 1.00 89.81 324 PHE A O 1
ATOM 2615 N N . MET A 1 325 ? -27.039 -10.857 26.659 1.00 85.88 325 MET A N 1
ATOM 2616 C CA . MET A 1 325 ? -25.682 -11.365 26.845 1.00 85.88 325 MET A CA 1
ATOM 2617 C C . MET A 1 325 ? -24.980 -11.584 25.504 1.00 85.88 325 MET A C 1
ATOM 2619 O O . MET A 1 325 ? -23.821 -11.190 25.379 1.00 85.88 325 MET A O 1
ATOM 2623 N N . GLU A 1 326 ? -25.676 -12.084 24.480 1.00 80.62 326 GLU A N 1
ATOM 2624 C CA . GLU A 1 326 ? -25.154 -12.188 23.107 1.00 80.62 326 GLU A CA 1
ATOM 2625 C C . GLU A 1 326 ? -24.623 -10.850 22.590 1.00 80.62 326 GLU A C 1
ATOM 2627 O O . GLU A 1 326 ? -23.467 -10.733 22.167 1.00 80.62 326 GLU A O 1
ATOM 2632 N N . LEU A 1 327 ? -25.455 -9.809 22.671 1.00 85.50 327 LEU A N 1
ATOM 2633 C CA . LEU A 1 327 ? -25.088 -8.469 22.226 1.00 85.50 327 LEU A CA 1
ATOM 2634 C C . LEU A 1 327 ? -23.955 -7.876 23.059 1.00 85.50 327 LEU A C 1
ATOM 2636 O O . LEU A 1 327 ? -23.082 -7.186 22.523 1.00 85.50 327 LEU A O 1
ATOM 2640 N N . LEU A 1 328 ? -23.947 -8.144 24.366 1.00 89.06 328 LEU A N 1
ATOM 2641 C CA . LEU A 1 328 ? -22.882 -7.697 25.248 1.00 89.06 328 LEU A CA 1
ATOM 2642 C C . LEU A 1 328 ? -21.551 -8.330 24.839 1.00 89.06 328 LEU A C 1
ATOM 2644 O O . LEU A 1 328 ? -20.582 -7.601 24.626 1.00 89.06 328 LEU A O 1
ATOM 2648 N N . TYR A 1 329 ? -21.509 -9.649 24.652 1.00 83.19 329 TYR A N 1
ATOM 2649 C CA . TYR A 1 329 ? -20.317 -10.357 24.196 1.00 83.19 329 TYR A CA 1
ATOM 2650 C C . TYR A 1 329 ? -19.838 -9.850 22.838 1.00 83.19 329 TYR A C 1
ATOM 2652 O O . TYR A 1 329 ? -18.669 -9.488 22.701 1.00 83.19 329 TYR A O 1
ATOM 2660 N N . MET A 1 330 ? -20.737 -9.718 21.862 1.00 81.94 330 MET A N 1
ATOM 2661 C CA . MET A 1 330 ? -20.419 -9.153 20.549 1.00 81.94 330 MET A CA 1
ATOM 2662 C C . MET A 1 330 ? -19.792 -7.756 20.667 1.00 81.94 330 MET A C 1
ATOM 2664 O O . MET A 1 330 ? -18.762 -7.471 20.054 1.00 81.94 330 MET A O 1
ATOM 2668 N N . SER A 1 331 ? -20.356 -6.897 21.521 1.00 86.88 331 SER A N 1
ATOM 2669 C CA . SER A 1 331 ? -19.865 -5.533 21.727 1.00 86.88 331 SER A CA 1
ATOM 2670 C C . SER A 1 331 ? -18.482 -5.453 22.383 1.00 86.88 331 SER A C 1
ATOM 2672 O O . SER A 1 331 ? -17.842 -4.403 22.325 1.00 86.88 331 SER A O 1
ATOM 2674 N N . PHE A 1 332 ? -17.999 -6.538 22.991 1.00 85.31 332 PHE A N 1
ATOM 2675 C CA . PHE A 1 332 ? -16.677 -6.647 23.614 1.00 85.31 332 PHE A CA 1
ATOM 2676 C C . PHE A 1 332 ? -15.780 -7.692 22.928 1.00 85.31 332 PHE A C 1
ATOM 2678 O O . PHE A 1 332 ? -14.764 -8.100 23.495 1.00 85.31 332 PHE A O 1
ATOM 2685 N N . TYR A 1 333 ? -16.117 -8.116 21.708 1.00 75.44 333 TYR A N 1
ATOM 2686 C CA . TYR A 1 333 ? -15.306 -9.052 20.933 1.00 75.44 333 TYR A CA 1
ATOM 2687 C C . TYR A 1 333 ? -13.941 -8.451 20.552 1.00 75.44 333 TYR A C 1
ATOM 2689 O O . TYR A 1 333 ? -13.848 -7.295 20.132 1.00 75.44 333 TYR A O 1
ATOM 2697 N N . ARG A 1 334 ? -12.862 -9.235 20.685 1.00 67.50 334 ARG A N 1
ATOM 2698 C CA . ARG A 1 334 ? -11.489 -8.832 20.339 1.00 67.50 334 ARG A CA 1
ATOM 2699 C C . ARG A 1 334 ? -11.012 -9.564 19.082 1.00 67.50 334 ARG A C 1
ATOM 2701 O O . ARG A 1 334 ? -10.620 -10.730 19.141 1.00 67.50 334 ARG A O 1
ATOM 2708 N N . SER A 1 335 ? -10.967 -8.848 17.954 1.00 51.22 335 SER A N 1
ATOM 2709 C CA . SER A 1 335 ? -10.340 -9.348 16.722 1.00 51.22 335 SER A CA 1
ATOM 2710 C C . SER A 1 335 ? -8.853 -9.640 16.966 1.00 51.22 335 SER A C 1
ATOM 2712 O O . SER A 1 335 ? -8.093 -8.765 17.389 1.00 51.22 335 SER A O 1
ATOM 2714 N N . HIS A 1 336 ? -8.439 -10.890 16.751 1.00 51.78 336 HIS A N 1
ATOM 2715 C CA . HIS A 1 336 ? -7.068 -11.352 16.967 1.00 51.78 336 HIS A CA 1
ATOM 2716 C C . HIS A 1 336 ? -6.122 -10.821 15.883 1.00 51.78 336 HIS A C 1
ATOM 2718 O O . HIS A 1 336 ? -5.767 -11.518 14.937 1.00 51.78 336 HIS A O 1
ATOM 2724 N N . THR A 1 337 ? -5.661 -9.585 16.046 1.00 41.28 337 THR A N 1
ATOM 2725 C CA . THR A 1 337 ? -4.532 -9.038 15.283 1.00 41.28 337 THR A CA 1
ATOM 2726 C C . THR A 1 337 ? -3.674 -8.155 16.193 1.00 41.28 337 THR A C 1
ATOM 2728 O O . THR A 1 337 ? -3.859 -6.942 16.236 1.00 41.28 337 THR A O 1
ATOM 2731 N N . GLY A 1 338 ? -2.736 -8.727 16.960 1.00 38.50 338 GLY A N 1
ATOM 2732 C CA . GLY A 1 338 ? -1.841 -7.903 17.785 1.00 38.50 338 GLY A CA 1
ATOM 2733 C C . GLY A 1 338 ? -0.762 -8.655 18.566 1.00 38.50 338 GLY A C 1
ATOM 2734 O O . GLY A 1 338 ? -1.059 -9.437 19.455 1.00 38.50 338 GLY A O 1
ATOM 2735 N N . LYS A 1 339 ? 0.498 -8.331 18.257 1.00 37.22 339 LYS A N 1
ATOM 2736 C CA . LYS A 1 339 ? 1.797 -8.848 18.741 1.00 37.22 339 LYS A CA 1
ATOM 2737 C C . LYS A 1 339 ? 2.099 -8.741 20.257 1.00 37.22 339 LYS A C 1
ATOM 2739 O O . LYS A 1 339 ? 3.266 -8.766 20.625 1.00 37.22 339 LYS A O 1
ATOM 2744 N N . ASN A 1 340 ? 1.104 -8.633 21.136 1.00 40.66 340 ASN A N 1
ATOM 2745 C CA . ASN A 1 340 ? 1.315 -8.362 22.569 1.00 40.66 340 ASN A CA 1
ATOM 2746 C C . ASN A 1 340 ? 0.639 -9.385 23.499 1.00 40.66 340 ASN A C 1
ATOM 2748 O O . ASN A 1 340 ? 0.142 -9.009 24.559 1.00 40.66 340 ASN A O 1
ATOM 2752 N N . THR A 1 341 ? 0.608 -10.667 23.134 1.00 40.66 341 THR A N 1
ATOM 2753 C CA . THR A 1 341 ? 0.217 -11.723 24.081 1.00 40.66 341 THR A CA 1
ATOM 2754 C C . THR A 1 341 ? 1.465 -12.164 24.854 1.00 40.66 341 THR A C 1
ATOM 2756 O O . THR A 1 341 ? 2.403 -12.660 24.227 1.00 40.66 341 THR A O 1
ATOM 2759 N N . PRO A 1 342 ? 1.543 -11.964 26.184 1.00 36.78 342 PRO A N 1
ATOM 2760 C CA . PRO A 1 342 ? 2.664 -12.457 26.977 1.00 36.78 342 PRO A CA 1
ATOM 2761 C C . PRO A 1 342 ? 2.765 -13.988 26.855 1.00 36.78 342 PRO A C 1
ATOM 2763 O O . PRO A 1 342 ? 1.726 -14.656 26.922 1.00 36.78 342 PRO A O 1
ATOM 2766 N N . PRO A 1 343 ? 3.972 -14.566 26.714 1.00 33.03 343 PRO A N 1
ATOM 2767 C CA . PRO A 1 343 ? 4.131 -16.016 26.650 1.00 33.03 343 PRO A CA 1
ATOM 2768 C C . PRO A 1 343 ? 3.623 -16.651 27.953 1.00 33.03 343 PRO A C 1
ATOM 2770 O O . PRO A 1 343 ? 4.008 -16.215 29.038 1.00 33.03 343 PRO A O 1
ATOM 2773 N N . GLY A 1 344 ? 2.747 -17.656 27.857 1.00 41.53 344 GLY A N 1
ATOM 2774 C CA . GLY A 1 344 ? 2.170 -18.361 29.016 1.00 41.53 344 GLY A CA 1
ATOM 2775 C C . GLY A 1 344 ? 0.722 -17.995 29.379 1.00 41.53 344 GLY A C 1
ATOM 2776 O O . GLY A 1 344 ? 0.175 -18.563 30.320 1.00 41.53 344 GLY A O 1
ATOM 2777 N N . LEU A 1 345 ? 0.081 -17.095 28.624 1.00 37.72 345 LEU A N 1
ATOM 2778 C CA . LEU A 1 345 ? -1.351 -16.749 28.713 1.00 37.72 345 LEU A CA 1
ATOM 2779 C C . LEU A 1 345 ? -2.100 -17.101 27.410 1.00 37.72 345 LEU A C 1
ATOM 2781 O O . LEU A 1 345 ? -3.023 -16.405 26.998 1.00 37.72 345 LEU A O 1
ATOM 2785 N N . GLU A 1 346 ? -1.705 -18.189 26.746 1.00 36.19 346 GLU A N 1
ATOM 2786 C CA . GLU A 1 346 ? -2.282 -18.666 25.476 1.00 36.19 346 GLU A CA 1
ATOM 2787 C C . GLU A 1 346 ? -3.648 -19.356 25.645 1.00 36.19 346 GLU A C 1
ATOM 2789 O O . GLU A 1 346 ? -3.946 -20.354 24.993 1.00 36.19 346 GLU A O 1
ATOM 2794 N N . VAL A 1 347 ? -4.509 -18.836 26.521 1.00 43.16 347 VAL A N 1
ATOM 2795 C CA . VAL A 1 347 ? -5.923 -19.206 26.487 1.00 43.16 347 VAL A CA 1
ATOM 2796 C C . VAL A 1 347 ? -6.661 -18.108 25.737 1.00 43.16 347 VAL A C 1
ATOM 2798 O O . VAL A 1 347 ? -6.730 -16.967 26.188 1.00 43.16 347 VAL A O 1
ATOM 2801 N N . GLN A 1 348 ? -7.151 -18.457 24.548 1.00 49.25 348 GLN A N 1
ATOM 2802 C CA . GLN A 1 348 ? -7.825 -17.571 23.601 1.00 49.25 348 GLN A CA 1
ATOM 2803 C C . GLN A 1 348 ? -9.049 -16.911 24.252 1.00 49.25 348 GLN A C 1
ATOM 2805 O O . GLN A 1 348 ? -10.132 -17.488 24.322 1.00 49.25 348 GLN A O 1
ATOM 2810 N N . MET A 1 349 ? -8.884 -15.694 24.769 1.00 52.78 349 MET A N 1
ATOM 2811 C CA . MET A 1 349 ? -10.005 -14.888 25.246 1.00 52.78 349 MET A CA 1
ATOM 2812 C C . MET A 1 349 ? -10.533 -14.082 24.058 1.00 52.78 349 MET A C 1
ATOM 2814 O O . MET A 1 349 ? -10.027 -13.006 23.744 1.00 52.78 349 MET A O 1
ATOM 2818 N N . PHE A 1 350 ? -11.540 -14.628 23.376 1.00 62.44 350 PHE A N 1
ATOM 2819 C CA . PHE A 1 350 ? -12.219 -13.993 22.237 1.00 62.44 350 PHE A CA 1
ATOM 2820 C C . PHE A 1 350 ? -12.964 -12.701 22.620 1.00 62.44 350 PHE A C 1
ATOM 2822 O O . PHE A 1 350 ? -13.282 -11.882 21.759 1.00 62.44 350 PHE A O 1
ATOM 2829 N N . TYR A 1 351 ? -13.178 -12.473 23.919 1.00 73.56 351 TYR A N 1
ATOM 2830 C CA . TYR A 1 351 ? -13.897 -11.326 24.467 1.00 73.56 351 TYR A CA 1
ATOM 2831 C C . TYR A 1 351 ? -13.074 -10.572 25.516 1.00 73.56 351 TYR A C 1
ATOM 2833 O O . TYR A 1 351 ? -12.264 -11.148 26.247 1.00 73.56 351 TYR A O 1
ATOM 2841 N N . ASP A 1 352 ? -13.321 -9.270 25.638 1.00 77.31 352 ASP A N 1
ATOM 2842 C CA . ASP A 1 352 ? -12.787 -8.427 26.704 1.00 77.31 352 ASP A CA 1
ATOM 2843 C C . ASP A 1 352 ? -13.573 -8.598 28.014 1.00 77.31 352 ASP A C 1
ATOM 2845 O O . ASP A 1 352 ? -14.352 -7.732 28.419 1.00 77.31 352 ASP A O 1
ATOM 2849 N N . TYR A 1 353 ? -13.363 -9.723 28.702 1.00 78.19 353 TYR A N 1
ATOM 2850 C CA . TYR A 1 353 ? -14.028 -10.003 29.981 1.00 78.19 353 TYR A CA 1
ATOM 2851 C C . TYR A 1 353 ? -13.746 -8.936 31.049 1.00 78.19 353 TYR A C 1
ATOM 2853 O O . TYR A 1 353 ? -14.624 -8.622 31.849 1.00 78.19 353 TYR A O 1
ATOM 2861 N N . THR A 1 354 ? -12.555 -8.330 31.051 1.00 78.44 354 THR A N 1
ATOM 2862 C CA . THR A 1 354 ? -12.229 -7.223 31.963 1.00 78.44 354 THR A CA 1
ATOM 2863 C C . THR A 1 354 ? -13.101 -6.002 31.670 1.00 78.44 354 THR A C 1
ATOM 2865 O O . THR A 1 354 ? -13.630 -5.380 32.594 1.00 78.44 354 THR A O 1
ATOM 2868 N N . GLY A 1 355 ? -13.293 -5.681 30.388 1.00 84.50 355 GLY A N 1
ATOM 2869 C CA . GLY A 1 355 ? -14.207 -4.637 29.931 1.00 84.50 355 GLY A CA 1
ATOM 2870 C C . GLY A 1 355 ? -15.658 -4.901 30.337 1.00 84.50 355 GLY A C 1
ATOM 2871 O O . GLY A 1 355 ? -16.311 -3.999 30.864 1.00 84.50 355 GLY A O 1
ATOM 2872 N N . ILE A 1 356 ? -16.131 -6.141 30.183 1.00 87.44 356 ILE A N 1
ATOM 2873 C CA . ILE A 1 356 ? -17.485 -6.558 30.584 1.00 87.44 356 ILE A CA 1
ATOM 2874 C C . ILE A 1 356 ? -17.672 -6.450 32.109 1.00 87.44 356 ILE A C 1
ATOM 2876 O O . ILE A 1 356 ? -18.641 -5.858 32.585 1.00 87.44 356 ILE A O 1
ATOM 2880 N N . LEU A 1 357 ? -16.718 -6.939 32.906 1.00 85.62 357 LEU A N 1
ATOM 2881 C CA . LEU A 1 357 ? -16.779 -6.827 34.369 1.00 85.62 357 LEU A CA 1
ATOM 2882 C C . LEU A 1 357 ? -16.780 -5.364 34.830 1.00 85.62 357 LEU A C 1
ATOM 2884 O O . LEU A 1 357 ? -17.501 -4.999 35.760 1.00 85.62 357 LEU A O 1
ATOM 2888 N N . TYR A 1 358 ? -16.001 -4.503 34.171 1.00 87.69 358 TYR A N 1
ATOM 2889 C CA . TYR A 1 358 ? -16.009 -3.069 34.448 1.00 87.69 358 TYR A CA 1
ATOM 2890 C C . TYR A 1 358 ? -17.344 -2.411 34.071 1.00 87.69 358 TYR A C 1
ATOM 2892 O O . TYR A 1 358 ? -17.841 -1.560 34.812 1.00 87.69 358 TYR A O 1
ATOM 2900 N N . PHE A 1 359 ? -17.951 -2.834 32.960 1.00 90.56 359 PHE A N 1
ATOM 2901 C CA . PHE A 1 359 ? -19.287 -2.411 32.547 1.00 90.56 359 PHE A CA 1
ATOM 2902 C C . PHE A 1 359 ? -20.339 -2.762 33.612 1.00 90.56 359 PHE A C 1
ATOM 2904 O O . PHE A 1 359 ? -21.071 -1.879 34.065 1.00 90.56 359 PHE A O 1
ATOM 2911 N N . PHE A 1 360 ? -20.348 -4.002 34.110 1.00 91.75 360 PHE A N 1
ATOM 2912 C CA . PHE A 1 360 ? -21.249 -4.405 35.194 1.00 91.75 360 PHE A CA 1
ATOM 2913 C C . PHE A 1 360 ? -20.973 -3.678 36.500 1.00 91.75 360 PHE A C 1
ATOM 2915 O O . PHE A 1 360 ? -21.911 -3.262 37.176 1.00 91.75 360 PHE A O 1
ATOM 2922 N N . LYS A 1 361 ? -19.700 -3.473 36.850 1.00 88.38 361 LYS A N 1
ATOM 2923 C CA . LYS A 1 361 ? -19.331 -2.737 38.061 1.00 88.38 361 LYS A CA 1
ATOM 2924 C C . LYS A 1 361 ? -19.849 -1.300 38.040 1.00 88.38 361 LYS A C 1
ATOM 2926 O O . LYS A 1 361 ? -20.228 -0.789 39.087 1.00 88.38 361 LYS A O 1
ATOM 2931 N N . LYS A 1 362 ? -19.871 -0.655 36.871 1.00 89.88 362 LYS A N 1
ATOM 2932 C CA . LYS A 1 362 ? -20.470 0.676 36.709 1.00 89.88 362 LYS A CA 1
ATOM 2933 C C . LYS A 1 362 ? -21.989 0.655 36.839 1.00 89.88 362 LYS A C 1
ATOM 2935 O O . LYS A 1 362 ? -22.551 1.584 37.411 1.00 89.88 362 LYS A O 1
ATOM 2940 N N . LYS A 1 363 ? -22.635 -0.384 36.306 1.00 90.12 363 LYS A N 1
ATOM 2941 C CA . LYS A 1 363 ? -24.095 -0.500 36.274 1.00 90.12 363 LYS A CA 1
ATOM 2942 C C . LYS A 1 363 ? -24.697 -0.875 37.629 1.00 90.12 363 LYS A C 1
ATOM 2944 O O . LYS A 1 363 ? -25.737 -0.339 38.002 1.00 90.12 363 LYS A O 1
ATOM 2949 N N . ALA A 1 364 ? -24.063 -1.800 38.341 1.00 88.94 364 ALA A N 1
ATOM 2950 C CA . ALA A 1 364 ? -24.556 -2.320 39.606 1.00 88.94 364 ALA A CA 1
ATOM 2951 C C . ALA A 1 364 ? -24.517 -1.250 40.704 1.00 88.94 364 ALA A C 1
ATOM 2953 O O . ALA A 1 364 ? -23.474 -0.657 40.978 1.00 88.94 364 ALA A O 1
ATOM 2954 N N . ARG A 1 365 ? -25.637 -1.057 41.401 1.00 87.19 365 ARG A N 1
ATOM 2955 C CA . ARG A 1 365 ? -25.734 -0.127 42.539 1.00 87.19 365 ARG A CA 1
ATOM 2956 C C . ARG A 1 365 ? -25.132 -0.705 43.812 1.00 87.19 365 ARG A C 1
ATOM 2958 O O . ARG A 1 365 ? -24.767 0.025 44.728 1.00 87.19 365 ARG A O 1
ATOM 2965 N N . ASN A 1 366 ? -25.074 -2.030 43.900 1.00 88.44 366 ASN A N 1
ATOM 2966 C CA . ASN A 1 366 ? -24.606 -2.746 45.074 1.00 88.44 366 ASN A CA 1
ATOM 2967 C C . ASN A 1 366 ? -23.953 -4.082 44.689 1.00 88.44 366 ASN A C 1
ATOM 2969 O O . ASN A 1 366 ? -24.081 -4.599 43.578 1.00 88.44 366 ASN A O 1
ATOM 2973 N N . LYS A 1 367 ? -23.272 -4.684 45.664 1.00 86.00 367 LYS A N 1
ATOM 2974 C CA . LYS A 1 367 ? -22.564 -5.959 45.500 1.00 86.00 367 LYS A CA 1
ATOM 2975 C C . LYS A 1 367 ? -23.488 -7.128 45.135 1.00 86.00 367 LYS A C 1
ATOM 2977 O O . LYS A 1 367 ? -23.022 -8.098 44.544 1.00 86.00 367 LYS A O 1
ATOM 2982 N N . ARG A 1 368 ? -24.780 -7.070 45.483 1.00 86.81 368 ARG A N 1
ATOM 2983 C CA . ARG A 1 368 ? -25.754 -8.123 45.153 1.00 86.81 368 ARG A CA 1
ATOM 2984 C C . ARG A 1 368 ? -26.114 -8.085 43.668 1.00 86.81 368 ARG A C 1
ATOM 2986 O O . ARG A 1 368 ? -26.096 -9.133 43.035 1.00 86.81 368 ARG A O 1
ATOM 2993 N N . GLU A 1 369 ? -26.372 -6.906 43.114 1.00 88.50 369 GLU A N 1
ATOM 2994 C CA . GLU A 1 369 ? -26.600 -6.708 41.676 1.00 88.50 369 GLU A CA 1
ATOM 2995 C C . GLU A 1 369 ? -25.369 -7.083 40.852 1.00 88.50 369 GLU A C 1
ATOM 2997 O O . GLU A 1 369 ? -25.493 -7.805 39.869 1.00 88.50 369 GLU A O 1
ATOM 3002 N N . LEU A 1 370 ? -24.168 -6.693 41.297 1.00 88.12 370 LEU A N 1
ATOM 3003 C CA . LEU A 1 370 ? -22.930 -7.071 40.611 1.00 88.12 370 LEU A CA 1
ATOM 3004 C C . LEU A 1 370 ? -22.757 -8.595 40.548 1.00 88.12 370 LEU A C 1
ATOM 3006 O O . LEU A 1 370 ? -22.390 -9.135 39.505 1.00 88.12 370 LEU A O 1
ATOM 3010 N N . LYS A 1 371 ? -23.057 -9.297 41.652 1.00 85.00 371 LYS A N 1
ATOM 3011 C CA . LYS A 1 371 ? -23.067 -10.766 41.685 1.00 85.00 371 LYS A CA 1
ATOM 3012 C C . LYS A 1 371 ? -24.086 -11.353 40.716 1.00 85.00 371 LYS A C 1
ATOM 3014 O O . LYS A 1 371 ? -23.743 -12.313 40.044 1.00 85.00 371 LYS A O 1
ATOM 3019 N N . LYS A 1 372 ? -25.299 -10.793 40.641 1.00 86.75 372 LYS A N 1
ATOM 3020 C CA . LYS A 1 372 ? -26.341 -11.260 39.714 1.00 86.75 372 LYS A CA 1
ATOM 3021 C C . LYS A 1 372 ? -25.915 -11.103 38.254 1.00 86.75 372 LYS A C 1
ATOM 3023 O O . LYS A 1 372 ? -25.934 -12.085 37.531 1.00 86.75 372 LYS A O 1
ATOM 3028 N N . LEU A 1 373 ? -25.442 -9.919 37.858 1.00 87.31 373 LEU A N 1
ATOM 3029 C CA . LEU A 1 373 ? -24.965 -9.654 36.492 1.00 87.31 373 LEU A CA 1
ATOM 3030 C C . LEU A 1 373 ? -23.805 -10.570 36.104 1.00 87.31 373 LEU A C 1
ATOM 3032 O O . LEU A 1 373 ? -23.759 -11.112 35.005 1.00 87.31 373 LEU A O 1
ATOM 3036 N N . THR A 1 374 ? -22.872 -10.768 37.036 1.00 84.62 374 THR A N 1
ATOM 3037 C CA . THR A 1 374 ? -21.715 -11.628 36.788 1.00 84.62 374 THR A CA 1
ATOM 3038 C C . THR A 1 374 ? -22.112 -13.104 36.749 1.00 84.62 374 THR A C 1
ATOM 3040 O O . THR A 1 374 ? -21.547 -13.854 35.963 1.00 84.62 374 THR A O 1
ATOM 3043 N N . ALA A 1 375 ? -23.083 -13.529 37.563 1.00 83.25 375 ALA A N 1
ATOM 3044 C CA . ALA A 1 375 ? -23.638 -14.877 37.501 1.00 83.25 375 ALA A CA 1
ATOM 3045 C C . ALA A 1 375 ? -24.354 -15.116 36.169 1.00 83.25 375 ALA A C 1
ATOM 3047 O O . ALA A 1 375 ? -24.053 -16.107 35.527 1.00 83.25 375 ALA A O 1
ATOM 3048 N N . ALA A 1 376 ? -25.185 -14.177 35.710 1.00 84.19 376 ALA A N 1
ATOM 3049 C CA . ALA A 1 376 ? -25.866 -14.272 34.421 1.00 84.19 376 ALA A CA 1
ATOM 3050 C C . ALA A 1 376 ? -24.872 -14.335 33.248 1.00 84.19 376 ALA A C 1
ATOM 3052 O O . ALA A 1 376 ? -24.993 -15.188 32.380 1.00 84.19 376 ALA A O 1
ATOM 3053 N N . MET A 1 377 ? -23.811 -13.519 33.265 1.00 83.88 377 MET A N 1
ATOM 3054 C CA . MET A 1 377 ? -22.713 -13.631 32.290 1.00 83.88 377 MET A CA 1
ATOM 3055 C C . MET A 1 377 ? -22.046 -15.014 32.324 1.00 83.88 377 MET A C 1
ATOM 3057 O O . MET A 1 377 ? -21.602 -15.523 31.302 1.00 83.88 377 MET A O 1
ATOM 3061 N N . LEU A 1 378 ? -21.932 -15.621 33.508 1.00 77.12 378 LEU A N 1
ATOM 3062 C CA . LEU A 1 378 ? -21.384 -16.965 33.656 1.00 77.12 378 LEU A CA 1
ATOM 3063 C C . LEU A 1 378 ? -22.397 -18.078 33.330 1.00 77.12 378 LEU A C 1
ATOM 3065 O O . LEU A 1 378 ? -21.980 -19.215 33.147 1.00 77.12 378 LEU A O 1
ATOM 3069 N N . GLU A 1 379 ? -23.687 -17.777 33.297 1.00 74.62 379 GLU A N 1
ATOM 3070 C CA . GLU A 1 379 ? -24.764 -18.720 33.005 1.00 74.62 379 GLU A CA 1
ATOM 3071 C C . GLU A 1 379 ? -25.009 -18.799 31.496 1.00 74.62 379 GLU A C 1
ATOM 3073 O O . GLU A 1 379 ? -24.943 -19.884 30.928 1.00 74.62 379 GLU A O 1
ATOM 3078 N N . PHE A 1 380 ? -25.137 -17.649 30.829 1.00 67.12 380 PHE A N 1
ATOM 3079 C CA . PHE A 1 380 ? -25.259 -17.520 29.370 1.00 67.12 380 PHE A CA 1
ATOM 3080 C C . PHE A 1 380 ? -23.894 -17.584 28.664 1.00 67.12 380 PHE A C 1
ATOM 3082 O O . PHE A 1 380 ? -23.586 -16.805 27.761 1.00 67.12 380 PHE A O 1
ATOM 3089 N N . GLN A 1 381 ? -23.019 -18.479 29.125 1.00 61.47 381 GLN A N 1
ATOM 3090 C CA . GLN A 1 381 ? -21.714 -18.700 28.510 1.00 61.47 381 GLN A CA 1
ATOM 3091 C C . GLN A 1 381 ? -21.899 -19.343 27.132 1.00 61.47 381 GLN A C 1
ATOM 3093 O O . GLN A 1 381 ? -22.306 -20.494 27.042 1.00 61.47 381 GLN A O 1
ATOM 3098 N N . PHE A 1 382 ? -21.538 -18.632 26.062 1.00 55.72 382 PHE A N 1
ATOM 3099 C CA . PHE A 1 382 ? -21.552 -19.202 24.714 1.00 55.72 382 PHE A CA 1
ATOM 3100 C C . PHE A 1 382 ? -20.470 -20.289 24.576 1.00 55.72 382 PHE A C 1
ATOM 3102 O O . PHE A 1 382 ? -19.279 -20.027 24.777 1.00 55.72 382 PHE A O 1
ATOM 3109 N N . ASP A 1 383 ? -20.902 -21.506 24.226 1.00 43.12 383 ASP A N 1
ATOM 3110 C CA . ASP A 1 383 ? -20.151 -22.777 24.262 1.00 43.12 383 ASP A CA 1
ATOM 3111 C C . ASP A 1 383 ? -18.852 -22.821 23.437 1.00 43.12 383 ASP A C 1
ATOM 3113 O O . ASP A 1 383 ? -18.058 -23.755 23.559 1.00 43.12 383 ASP A O 1
ATOM 3117 N N . ALA A 1 384 ? -18.569 -21.814 22.613 1.00 41.91 384 ALA A N 1
ATOM 3118 C CA . ALA A 1 384 ? -17.422 -21.859 21.719 1.00 41.91 384 ALA A CA 1
ATOM 3119 C C . ALA A 1 384 ? -16.048 -21.783 22.432 1.00 41.91 384 ALA A C 1
ATOM 3121 O O . ALA A 1 384 ? -15.047 -22.137 21.807 1.00 41.91 384 ALA A O 1
ATOM 3122 N N . CYS A 1 385 ? -15.926 -21.282 23.679 1.00 44.19 385 CYS A N 1
ATOM 3123 C CA . CYS A 1 385 ? -14.624 -20.730 24.120 1.00 44.19 385 CYS A CA 1
ATOM 3124 C C . CYS A 1 385 ? -14.223 -20.787 25.619 1.00 44.19 385 CYS A C 1
ATOM 3126 O O . CYS A 1 385 ? -13.454 -19.927 26.063 1.00 44.19 385 CYS A O 1
ATOM 3128 N N . LEU A 1 386 ? -14.632 -21.765 26.436 1.00 43.25 386 LEU A N 1
ATOM 3129 C CA . LEU A 1 386 ? -14.105 -21.866 27.816 1.00 43.25 386 LEU A CA 1
ATOM 3130 C C . LEU A 1 386 ? -13.425 -23.206 28.109 1.00 43.25 386 LEU A C 1
ATOM 3132 O O . LEU A 1 386 ? -14.076 -24.197 28.421 1.00 43.25 386 LEU A O 1
ATOM 3136 N N . THR A 1 387 ? -12.088 -23.203 28.130 1.00 42.59 387 THR A N 1
ATOM 3137 C CA . THR A 1 387 ? -11.331 -24.240 28.844 1.00 42.59 387 THR A CA 1
ATOM 3138 C C . THR A 1 387 ? -11.460 -24.032 30.361 1.00 42.59 387 THR A C 1
ATOM 3140 O O . THR A 1 387 ? -11.725 -22.929 30.849 1.00 42.59 387 THR A O 1
ATOM 3143 N N . GLU A 1 388 ? -11.245 -25.093 31.139 1.00 38.38 388 GLU A N 1
ATOM 3144 C CA . GLU A 1 388 ? -11.360 -25.118 32.609 1.00 38.38 388 GLU A CA 1
ATOM 3145 C C . GLU A 1 388 ? -10.529 -24.030 33.332 1.00 38.38 388 GLU A C 1
ATOM 3147 O O . GLU A 1 388 ? -10.893 -23.571 34.420 1.00 38.38 388 GLU A O 1
ATOM 3152 N N . MET A 1 389 ? -9.434 -23.559 32.718 1.00 37.88 389 MET A N 1
ATOM 3153 C CA . MET A 1 389 ? -8.606 -22.461 33.238 1.00 37.88 389 MET A CA 1
ATOM 3154 C C . MET A 1 389 ? -9.288 -21.087 33.156 1.00 37.88 389 MET A C 1
ATOM 3156 O O . MET A 1 389 ? -9.132 -20.283 34.080 1.00 37.88 389 MET A O 1
ATOM 3160 N N . ASN A 1 390 ? -10.092 -20.821 32.121 1.00 49.44 390 ASN A N 1
ATOM 3161 C CA . ASN A 1 390 ? -10.797 -19.542 31.969 1.00 49.44 390 ASN A CA 1
ATOM 3162 C C . ASN A 1 390 ? -11.864 -19.350 33.050 1.00 49.44 390 ASN A C 1
ATOM 3164 O O . ASN A 1 390 ? -12.012 -18.253 33.589 1.00 49.44 390 ASN A O 1
ATOM 3168 N N . LYS A 1 391 ? -12.544 -20.433 33.451 1.00 48.16 391 LYS A N 1
ATOM 3169 C CA . LYS A 1 391 ? -13.509 -20.408 34.561 1.00 48.16 391 LYS A CA 1
ATOM 3170 C C . LYS A 1 391 ? -12.842 -19.982 35.874 1.00 48.16 391 LYS A C 1
ATOM 3172 O O . LYS A 1 391 ? -13.394 -19.154 36.594 1.00 48.16 391 LYS A O 1
ATOM 3177 N N . LYS A 1 392 ? -11.622 -20.463 36.158 1.00 50.03 392 LYS A N 1
ATOM 3178 C CA . LYS A 1 392 ? -10.848 -20.071 37.354 1.00 50.03 392 LYS A CA 1
ATOM 3179 C C . LYS A 1 392 ? -10.400 -18.608 37.315 1.00 50.03 392 LYS A C 1
ATOM 3181 O O . LYS A 1 392 ? -10.475 -17.937 38.343 1.00 50.03 392 LYS A O 1
ATOM 3186 N N . LEU A 1 393 ? -9.963 -18.103 36.158 1.00 53.97 393 LEU A N 1
ATOM 3187 C CA . LEU A 1 393 ? -9.550 -16.704 36.000 1.00 53.97 393 LEU A CA 1
ATOM 3188 C C . LEU A 1 393 ? -10.735 -15.745 36.158 1.00 53.97 393 LEU A C 1
ATOM 3190 O O . LEU A 1 393 ? -10.657 -14.817 36.961 1.00 53.97 393 LEU A O 1
ATOM 3194 N N . ILE A 1 394 ? -11.848 -16.003 35.464 1.00 55.59 394 ILE A N 1
ATOM 3195 C CA . ILE A 1 394 ? -13.060 -15.182 35.575 1.00 55.59 394 ILE A CA 1
ATOM 3196 C C . ILE A 1 394 ? -13.597 -15.245 37.006 1.00 55.59 394 ILE A C 1
ATOM 3198 O O . ILE A 1 394 ? -13.940 -14.210 37.573 1.00 55.59 394 ILE A O 1
ATOM 3202 N N . HIS A 1 395 ? -13.594 -16.420 37.642 1.00 55.00 395 HIS A N 1
ATOM 3203 C CA . HIS A 1 395 ? -13.976 -16.553 39.046 1.00 55.00 395 HIS A CA 1
ATOM 3204 C C . HIS A 1 395 ? -13.064 -15.739 39.978 1.00 55.00 395 HIS A C 1
ATOM 3206 O O . HIS A 1 395 ? -13.556 -15.043 40.864 1.00 55.00 395 HIS A O 1
ATOM 3212 N N . LYS A 1 396 ? -11.741 -15.761 39.767 1.00 58.66 396 LYS A N 1
ATOM 3213 C CA . LYS A 1 396 ? -10.770 -14.985 40.554 1.00 58.66 396 LYS A CA 1
ATOM 3214 C C . LYS A 1 396 ? -10.961 -13.477 40.380 1.00 58.66 396 LYS A C 1
ATOM 3216 O O . LYS A 1 396 ? -11.013 -12.765 41.381 1.00 58.66 396 LYS A O 1
ATOM 3221 N N . GLU A 1 397 ? -11.103 -12.995 39.147 1.00 57.03 397 GLU A N 1
ATOM 3222 C CA . GLU A 1 397 ? -11.359 -11.578 38.853 1.00 57.03 397 GLU A CA 1
ATOM 3223 C C . GLU A 1 397 ? -12.714 -11.124 39.405 1.00 57.03 397 GLU A C 1
ATOM 3225 O O . GLU A 1 397 ? -12.804 -10.075 40.039 1.00 57.03 397 GLU A O 1
ATOM 3230 N N . THR A 1 398 ? -13.744 -11.965 39.293 1.00 52.88 398 THR A N 1
ATOM 3231 C CA . THR A 1 398 ? -15.053 -11.742 39.923 1.00 52.88 398 THR A CA 1
ATOM 3232 C C . THR A 1 398 ? -14.914 -11.623 41.439 1.00 52.88 398 THR A C 1
ATOM 3234 O O . THR A 1 398 ? -15.394 -10.666 42.044 1.00 52.88 398 THR A O 1
ATOM 3237 N N . MET A 1 399 ? -14.209 -12.558 42.079 1.00 58.97 399 MET A N 1
ATOM 3238 C CA . MET A 1 399 ? -13.988 -12.536 43.525 1.00 58.97 399 MET A CA 1
ATOM 3239 C C . MET A 1 399 ? -13.170 -11.320 43.972 1.00 58.97 399 MET A C 1
ATOM 3241 O O . MET A 1 399 ? -13.453 -10.755 45.027 1.00 58.97 399 MET A O 1
ATOM 3245 N N . ASN A 1 400 ? -12.197 -10.874 43.178 1.00 60.91 400 ASN A N 1
ATOM 3246 C CA . ASN A 1 400 ? -11.433 -9.655 43.440 1.00 60.91 400 ASN A CA 1
ATOM 3247 C C . ASN A 1 400 ? -12.293 -8.394 43.284 1.00 60.91 400 ASN A C 1
ATOM 3249 O O . ASN A 1 400 ? -12.246 -7.511 44.143 1.00 60.91 400 ASN A O 1
ATOM 3253 N N . ALA A 1 401 ? -13.113 -8.323 42.235 1.00 52.12 401 ALA A N 1
ATOM 3254 C CA . ALA A 1 401 ? -14.038 -7.221 41.995 1.00 52.12 401 ALA A CA 1
ATOM 3255 C C . ALA A 1 401 ? -15.114 -7.110 43.083 1.00 52.12 401 ALA A C 1
ATOM 3257 O O . ALA A 1 401 ? -15.552 -6.004 43.374 1.00 52.12 401 ALA A O 1
ATOM 3258 N N . LEU A 1 402 ? -15.499 -8.234 43.696 1.00 48.88 402 LEU A N 1
ATOM 3259 C CA . LEU A 1 402 ? -16.424 -8.296 44.827 1.00 48.88 402 LEU A CA 1
ATOM 3260 C C . LEU A 1 402 ? -15.764 -7.984 46.179 1.00 48.88 402 LEU A C 1
ATOM 3262 O O . LEU A 1 402 ? -16.478 -7.712 47.143 1.00 48.88 402 LEU A O 1
ATOM 3266 N N . LYS A 1 403 ? -14.438 -8.102 46.312 1.00 51.78 403 LYS A N 1
ATOM 3267 C CA . LYS A 1 403 ? -13.708 -7.828 47.566 1.00 51.78 403 LYS A CA 1
ATOM 3268 C C . LYS A 1 403 ? -13.398 -6.342 47.774 1.00 51.78 403 LYS A C 1
ATOM 3270 O O . LYS A 1 403 ? -13.226 -5.945 48.922 1.00 51.78 403 LYS A O 1
ATOM 3275 N N . LYS A 1 404 ? -13.327 -5.561 46.694 1.00 41.22 404 LYS A N 1
ATOM 3276 C CA . LYS A 1 404 ? -13.313 -4.089 46.716 1.00 41.22 404 LYS A CA 1
ATOM 3277 C C . LYS A 1 404 ? -14.732 -3.551 46.640 1.00 41.22 404 LYS A C 1
ATOM 3279 O O . LYS A 1 404 ? -14.932 -2.428 47.138 1.00 41.22 404 LYS A O 1
#

Foldseek 3Di:
DDDPPQPQFCKKWKWDAALPPGFIDTPDIGNDDPQRRVVCCLFPSDWFFPDPFDKKWKWAADPVQKIKIKIWGFAAADPRGNHTDIMMIITIGHLVVLLVCLLCLLVVVVVCQRPVDRHDHPHCRPVHDRDPVSVVVDDRPPPVVPPQDPLLLVLLLVLLVVCQVVVAAAEAEDPQNCQSVVVSNNSNSCSVNVHGWIEMESTADPSDHTRYYDDPDDDRDDCVRHDYDYSVCSSCPVPPPPCPDDCCPVVVVVVVVLVVLLVVLLVLLVCQLVVVPRDPVNNVVSLVVCCVVVHDVSNLVSLVVNLVVLLPDDLVSLLPTLSSLVSLQVSFADDPDDPDDPPPPPQDPRGPLVVSLVSLLVSDPDLVSSVSNLVSNVVSDDPPGDDPVVVVVSVVVSVVSSVD

Secondary structure (DSSP, 8-state):
-----SSSSSEEEEEEE-TTT-SEEEEEEES--HHHHHHHHHHHTTEEE-SSSSEEEEEEE-TTS-EEEEEEEEE---SS-SS-EEEEEEEEE-HHHHHHHTHHHHTSHHHHHH--SSS--TT-TT-----THHHHHS-----TTTSS-HHHHHHHHHHHHHHHHHT--EEEE--GGGHHHHHHHHHHHHHHTT----EEESEEESSS--SEEE-S--SSS-GGGSEEEEHHHHHHTT-TTSSSSSSHHHHHHHHHHHHHHHHHHHHHHHHHHTTSS--HHHHHHHHHHHHHHHHHHHHHHHHHHHHHHHTTS-HHHHHH-HHHHHHHHHHTB--S--S---TT--S---B-HHHHHHHHHHH-SSHHHHHHHHHHHHHS--TTS--HHHHHHHHHHHHHHHH-

Solvent-accessible surface area (backbone atoms only — not comparable to full-atom values): 23064 Å² total; per-residue (Å²): 137,81,82,84,79,72,80,86,50,55,20,40,40,28,36,32,73,36,68,88,75,63,59,56,37,76,79,36,74,44,74,63,54,73,69,58,52,50,52,45,46,54,57,52,47,43,54,43,50,70,57,94,70,64,58,16,41,38,39,34,62,44,96,89,67,34,33,39,39,35,40,27,37,67,34,64,58,30,95,64,42,82,50,73,44,51,42,32,36,35,41,29,30,46,64,71,57,49,62,71,50,33,49,33,39,50,71,52,55,49,57,40,56,72,48,77,50,100,74,70,62,66,78,56,66,69,78,67,74,80,65,71,65,67,56,72,74,55,82,71,88,60,51,80,85,77,73,58,58,68,64,51,52,55,17,38,51,49,29,51,55,50,29,67,74,71,70,54,26,37,26,31,41,56,62,79,94,45,34,42,42,50,48,25,52,52,52,54,50,28,58,79,64,74,47,85,54,31,37,33,28,48,40,50,38,72,72,37,76,52,38,34,32,39,41,80,72,69,88,84,50,71,57,90,67,35,51,74,40,40,66,68,53,44,29,48,37,91,49,85,81,74,66,72,84,83,48,50,70,66,52,46,50,57,47,47,53,50,50,49,51,39,51,51,54,42,49,50,55,53,34,37,52,68,67,69,80,58,50,73,66,61,53,51,52,53,52,49,53,46,35,75,74,61,30,70,72,51,41,54,51,35,33,54,49,39,51,59,55,61,66,68,56,52,70,68,57,57,42,73,33,62,56,40,47,54,52,51,49,62,53,34,51,50,81,94,77,72,100,77,73,65,91,90,63,90,67,75,64,58,46,41,59,70,60,52,53,52,51,42,58,70,68,33,92,44,75,67,51,35,49,46,49,52,47,29,58,66,66,65,54,70,86,89,62,74,58,80,65,52,57,54,50,54,50,50,52,49,53,51,64,70,71,107

Sequence (404 aa):
MTDKRVNETGGTFVIDRDPARGGQVMVASTGLDQTVKTEIKENYGELIVQSKKGTCCGVCPLKDGRYAIAFAYKVGASKKEFRTHEMIRGVVVEEKKLAEICPYFASGQLEKLFFPVEEPDPDYPEDWSFDWKLLEQEKTDFNNSNCIESETFNGLSRAFKEMKKNGWKIQLSVPGDMRMAAMALLVSTALQNHVRFFLMADGECTLRNPDIVVLDQLDYMNARKYHKMTMEDLVRWNNPRKNRNGSSVKNHEKREQKEEKIHALVNLCRAYVLEAGVTAYELQERIQEFHDTCGSIAYESFLRRLRSELYQFEVETMCCQESFMELLYMSFYRSHTGKNTPPGLEVQMFYDYTGILYFFKKKARNKRELKKLTAAMLEFQFDACLTEMNKKLIHKETMNALKK

Organism: NCBI:txid39486

Nearest PDB structures (foldseek):
  4dkm-assembly1_A  TM=3.610E-01  e=7.907E-01  Branchiostoma floridae
  2dd9-assembly2_C  TM=3.678E-01  e=1.024E+00  Chiridius poppei
  2v4e-assembly1_B  TM=3.613E-01  e=2.342E+00  Discosoma sp.
  8xc6-assembly1_B-2  TM=3.392E-01  e=5.641E+00  Montipora sp. 20
  2arl-assembly1_A  TM=3.818E-01  e=8.984E+00  Montipora efflorescens

Mean predicted aligned error: 17.9 Å

pLDDT: mean 77.24, std 17.24, range [29.02, 97.0]